Protein AF-A0A1U7XIM8-F1 (afdb_monomer_lite)

InterPro domains:
  IPR008979 Galactose-binding-like domain superfamily [SSF49785] (282-475)
  IPR010325 Rhamnogalacturonate lyase [PF06045] (1-46)
  IPR011013 Galactose mutarotase-like domain superfamily [SSF74650] (47-139)
  IPR013784 Carbohydrate-binding-like fold [SSF49452] (173-274)
  IPR014718 Glycoside hydrolase-type carbohydrate-binding [G3DSA:2.70.98.10] (13-126)
  IPR029411 Rhamnogalacturonan lyase, domain III [PF14683] (285-474)
  IPR029413 Rhamnogalacturonan lyase, domain II [PF14686] (199-271)
  IPR029413 Rhamnogalacturonan lyase, domain II [cd10316] (176-275)

Foldseek 3Di:
DQWKDQDPLFIDGAFAPVQQVPFDQDPFNQWTQRPDTPDCVSHLEIFGQLLQKAFPLRRAKIFDADVVQGKTKIKGFLDLQQEAQPRRAIDGAAGHNRDGDDDRFDCALPPPLRDDDDDVPDDADDDDGPIDIDMDGDNDRDVVVNVVVRVVVSVVSNVCPPDPPDPDPRRQHQQFWEKEKEFEWEDDCQVPVDTAGQAQKKKKWDADDDFQCRSRDHRGTMWIDTAHPRRIDMTGRHHFDKTWMKIDGWQADGIDIDPDIDGIGRNYYHYPYYDYDYTDDFFHFPDKAATQPLFLLQAAQDADDPSHADPSQPPDSRSRLSTPPSLQCLCVVAVPAHQEAETPPDDRSHRPYQWLWWHQDPVRFTFKHKYKYKYADQDFDQAFKKKKKWKFQFFQQWKKFKDKQCPVPPHGQDIPHGDGNNLCSVSSHGGGRMDMDIRIDRSNSPDHTMMMMMIMGGDRHDGSGTTGTRMITMGTHHD

Sequence (479 aa):
FHYMAISDDRQRVMPSEEDRASGQVLDFKEAVKLTNPSNPKLKDEVDDKYQYSDEIKNIKVHGWISDTPHMGFWVISPSYEYCNGGPMKQDLSSHVGPTSMAIFFSSHYAAPLLGVSLTNGEAWRKVFGPVFFYVNSDSGIDHTVLWEDAKRQMNEETTKWPYDFPASIDYPHANERGSVSGQLVVHDGYINKDPFPAKNAYIGLANPGVLGSWQSETKGYQFWTQTDDSGYFKIINVRPGIYSVYSWVPGIIGDYMFSSYISITPGNNIDLGQIVFEAPRNGPTLWEIGFPDRTAAEFFIPDPLPSLQNYLYINTTIHKFRQYGLWNRYADLYPNGDLVFKIGVSDYRKDWFFAHVTRRNLDNTYGPTTWQISFDLTNVDPNGIYYLRIALASASYGHLQVWINTPSKPRPWFDTLQIGQSNAIARHGIHGLYMTFDIQIPGTLLQIGENIIYLKQASANGPFNGLMYDYIRLEGPPQ

Organism: Nicotiana sylvestris (NCBI:txid4096)

Secondary structure (DSSP, 8-state):
--EEEEETTEEEEPPPHHHHHTSEE-SSTT-EE-SS-SSGGGTT-EE-GGGG-EEGGG-SEEEEEEETTEEEEEEE-S--TT-SS-TT-EE--EETTTEE---S---TTTTTTTS----TT----------EEEEEE-SS--HHHHHHHHHHHHHHHHHHPSPS----TTS--GGG-EEEEEEEEEE-TTT-SS-EE-TT-EEEEE-S-STTGGGG--SS--EEEE--TTSEEEEEEEPSEEEEEEEEETTEEEEEE-SS-EEE-TT-EEEEEEEEEE---SS-EEEEEE-SSS-STTSB-PPPPGGG--GGGSS-STTGGGSTTGGGHHHHHSTTS--EEETTT--HHHHSBSSEEPEEPTTS-EE-EEEEEEEEES---TT-EEEEEEEEEEEESEEEEEEES-TTSSS-SEEEEEE----TTTTT-S--S-EEEEEEEEGGG--SEEEEEEEEE---SSTT-EEEEEEEEEEPPP-

pLDDT: mean 96.1, std 2.94, range [71.75, 98.88]

Radius of gyration: 24.12 Å; chains: 1; bounding box: 64×46×74 Å

Structure (mmCIF, N/CA/C/O backbone):
data_AF-A0A1U7XIM8-F1
#
_entry.id   AF-A0A1U7XIM8-F1
#
loop_
_atom_site.group_PDB
_atom_site.id
_atom_site.type_symbol
_atom_site.label_atom_id
_atom_site.label_alt_id
_atom_site.label_comp_id
_atom_site.label_asym_id
_atom_site.label_entity_id
_atom_site.label_seq_id
_atom_site.pdbx_PDB_ins_code
_atom_site.Cartn_x
_atom_site.Cartn_y
_atom_site.Cartn_z
_atom_site.occupancy
_atom_site.B_iso_or_equiv
_atom_site.auth_seq_id
_atom_site.auth_comp_id
_atom_site.auth_asym_id
_atom_site.auth_atom_id
_atom_site.pdbx_PDB_model_num
ATOM 1 N N . PHE A 1 1 ? 1.683 -3.413 -31.053 1.00 95.12 1 PHE A N 1
ATOM 2 C CA . PHE A 1 1 ? 1.688 -3.742 -29.615 1.00 95.12 1 PHE A CA 1
ATOM 3 C C . PHE A 1 1 ? 0.261 -3.700 -29.096 1.00 95.12 1 PHE A C 1
ATOM 5 O O . PHE A 1 1 ? -0.304 -2.617 -29.019 1.00 95.12 1 PHE A O 1
ATOM 12 N N . HIS A 1 2 ? -0.331 -4.860 -28.811 1.00 95.75 2 HIS A N 1
ATOM 13 C CA . HIS A 1 2 ? -1.740 -4.969 -28.388 1.00 95.75 2 HIS A CA 1
ATOM 14 C C . HIS A 1 2 ? -1.921 -5.807 -27.123 1.00 95.75 2 HIS A C 1
ATOM 16 O O . HIS A 1 2 ? -2.972 -5.739 -26.490 1.00 95.75 2 HIS A O 1
ATOM 22 N N . TYR A 1 3 ? -0.913 -6.593 -26.752 1.00 97.88 3 TYR A N 1
ATOM 23 C CA . TYR A 1 3 ? -0.937 -7.437 -25.571 1.00 97.88 3 TYR A CA 1
ATOM 24 C C . TYR A 1 3 ? 0.023 -6.872 -24.531 1.00 97.88 3 TYR A C 1
ATOM 26 O O . TYR A 1 3 ? 1.163 -6.553 -24.856 1.00 97.88 3 TYR A O 1
ATOM 34 N N . MET A 1 4 ? -0.438 -6.718 -23.299 1.00 98.38 4 MET A N 1
ATOM 35 C CA . MET A 1 4 ? 0.347 -6.207 -22.182 1.00 98.38 4 MET A CA 1
ATOM 36 C C . MET A 1 4 ? 0.594 -7.332 -21.186 1.00 98.38 4 MET A C 1
ATOM 38 O O . MET A 1 4 ? -0.318 -8.107 -20.897 1.00 98.38 4 MET A O 1
ATOM 42 N N . ALA A 1 5 ? 1.797 -7.371 -20.619 1.00 98.31 5 ALA A N 1
ATOM 43 C CA . ALA A 1 5 ? 2.135 -8.244 -19.504 1.00 98.31 5 ALA A CA 1
ATOM 44 C C . ALA A 1 5 ? 2.859 -7.443 -18.415 1.00 98.31 5 ALA A C 1
ATOM 46 O O . ALA A 1 5 ? 3.851 -6.765 -18.693 1.00 98.31 5 ALA A O 1
ATOM 47 N N . ILE A 1 6 ? 2.332 -7.501 -17.187 1.00 97.75 6 ILE A N 1
ATOM 48 C CA . ILE A 1 6 ? 2.892 -6.797 -16.016 1.00 97.75 6 ILE A CA 1
ATOM 49 C C . ILE A 1 6 ? 3.217 -7.747 -14.852 1.00 97.75 6 ILE A C 1
ATOM 51 O O . ILE A 1 6 ? 4.030 -7.416 -13.996 1.00 97.75 6 ILE A O 1
ATOM 55 N N . SER A 1 7 ? 2.594 -8.927 -14.819 1.00 96.81 7 SER A N 1
ATOM 56 C CA . SER A 1 7 ? 2.927 -10.057 -13.941 1.00 96.81 7 SER A CA 1
ATOM 57 C C . SER A 1 7 ? 2.423 -11.363 -14.562 1.00 96.81 7 SER A C 1
ATOM 59 O O . SER A 1 7 ? 1.699 -11.336 -15.558 1.00 96.81 7 SER A O 1
ATOM 61 N N . ASP A 1 8 ? 2.786 -12.513 -13.989 1.00 95.88 8 ASP A N 1
ATOM 62 C CA . ASP A 1 8 ? 2.354 -13.831 -14.493 1.00 95.88 8 ASP A CA 1
ATOM 63 C C . ASP A 1 8 ? 0.822 -13.988 -14.535 1.00 95.88 8 ASP A C 1
ATOM 65 O O . ASP A 1 8 ? 0.281 -14.663 -15.405 1.00 95.88 8 ASP A O 1
ATOM 69 N N . ASP A 1 9 ? 0.116 -13.319 -13.626 1.00 95.06 9 ASP A N 1
ATOM 70 C CA . ASP A 1 9 ? -1.337 -13.359 -13.459 1.00 95.06 9 ASP A CA 1
ATOM 71 C C . ASP A 1 9 ? -2.067 -12.106 -13.980 1.00 95.06 9 ASP A C 1
ATOM 73 O O . ASP A 1 9 ? -3.293 -12.028 -13.904 1.00 95.06 9 ASP A O 1
ATOM 77 N N . ARG A 1 10 ? -1.342 -11.114 -14.518 1.00 96.62 10 ARG A N 1
ATOM 78 C CA . ARG A 1 10 ? -1.926 -9.895 -15.105 1.00 96.62 10 ARG A CA 1
ATOM 79 C C . ARG A 1 10 ? -1.348 -9.643 -16.485 1.00 96.62 10 ARG A C 1
ATOM 81 O O . ARG A 1 10 ? -0.417 -8.855 -16.676 1.00 96.62 10 ARG A O 1
ATOM 88 N N . GLN A 1 11 ? -1.943 -10.324 -17.453 1.00 96.75 11 GLN A N 1
ATOM 89 C CA . GLN A 1 11 ? -1.626 -10.178 -18.865 1.00 96.75 11 GLN A CA 1
ATOM 90 C C . GLN A 1 11 ? -2.907 -10.221 -19.685 1.00 96.75 11 GLN A C 1
ATOM 92 O O . GLN A 1 11 ? -3.827 -10.972 -19.356 1.00 96.75 11 GLN A O 1
ATOM 97 N N . ARG A 1 12 ? -2.998 -9.399 -20.731 1.00 96.19 12 ARG A N 1
ATOM 98 C CA . ARG A 1 12 ? -4.184 -9.364 -21.596 1.00 96.19 12 ARG A CA 1
ATOM 99 C C . ARG A 1 12 ? -3.940 -8.618 -22.894 1.00 96.19 12 ARG A C 1
ATOM 101 O O . ARG A 1 12 ? -3.066 -7.760 -22.987 1.00 96.19 12 ARG A O 1
ATOM 108 N N . VAL A 1 13 ? -4.841 -8.847 -23.847 1.00 97.06 13 VAL A N 1
ATOM 109 C CA . VAL A 1 13 ? -5.110 -7.874 -24.908 1.00 97.06 13 VAL A CA 1
ATOM 110 C C . VAL A 1 13 ? -5.713 -6.619 -24.278 1.00 97.06 13 VAL A C 1
ATOM 112 O O . VAL A 1 13 ? -6.672 -6.698 -23.501 1.00 97.06 13 VAL A O 1
ATOM 115 N N . MET A 1 14 ? -5.141 -5.473 -24.618 1.00 97.38 14 MET A N 1
ATOM 116 C CA . MET A 1 14 ? -5.542 -4.166 -24.113 1.00 97.38 14 MET A CA 1
ATOM 117 C C . MET A 1 14 ? -6.389 -3.416 -25.145 1.00 97.38 14 MET A C 1
ATOM 119 O O . MET A 1 14 ? -6.236 -3.654 -26.347 1.00 97.38 14 MET A O 1
ATOM 123 N N . PRO A 1 15 ? -7.270 -2.499 -24.706 1.00 97.06 15 PRO A N 1
ATOM 124 C CA . PRO A 1 15 ? -7.902 -1.548 -25.616 1.00 97.06 15 PRO A CA 1
ATOM 125 C C . PRO A 1 15 ? -6.857 -0.638 -26.277 1.00 97.06 15 PRO A C 1
ATOM 127 O O . PRO A 1 15 ? -5.755 -0.454 -25.754 1.00 97.06 15 PRO A O 1
ATOM 130 N N . SER A 1 16 ? -7.207 -0.043 -27.417 1.00 96.06 16 SER A N 1
ATOM 131 C CA . SER A 1 16 ? -6.411 1.029 -28.023 1.00 96.06 16 SER A CA 1
ATOM 132 C C . SER A 1 16 ? -6.684 2.390 -27.362 1.00 96.06 16 SER A C 1
ATOM 134 O O . SER A 1 16 ? -7.651 2.565 -26.615 1.00 96.06 16 SER A O 1
ATOM 136 N N . GLU A 1 17 ? -5.844 3.389 -27.654 1.00 95.38 17 GLU A N 1
ATOM 137 C CA . GLU A 1 17 ? -6.119 4.783 -27.270 1.00 95.38 17 GLU A CA 1
ATOM 138 C C . GLU A 1 17 ? -7.425 5.307 -27.873 1.00 95.38 17 GLU A C 1
ATOM 140 O O . GLU A 1 17 ? -8.155 6.027 -27.197 1.00 95.38 17 GLU A O 1
ATOM 145 N N . GLU A 1 18 ? -7.748 4.922 -29.110 1.00 96.75 18 GLU A N 1
ATOM 146 C CA . GLU A 1 18 ? -8.979 5.331 -29.794 1.00 96.75 18 GLU A CA 1
ATOM 147 C C . GLU A 1 18 ? -10.226 4.711 -29.143 1.00 96.75 18 GLU A C 1
ATOM 149 O O . GLU A 1 18 ? -11.227 5.402 -28.923 1.00 96.75 18 GLU A O 1
ATOM 154 N N . ASP A 1 19 ? -10.143 3.439 -28.736 1.00 96.81 19 ASP A N 1
ATOM 155 C CA . ASP A 1 19 ? -11.217 2.755 -28.000 1.00 96.81 19 ASP A CA 1
ATOM 156 C C . ASP A 1 19 ? -11.534 3.464 -26.682 1.00 96.81 19 ASP A C 1
ATOM 158 O O . ASP A 1 19 ? -12.694 3.600 -26.292 1.00 96.81 19 ASP A O 1
ATOM 162 N N . ARG A 1 20 ? -10.495 3.951 -25.994 1.00 96.50 20 ARG A N 1
ATOM 163 C CA . ARG A 1 20 ? -10.662 4.759 -24.786 1.00 96.50 20 ARG A CA 1
ATOM 164 C C . ARG A 1 20 ? -11.164 6.162 -25.084 1.00 96.50 20 ARG A C 1
ATOM 166 O O . ARG A 1 20 ? -12.041 6.644 -24.377 1.00 96.50 20 ARG A O 1
ATOM 173 N N . ALA A 1 21 ? -10.615 6.836 -26.091 1.00 96.31 21 ALA A N 1
ATOM 174 C CA . ALA A 1 21 ? -10.979 8.212 -26.424 1.00 96.31 21 ALA A CA 1
ATOM 175 C C . ALA A 1 21 ? -12.457 8.340 -26.831 1.00 96.31 21 ALA A C 1
ATOM 177 O O . ALA A 1 21 ? -13.084 9.362 -26.564 1.00 96.31 21 ALA A O 1
ATOM 178 N N . SER A 1 22 ? -13.014 7.291 -27.440 1.00 96.12 22 SER A N 1
ATOM 179 C CA . SER A 1 22 ? -14.433 7.187 -27.804 1.00 96.12 22 SER A CA 1
ATOM 180 C C . SER A 1 22 ? -15.331 6.611 -26.693 1.00 96.12 22 SER A C 1
ATOM 182 O O . SER A 1 22 ? -16.555 6.563 -26.847 1.00 96.12 22 SER A O 1
ATOM 184 N N . GLY A 1 23 ? -14.742 6.178 -25.576 1.00 97.00 23 GLY A N 1
ATOM 185 C CA . GLY A 1 23 ? -15.445 5.608 -24.431 1.00 97.00 23 GLY A CA 1
ATOM 186 C C . GLY A 1 23 ? -16.129 6.646 -23.536 1.00 97.00 23 GLY A C 1
ATOM 187 O O . GLY A 1 23 ? -16.061 7.857 -23.746 1.00 97.00 23 GLY A O 1
ATOM 188 N N . GLN A 1 24 ? -16.800 6.157 -22.494 1.00 98.00 24 GLN A N 1
ATOM 189 C CA . GLN A 1 24 ? -17.472 6.991 -21.500 1.00 98.00 24 GLN A CA 1
ATOM 190 C C . GLN A 1 24 ? -16.581 7.183 -20.269 1.00 98.00 24 GLN A C 1
ATOM 192 O O . GLN A 1 24 ? -16.328 6.231 -19.532 1.00 98.00 24 GLN A O 1
ATOM 197 N N . VAL A 1 25 ? -16.160 8.420 -20.007 1.00 97.94 25 VAL A N 1
ATOM 198 C CA . VAL A 1 25 ? -15.470 8.786 -18.758 1.00 97.94 25 VAL A CA 1
ATOM 199 C C . VAL A 1 25 ? -16.419 8.611 -17.564 1.00 97.94 25 VAL A C 1
ATOM 201 O O . VAL A 1 25 ? -17.589 8.996 -17.638 1.00 97.94 25 VAL A O 1
ATOM 204 N N . LEU A 1 26 ? -15.919 8.012 -16.481 1.00 96.88 26 LEU A N 1
ATOM 205 C CA . LEU A 1 26 ? -16.665 7.755 -15.244 1.00 96.88 26 LEU A CA 1
ATOM 206 C C . LEU A 1 26 ? -16.333 8.799 -14.155 1.00 96.88 26 LEU A C 1
ATOM 208 O O . LEU A 1 26 ? -15.847 9.886 -14.459 1.00 96.88 26 LEU A O 1
ATOM 212 N N . ASP A 1 27 ? -16.617 8.502 -12.880 1.00 93.62 27 ASP A N 1
ATOM 213 C CA . ASP A 1 27 ? -16.476 9.466 -11.771 1.00 93.62 27 ASP A CA 1
ATOM 214 C C . ASP A 1 27 ? -15.023 9.922 -11.559 1.00 93.62 27 ASP A C 1
ATOM 216 O O . ASP A 1 27 ? -14.767 11.055 -11.145 1.00 93.62 27 ASP A O 1
ATOM 220 N N . PHE A 1 28 ? -14.062 9.038 -11.838 1.00 94.69 28 PHE A N 1
ATOM 221 C CA . PHE A 1 28 ? -12.640 9.364 -11.856 1.00 94.69 28 PHE A CA 1
ATOM 222 C C . PHE A 1 28 ? -12.182 9.533 -13.305 1.00 94.69 28 PHE A C 1
ATOM 224 O O . PHE A 1 28 ? -12.432 8.664 -14.135 1.00 94.69 28 PHE A O 1
ATOM 231 N N . LYS A 1 29 ? -11.508 10.644 -13.625 1.00 94.50 29 LYS A N 1
ATOM 232 C CA . LYS A 1 29 ? -11.210 11.027 -15.020 1.00 94.50 29 LYS A CA 1
ATOM 233 C C . LYS A 1 29 ? -10.354 10.000 -15.777 1.00 94.50 29 LYS A C 1
ATOM 235 O O . LYS A 1 29 ? -10.404 9.948 -17.001 1.00 94.50 29 LYS A O 1
ATOM 240 N N . GLU A 1 30 ? -9.545 9.215 -15.065 1.00 95.94 30 GLU A N 1
ATOM 241 C CA . GLU A 1 30 ? -8.742 8.137 -15.643 1.00 95.94 30 GLU A CA 1
ATOM 242 C C . GLU A 1 30 ? -9.535 6.853 -15.922 1.00 95.94 30 GLU A C 1
ATOM 244 O O . GLU A 1 30 ? -9.048 6.009 -16.676 1.00 95.94 30 GLU A O 1
ATOM 249 N N . ALA A 1 31 ? -10.741 6.703 -15.377 1.00 97.69 31 ALA A N 1
ATOM 250 C CA . ALA A 1 31 ? -11.587 5.540 -15.594 1.00 97.69 31 ALA A CA 1
ATOM 251 C C . ALA A 1 31 ? -12.529 5.755 -16.779 1.00 97.69 31 ALA A C 1
ATOM 253 O O . ALA A 1 31 ? -13.319 6.702 -16.813 1.00 97.69 31 ALA A O 1
ATOM 254 N N . VAL A 1 32 ? -12.458 4.847 -17.750 1.00 98.25 32 VAL A N 1
ATOM 255 C CA . VAL A 1 32 ? -13.250 4.906 -18.978 1.00 98.25 32 VAL A CA 1
ATOM 256 C C . VAL A 1 32 ? -13.959 3.580 -19.191 1.00 98.25 32 VAL A C 1
ATOM 258 O O . VAL A 1 32 ? -13.319 2.534 -19.251 1.00 98.25 32 VAL A O 1
ATOM 261 N N . LYS A 1 33 ? -15.280 3.625 -19.355 1.00 98.31 33 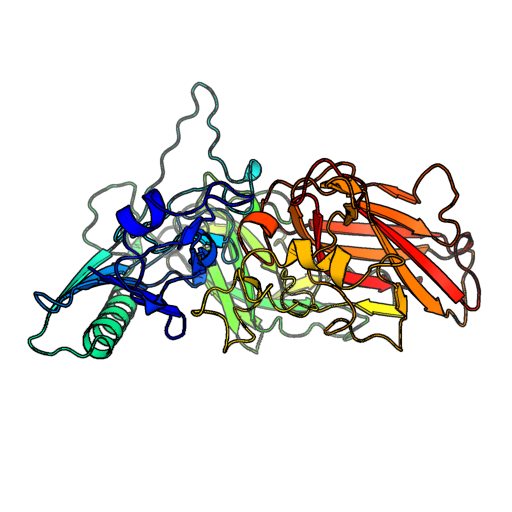LYS A N 1
ATOM 262 C CA . LYS A 1 33 ? -16.062 2.487 -19.828 1.00 98.31 33 LYS A CA 1
ATOM 263 C C . LYS A 1 33 ? -15.987 2.395 -21.353 1.00 98.31 33 LYS A C 1
ATOM 265 O O . LYS A 1 33 ? -16.327 3.350 -22.055 1.00 98.31 33 LYS A O 1
ATOM 270 N N . LEU A 1 34 ? -15.587 1.237 -21.866 1.00 98.12 34 LEU A N 1
ATOM 271 C CA . LEU A 1 34 ? -15.443 0.968 -23.295 1.00 98.12 34 LEU A CA 1
ATOM 272 C C . LEU A 1 34 ? -16.814 0.683 -23.926 1.00 98.12 34 LEU A C 1
ATOM 274 O O . LEU A 1 34 ? -17.417 -0.363 -23.697 1.00 98.12 34 LEU A O 1
ATOM 278 N N . THR A 1 35 ? -17.334 1.614 -24.723 1.00 97.06 35 THR A N 1
ATOM 279 C CA . THR A 1 35 ? -18.697 1.537 -25.288 1.00 97.06 35 THR A CA 1
ATOM 280 C C . THR A 1 35 ? -18.742 0.834 -26.645 1.00 97.06 35 THR A C 1
ATOM 282 O O . THR A 1 35 ? -19.636 0.019 -26.895 1.00 97.06 35 THR A O 1
ATOM 285 N N . ASN A 1 36 ? -17.775 1.125 -27.518 1.00 96.44 36 ASN A N 1
ATOM 286 C CA . ASN A 1 36 ? -17.664 0.546 -28.855 1.00 96.44 36 ASN A CA 1
ATOM 287 C C . ASN A 1 36 ? -16.195 0.277 -29.243 1.00 96.44 36 ASN A C 1
ATOM 289 O O . ASN A 1 36 ? -15.703 0.878 -30.197 1.00 96.44 36 ASN A O 1
ATOM 293 N N . PRO A 1 37 ? -15.477 -0.585 -28.497 1.00 96.81 37 PRO A N 1
ATOM 294 C CA . PRO A 1 37 ? -14.081 -0.870 -28.791 1.00 96.81 37 PRO A CA 1
ATOM 295 C C . PRO A 1 37 ? -13.923 -1.690 -30.078 1.00 96.81 37 PRO A C 1
ATOM 297 O O . PRO A 1 37 ? -14.738 -2.561 -30.391 1.00 96.81 37 PRO A O 1
ATOM 300 N N . SER A 1 38 ? -12.808 -1.469 -30.765 1.00 95.94 38 SER A N 1
ATOM 301 C CA . SER A 1 38 ? -12.320 -2.218 -31.923 1.00 95.94 38 SER A CA 1
ATOM 302 C C . SER A 1 38 ? -12.253 -3.729 -31.676 1.00 95.94 38 SER A C 1
ATOM 304 O O . SER A 1 38 ? -12.521 -4.515 -32.584 1.00 95.94 38 SER A O 1
ATOM 306 N N . ASN A 1 39 ? -11.955 -4.147 -30.439 1.00 95.94 39 ASN A N 1
ATOM 307 C CA . ASN A 1 39 ? -12.075 -5.526 -29.974 1.00 95.94 39 ASN A CA 1
ATOM 308 C C . ASN A 1 39 ? -13.389 -5.716 -29.187 1.00 95.94 39 ASN A C 1
ATOM 310 O O . ASN A 1 39 ? -13.454 -5.327 -28.017 1.00 95.94 39 ASN A O 1
ATOM 314 N N . PRO A 1 40 ? -14.409 -6.392 -29.755 1.00 96.31 40 PRO A N 1
ATOM 315 C CA . PRO A 1 40 ? -15.716 -6.548 -29.116 1.00 96.31 40 PRO A CA 1
ATOM 316 C C . PRO A 1 40 ? -15.694 -7.281 -27.771 1.00 96.31 40 PRO A C 1
ATOM 318 O O . PRO A 1 40 ? -16.636 -7.140 -26.997 1.00 96.31 40 PRO A O 1
ATOM 321 N N . LYS A 1 41 ? -14.641 -8.057 -27.472 1.00 95.62 41 LYS A N 1
ATOM 322 C CA . LYS A 1 41 ? -14.498 -8.748 -26.178 1.00 95.62 41 LYS A CA 1
ATOM 323 C C . LYS A 1 41 ? -14.265 -7.789 -25.010 1.00 95.62 41 LYS A C 1
ATOM 325 O O . LYS A 1 41 ? -14.510 -8.178 -23.879 1.00 95.62 41 LYS A O 1
ATOM 330 N N . LEU A 1 42 ? -13.799 -6.572 -25.297 1.00 96.25 42 LEU A N 1
ATOM 331 C CA . LEU A 1 42 ? -13.539 -5.521 -24.311 1.00 96.25 42 LEU A CA 1
ATOM 332 C C . LEU A 1 42 ? -14.762 -4.631 -24.064 1.00 96.25 42 LEU A C 1
ATOM 334 O O . LEU A 1 42 ? -14.700 -3.683 -23.285 1.00 96.25 42 LEU A O 1
ATOM 338 N N . LYS A 1 43 ? -15.860 -4.864 -24.790 1.00 96.56 43 LYS A N 1
ATOM 339 C CA . LYS A 1 43 ? -17.053 -4.030 -24.698 1.00 96.56 43 LYS A CA 1
ATOM 340 C C . LYS A 1 43 ? -17.631 -4.091 -23.285 1.00 96.56 43 LYS A C 1
ATOM 342 O O . LYS A 1 43 ? -17.698 -5.155 -22.683 1.00 96.56 43 LYS A O 1
ATOM 347 N N . ASP A 1 44 ? -18.072 -2.935 -22.804 1.00 95.62 44 ASP A N 1
ATOM 348 C CA . ASP A 1 44 ? -18.615 -2.700 -21.469 1.00 95.62 44 ASP A CA 1
ATOM 349 C C . ASP A 1 44 ? -17.614 -2.860 -20.311 1.00 95.62 44 ASP A C 1
ATOM 351 O O . ASP A 1 44 ? -17.993 -2.598 -19.167 1.00 95.62 44 ASP A O 1
ATOM 355 N N . GLU A 1 45 ? -16.341 -3.176 -20.583 1.00 96.75 45 GLU A N 1
ATOM 356 C CA . GLU A 1 45 ? -15.301 -3.154 -19.556 1.00 96.75 45 GLU A CA 1
ATOM 357 C C . GLU A 1 45 ? -14.925 -1.726 -19.148 1.00 96.75 45 GLU A C 1
ATOM 359 O O . GLU A 1 45 ? -15.000 -0.782 -19.942 1.00 96.75 45 GLU A O 1
ATOM 364 N N . VAL A 1 46 ? -14.471 -1.572 -17.902 1.00 97.94 46 VAL A N 1
ATOM 365 C CA . VAL A 1 46 ? -13.819 -0.342 -17.440 1.00 97.94 46 VAL A CA 1
ATOM 366 C C . VAL A 1 46 ? -12.311 -0.500 -17.535 1.00 97.94 46 VAL A C 1
ATOM 368 O O . VAL A 1 46 ? -11.748 -1.448 -16.988 1.00 97.94 46 VAL A O 1
ATOM 371 N N . ASP A 1 47 ? -11.668 0.462 -18.190 1.00 97.50 47 ASP A N 1
ATOM 372 C CA . ASP A 1 47 ? -10.220 0.584 -18.248 1.00 97.50 47 ASP A CA 1
ATOM 373 C C . ASP A 1 47 ? -9.760 1.829 -17.480 1.00 97.50 47 ASP A C 1
ATOM 375 O O . ASP A 1 47 ? -10.176 2.960 -17.753 1.00 97.50 47 ASP A O 1
ATOM 379 N N . ASP A 1 48 ? -8.837 1.637 -16.548 1.00 97.50 48 ASP A N 1
ATOM 380 C CA . ASP A 1 48 ? -8.162 2.691 -15.797 1.00 97.50 48 ASP A CA 1
ATOM 381 C C . ASP A 1 48 ? -6.696 2.296 -15.601 1.00 97.50 48 ASP A C 1
ATOM 383 O O . ASP A 1 48 ? -6.388 1.190 -15.157 1.00 97.50 48 ASP A O 1
ATOM 387 N N . LYS A 1 49 ? -5.773 3.217 -15.899 1.00 96.25 49 LYS A N 1
ATOM 388 C CA . LYS A 1 49 ? -4.331 2.976 -15.768 1.00 96.25 49 LYS A CA 1
ATOM 389 C C . LYS A 1 49 ? -3.929 2.485 -14.372 1.00 96.25 49 LYS A C 1
ATOM 391 O O . LYS A 1 49 ? -2.979 1.718 -14.253 1.00 96.25 49 LYS A O 1
ATOM 396 N N . TYR A 1 50 ? -4.649 2.897 -13.326 1.00 97.56 50 TYR A N 1
ATOM 397 C CA . TYR A 1 50 ? -4.340 2.519 -11.947 1.00 97.56 50 TYR A CA 1
ATOM 398 C C . TYR A 1 50 ? -4.682 1.059 -11.621 1.00 97.56 50 TYR A C 1
ATOM 400 O O . TYR A 1 50 ? -4.164 0.509 -10.647 1.00 97.56 50 TYR A O 1
ATOM 408 N N . GLN A 1 51 ? -5.482 0.390 -12.456 1.00 96.81 51 GLN A N 1
ATOM 409 C CA . GLN A 1 51 ? -5.685 -1.056 -12.349 1.00 96.81 51 GLN A CA 1
ATOM 410 C C . GLN A 1 51 ? -4.371 -1.812 -12.600 1.00 96.81 51 GLN A C 1
ATOM 412 O O . GLN A 1 51 ? -4.124 -2.854 -12.001 1.00 96.81 51 GLN A O 1
ATOM 417 N N . TYR A 1 52 ? -3.465 -1.232 -13.383 1.00 97.00 52 TYR A N 1
ATOM 418 C CA . TYR A 1 52 ? -2.169 -1.812 -13.732 1.00 97.00 52 TYR A CA 1
ATOM 419 C C . TYR A 1 52 ? -1.020 -1.326 -12.832 1.00 97.00 52 TYR A C 1
ATOM 421 O O . TYR A 1 52 ? 0.150 -1.569 -13.131 1.00 97.00 52 TYR A O 1
ATOM 429 N N . SER A 1 53 ? -1.325 -0.643 -11.724 1.00 96.94 53 SER A N 1
ATOM 430 C CA . SER A 1 53 ? -0.324 -0.306 -10.708 1.00 96.94 53 SER A CA 1
ATOM 431 C C . SER A 1 53 ? 0.157 -1.549 -9.951 1.00 96.94 53 SER A C 1
ATOM 433 O O . SER A 1 53 ? -0.565 -2.542 -9.826 1.00 96.94 53 SER A O 1
ATOM 435 N N . ASP A 1 54 ? 1.338 -1.472 -9.355 1.00 96.25 54 ASP A N 1
ATOM 436 C CA . ASP A 1 54 ? 1.819 -2.442 -8.368 1.00 96.25 54 ASP A CA 1
ATOM 437 C C . ASP A 1 54 ? 2.770 -1.765 -7.375 1.00 96.25 54 ASP A C 1
ATOM 439 O O . ASP A 1 54 ? 3.131 -0.599 -7.530 1.00 96.25 54 ASP A O 1
ATOM 443 N N . GLU A 1 55 ? 3.153 -2.483 -6.331 1.00 95.69 55 GLU A N 1
ATOM 444 C CA . GLU A 1 55 ? 4.194 -2.070 -5.401 1.00 95.69 55 GLU A CA 1
ATOM 445 C C . GLU A 1 55 ? 5.553 -2.058 -6.105 1.00 95.69 55 GLU A C 1
ATOM 447 O O . GLU A 1 55 ? 5.875 -2.985 -6.847 1.00 95.69 55 GLU A O 1
ATOM 452 N N . ILE A 1 56 ? 6.386 -1.046 -5.849 1.00 93.62 56 ILE A N 1
ATOM 453 C CA . ILE A 1 56 ? 7.690 -0.872 -6.509 1.00 93.62 56 ILE A CA 1
ATOM 454 C C . ILE A 1 56 ? 8.550 -2.144 -6.430 1.00 93.62 56 ILE A C 1
ATOM 456 O O . ILE A 1 56 ? 9.171 -2.515 -7.423 1.00 93.62 56 ILE A O 1
ATOM 460 N N . LYS A 1 57 ? 8.532 -2.869 -5.300 1.00 93.38 57 LYS A N 1
ATOM 461 C CA . LYS A 1 57 ? 9.264 -4.144 -5.146 1.00 93.38 57 LYS A CA 1
ATOM 462 C C . LYS A 1 57 ? 8.849 -5.240 -6.152 1.00 93.38 57 LYS A C 1
ATOM 464 O O . LYS A 1 57 ? 9.633 -6.162 -6.392 1.00 93.38 57 LYS A O 1
ATOM 469 N N . ASN A 1 58 ? 7.640 -5.154 -6.717 1.00 94.75 58 ASN A N 1
ATOM 470 C CA . ASN A 1 58 ? 7.059 -6.129 -7.645 1.00 94.75 58 ASN A CA 1
ATOM 471 C C . ASN A 1 58 ? 7.229 -5.723 -9.125 1.00 94.75 58 ASN A C 1
ATOM 473 O O . ASN A 1 58 ? 7.195 -6.597 -9.990 1.00 94.75 58 ASN A O 1
ATOM 477 N N . ILE A 1 59 ? 7.456 -4.439 -9.447 1.00 95.19 59 ILE A N 1
ATOM 478 C CA . ILE A 1 59 ? 7.538 -3.921 -10.836 1.00 95.19 59 ILE A CA 1
ATOM 479 C C . ILE A 1 59 ? 8.912 -4.217 -11.467 1.00 95.19 59 ILE A C 1
ATOM 481 O O . ILE A 1 59 ? 9.677 -3.310 -11.804 1.00 95.19 59 ILE A O 1
ATOM 485 N N . LYS A 1 60 ? 9.282 -5.498 -11.578 1.00 94.75 60 LYS A N 1
ATOM 486 C CA . LYS A 1 60 ? 10.616 -5.951 -12.036 1.00 94.75 60 LYS A CA 1
ATOM 487 C C . LYS A 1 60 ? 10.777 -5.947 -13.543 1.00 94.75 60 LYS A C 1
ATOM 489 O O . LYS A 1 60 ? 11.786 -5.465 -14.057 1.00 94.75 60 LYS A O 1
ATOM 494 N N . VAL A 1 61 ? 9.775 -6.477 -14.232 1.00 98.19 61 VAL A N 1
ATOM 495 C CA . VAL A 1 61 ? 9.686 -6.501 -15.687 1.00 98.19 61 VAL A CA 1
ATOM 496 C C . VAL A 1 61 ? 8.231 -6.361 -16.093 1.00 98.19 61 VAL A C 1
ATOM 498 O O . VAL A 1 61 ? 7.361 -7.024 -15.537 1.00 98.19 61 VAL A O 1
ATOM 501 N N . HIS A 1 62 ? 7.966 -5.473 -17.039 1.00 98.62 62 HIS A N 1
ATOM 502 C CA . HIS A 1 62 ? 6.638 -5.275 -17.604 1.00 98.62 62 HIS A CA 1
ATOM 503 C C . HIS A 1 62 ? 6.756 -4.681 -19.003 1.00 98.62 62 HIS A C 1
ATOM 505 O O . HIS A 1 62 ? 7.775 -4.076 -19.353 1.00 98.62 62 HIS A O 1
ATOM 511 N N . GLY A 1 63 ? 5.733 -4.856 -19.829 1.00 98.50 63 GLY A N 1
ATOM 512 C CA . GLY A 1 63 ? 5.825 -4.402 -21.202 1.00 98.50 63 GLY A CA 1
ATOM 513 C C . GLY A 1 63 ? 4.685 -4.824 -22.103 1.00 98.50 63 GLY A C 1
ATOM 514 O O . GLY A 1 63 ? 3.575 -5.127 -21.660 1.00 98.50 63 GLY A O 1
ATOM 515 N N . TRP A 1 64 ? 4.997 -4.806 -23.394 1.00 98.69 64 TRP A N 1
ATOM 516 C CA . TRP A 1 64 ? 4.050 -5.013 -24.475 1.00 98.69 64 TRP A CA 1
ATOM 517 C C . TRP A 1 64 ? 4.563 -6.012 -25.494 1.00 98.69 64 TRP A C 1
ATOM 519 O O . TRP A 1 64 ? 5.741 -6.014 -25.835 1.00 98.69 64 TRP A O 1
ATOM 529 N N . ILE A 1 65 ? 3.639 -6.777 -26.064 1.00 98.69 65 ILE A N 1
ATOM 530 C CA . ILE A 1 65 ? 3.867 -7.685 -27.180 1.00 98.69 65 ILE A CA 1
ATOM 531 C C . ILE A 1 65 ? 3.107 -7.174 -28.411 1.00 98.69 65 ILE A C 1
ATOM 533 O O . ILE A 1 65 ? 1.961 -6.703 -28.349 1.00 98.69 65 ILE A O 1
ATOM 537 N N . SER A 1 66 ? 3.794 -7.197 -29.547 1.00 97.69 66 SER A N 1
ATOM 538 C CA . SER A 1 66 ? 3.233 -7.023 -30.881 1.00 97.69 66 SER A CA 1
ATOM 539 C C . SER A 1 66 ? 3.145 -8.386 -31.550 1.00 97.69 66 SER A C 1
ATOM 541 O O . SER A 1 66 ? 4.083 -9.162 -31.442 1.00 97.69 66 SER A O 1
ATOM 543 N N . ASP A 1 67 ? 2.057 -8.659 -32.269 1.00 96.06 67 ASP A N 1
ATOM 544 C CA . ASP A 1 67 ? 1.904 -9.898 -33.046 1.00 96.06 67 ASP A CA 1
ATOM 545 C C . ASP A 1 67 ? 2.579 -9.817 -34.421 1.00 96.06 67 ASP A C 1
ATOM 547 O O . ASP A 1 67 ? 2.828 -10.828 -35.072 1.00 96.06 67 ASP A O 1
ATOM 551 N N . THR A 1 68 ? 2.829 -8.604 -34.925 1.00 94.12 68 THR A N 1
ATOM 552 C CA . THR A 1 68 ? 3.377 -8.392 -36.272 1.00 94.12 68 THR A CA 1
ATOM 553 C C . THR A 1 68 ? 4.390 -7.238 -36.289 1.00 94.12 68 THR A C 1
ATOM 555 O O . THR A 1 68 ? 3.986 -6.077 -36.190 1.00 94.12 68 THR A O 1
ATOM 558 N N . PRO A 1 69 ? 5.700 -7.536 -36.413 1.00 95.88 69 PRO A N 1
ATOM 559 C CA . PRO A 1 69 ? 6.280 -8.868 -36.178 1.00 95.88 69 PRO A CA 1
ATOM 560 C C . PRO A 1 69 ? 6.042 -9.320 -34.725 1.00 95.88 69 PRO A C 1
ATOM 562 O O . PRO A 1 69 ? 5.774 -8.476 -33.867 1.00 95.88 69 PRO A O 1
ATOM 565 N N . HIS A 1 70 ? 6.137 -10.627 -34.461 1.00 98.00 70 HIS A N 1
ATOM 566 C CA . HIS A 1 70 ? 6.002 -11.168 -33.110 1.00 98.00 70 HIS A CA 1
ATOM 567 C C . HIS A 1 70 ? 7.213 -10.755 -32.257 1.00 98.00 70 HIS A C 1
ATOM 569 O O . HIS A 1 70 ? 8.317 -11.283 -32.409 1.00 98.00 70 HIS A O 1
ATOM 575 N N . MET A 1 71 ? 7.031 -9.722 -31.432 1.00 98.44 71 MET A N 1
ATOM 576 C CA . MET A 1 71 ? 8.101 -9.113 -30.639 1.00 98.44 71 MET A CA 1
ATOM 577 C C . MET A 1 71 ? 7.597 -8.525 -29.323 1.00 98.44 71 MET A C 1
ATOM 579 O O . MET A 1 71 ? 6.470 -8.035 -29.245 1.00 98.44 71 MET A O 1
ATOM 583 N N . GLY A 1 72 ? 8.459 -8.524 -28.311 1.00 98.56 72 GLY A N 1
ATOM 584 C CA . GLY A 1 72 ? 8.226 -7.911 -27.011 1.00 98.56 72 GLY A CA 1
ATOM 585 C C . GLY A 1 72 ? 9.071 -6.653 -26.810 1.00 98.56 72 GLY A C 1
ATOM 586 O O . GLY A 1 72 ? 10.204 -6.574 -27.280 1.00 98.56 72 GLY A O 1
ATOM 587 N N . PHE A 1 73 ? 8.521 -5.672 -26.099 1.00 98.56 73 PHE A N 1
ATOM 588 C CA . PHE A 1 73 ? 9.225 -4.497 -25.589 1.00 98.56 73 PHE A CA 1
ATOM 589 C C . PHE A 1 73 ? 9.016 -4.418 -24.079 1.00 98.56 73 PHE A C 1
ATOM 591 O O . PHE A 1 73 ? 7.877 -4.302 -23.619 1.00 98.56 73 PHE A O 1
ATOM 598 N N . TRP A 1 74 ? 10.106 -4.439 -23.318 1.00 98.75 74 TRP A N 1
ATOM 599 C CA . TRP A 1 74 ? 10.083 -4.619 -21.870 1.00 98.75 74 TRP A CA 1
ATOM 600 C C . TRP A 1 74 ? 10.882 -3.538 -21.155 1.00 98.75 74 TRP A C 1
ATOM 602 O O . TRP A 1 74 ? 11.975 -3.165 -21.583 1.00 98.75 74 TRP A O 1
ATOM 612 N N . VAL A 1 75 ? 10.352 -3.075 -20.029 1.00 98.50 75 VAL A N 1
ATOM 613 C CA . VAL A 1 75 ? 11.052 -2.220 -19.072 1.00 98.50 75 VAL A CA 1
ATOM 614 C C . VAL A 1 75 ? 11.506 -3.099 -17.919 1.00 98.50 75 VAL A C 1
ATOM 616 O O . VAL A 1 75 ? 10.677 -3.717 -17.255 1.00 98.50 75 VAL A O 1
ATOM 619 N N . ILE A 1 76 ? 12.816 -3.166 -17.695 1.00 98.19 76 ILE A N 1
ATOM 620 C CA . ILE A 1 76 ? 13.444 -3.939 -16.625 1.00 98.19 76 ILE A CA 1
ATOM 621 C C . ILE A 1 76 ? 14.121 -2.971 -15.656 1.00 98.19 76 ILE A C 1
ATOM 623 O O . ILE A 1 76 ? 14.981 -2.174 -16.044 1.00 98.19 76 ILE A O 1
ATOM 627 N N . SER A 1 77 ? 13.748 -3.062 -14.380 1.00 94.81 77 SER A N 1
ATOM 628 C CA . SER A 1 77 ? 14.351 -2.277 -13.299 1.00 94.81 77 SER A CA 1
ATOM 629 C C . SER A 1 77 ? 15.176 -3.200 -12.399 1.00 94.81 77 SER A C 1
ATOM 631 O O . SER A 1 77 ? 14.609 -3.899 -11.563 1.00 94.81 77 SER A O 1
ATOM 633 N N . PRO A 1 78 ? 16.513 -3.237 -12.547 1.00 93.81 78 PRO A N 1
ATOM 634 C CA . PRO A 1 78 ? 17.356 -4.142 -11.765 1.00 93.81 78 PRO A CA 1
ATOM 635 C C . PRO A 1 78 ? 17.515 -3.695 -10.302 1.00 93.81 78 PRO A C 1
ATOM 637 O O . PRO A 1 78 ? 17.920 -4.487 -9.455 1.00 93.81 78 PRO A O 1
ATOM 640 N N . SER A 1 79 ? 17.205 -2.431 -9.999 1.00 92.56 79 SER A N 1
ATOM 641 C CA . SER A 1 79 ? 17.234 -1.852 -8.659 1.00 92.56 79 SER A CA 1
ATOM 642 C C . SER A 1 79 ? 16.231 -0.711 -8.546 1.00 92.56 79 SER A C 1
ATOM 644 O O . SER A 1 79 ? 15.942 -0.029 -9.528 1.00 92.56 79 SER A O 1
ATOM 646 N N . TYR A 1 80 ? 15.760 -0.475 -7.323 1.00 91.94 80 TYR A N 1
ATOM 647 C CA . TYR A 1 80 ? 14.848 0.615 -6.972 1.00 91.94 80 TYR A CA 1
ATOM 648 C C . TYR A 1 80 ? 15.463 1.566 -5.950 1.00 91.94 80 TYR A C 1
ATOM 650 O O . TYR A 1 80 ? 14.737 2.289 -5.273 1.00 91.94 80 TYR A O 1
ATOM 658 N N . GLU A 1 81 ? 16.799 1.586 -5.828 1.00 94.12 81 GLU A N 1
ATOM 659 C CA . GLU A 1 81 ? 17.489 2.393 -4.812 1.00 94.12 81 GLU A CA 1
ATOM 660 C C . GLU A 1 81 ? 17.113 3.882 -4.856 1.00 94.12 81 GLU A C 1
ATOM 662 O O . GLU A 1 81 ? 17.181 4.593 -3.856 1.00 94.12 81 GLU A O 1
ATOM 667 N N . TYR A 1 82 ? 16.728 4.362 -6.038 1.00 92.62 82 TYR A N 1
ATOM 668 C CA . TYR A 1 82 ? 16.382 5.749 -6.314 1.00 92.62 82 TYR A CA 1
ATOM 669 C C . TYR A 1 82 ? 14.887 6.059 -6.152 1.00 92.62 82 TYR A C 1
ATOM 671 O O . TYR A 1 82 ? 14.522 7.239 -6.191 1.00 92.62 82 TYR A O 1
ATOM 679 N N . CYS A 1 83 ? 14.029 5.051 -5.991 1.00 92.38 83 CYS A N 1
ATOM 680 C CA . CYS A 1 83 ? 12.596 5.242 -5.791 1.00 92.38 83 CYS A CA 1
ATOM 681 C C . CYS A 1 83 ? 12.314 5.771 -4.376 1.00 92.38 83 CYS A C 1
ATOM 683 O O . CYS A 1 83 ? 13.076 5.554 -3.434 1.00 92.38 83 CYS A O 1
ATOM 685 N N . ASN A 1 84 ? 11.211 6.500 -4.231 1.00 90.75 84 ASN A N 1
ATOM 686 C CA . ASN A 1 84 ? 10.741 7.024 -2.951 1.00 90.75 84 ASN A CA 1
ATOM 687 C C . ASN A 1 84 ? 9.699 6.092 -2.306 1.00 90.75 84 ASN A C 1
ATOM 689 O O . ASN A 1 84 ? 9.185 5.186 -2.954 1.00 90.75 84 ASN A O 1
ATOM 693 N N . GLY A 1 85 ? 9.369 6.328 -1.031 1.00 90.75 85 GLY A N 1
ATOM 694 C CA . GLY A 1 85 ? 8.236 5.686 -0.342 1.00 90.75 85 GLY A CA 1
ATOM 695 C C . GLY A 1 85 ? 8.427 4.233 0.114 1.00 90.75 85 GLY A C 1
ATOM 696 O O . GLY A 1 85 ? 7.481 3.628 0.614 1.00 90.75 85 GLY A O 1
ATOM 697 N N . GLY A 1 86 ? 9.631 3.677 -0.025 1.00 92.62 86 GLY A N 1
ATOM 698 C CA . GLY A 1 86 ? 9.949 2.312 0.395 1.00 92.62 86 GLY A CA 1
ATOM 699 C C . GLY A 1 86 ? 9.288 1.212 -0.458 1.00 92.62 86 GLY A C 1
ATOM 700 O O . GLY A 1 86 ? 8.699 1.487 -1.505 1.00 92.62 86 GLY A O 1
ATOM 701 N N . PRO A 1 87 ? 9.398 -0.062 -0.037 1.00 92.69 87 PRO A N 1
ATOM 702 C CA . PRO A 1 87 ? 9.100 -1.216 -0.889 1.00 92.69 87 PRO A CA 1
ATOM 703 C C . PRO A 1 87 ? 7.611 -1.361 -1.231 1.00 92.69 87 PRO A C 1
ATOM 705 O O . PRO A 1 87 ? 7.285 -1.847 -2.310 1.00 92.69 87 PRO A O 1
ATOM 708 N N . MET A 1 88 ? 6.723 -0.914 -0.337 1.00 93.31 88 MET A N 1
ATOM 709 C CA . MET A 1 88 ? 5.261 -0.995 -0.482 1.00 93.31 88 MET A CA 1
ATOM 710 C C . MET A 1 88 ? 4.672 0.200 -1.246 1.00 93.31 88 MET A C 1
ATOM 712 O O . MET A 1 88 ? 3.456 0.300 -1.403 1.00 93.31 88 MET A O 1
ATOM 716 N N . LYS A 1 89 ? 5.484 1.169 -1.697 1.00 94.38 89 LYS A N 1
ATOM 717 C CA . LYS A 1 89 ? 4.939 2.279 -2.485 1.00 94.38 89 LYS A CA 1
ATOM 718 C C . LYS A 1 89 ? 4.323 1.711 -3.762 1.00 94.38 89 LYS A C 1
ATOM 720 O O . LYS A 1 89 ? 4.997 1.005 -4.499 1.00 94.38 89 LYS A O 1
ATOM 725 N N . GLN A 1 90 ? 3.076 2.067 -4.054 1.00 94.88 90 GLN A N 1
ATOM 726 C CA . GLN A 1 90 ? 2.442 1.722 -5.323 1.00 94.88 90 GLN A CA 1
ATOM 727 C C . GLN A 1 90 ? 2.751 2.754 -6.410 1.00 94.88 90 GLN A C 1
ATOM 729 O O . GLN A 1 90 ? 2.811 3.965 -6.144 1.00 94.88 90 GLN A O 1
ATOM 734 N N . ASP A 1 91 ? 2.907 2.283 -7.643 1.00 95.38 91 ASP A N 1
ATOM 735 C CA . ASP A 1 91 ? 2.978 3.134 -8.824 1.00 95.38 91 ASP A CA 1
ATOM 736 C C . ASP A 1 91 ? 2.590 2.414 -10.119 1.00 95.38 91 ASP A C 1
ATOM 738 O O . ASP A 1 91 ? 2.308 1.219 -10.122 1.00 95.38 91 ASP A O 1
ATOM 742 N N . LEU A 1 92 ? 2.541 3.177 -11.211 1.00 96.19 92 LEU A N 1
ATOM 743 C CA . LEU A 1 92 ? 2.184 2.688 -12.539 1.00 96.19 92 LEU A CA 1
ATOM 744 C C . LEU A 1 92 ? 3.280 1.794 -13.136 1.00 96.19 92 LEU A C 1
ATOM 746 O O . LEU A 1 92 ? 4.467 2.006 -12.896 1.00 96.19 92 LEU A O 1
ATOM 750 N N . SER A 1 93 ? 2.855 0.848 -13.975 1.00 96.62 93 SER A N 1
ATOM 751 C CA . SER A 1 93 ? 3.728 0.001 -14.793 1.00 96.62 93 SER A CA 1
ATOM 752 C C . SER A 1 93 ? 3.493 0.265 -16.292 1.00 96.62 93 SER A C 1
ATOM 754 O O . SER A 1 93 ? 3.821 1.342 -16.799 1.00 96.62 93 SER A O 1
ATOM 756 N N . SER A 1 94 ? 2.905 -0.691 -17.011 1.00 97.88 94 SER A N 1
ATOM 757 C CA . SER A 1 94 ? 2.380 -0.522 -18.364 1.00 97.88 94 SER A CA 1
ATOM 758 C C . SER A 1 94 ? 0.865 -0.324 -18.338 1.00 97.88 94 SER A C 1
ATOM 760 O O . SER A 1 94 ? 0.181 -0.842 -17.462 1.00 97.88 94 SER A O 1
ATOM 762 N N . HIS A 1 95 ? 0.332 0.441 -19.290 1.00 96.81 95 HIS A N 1
ATOM 763 C CA . HIS A 1 95 ? -1.108 0.657 -19.462 1.00 96.81 95 HIS A CA 1
ATOM 764 C C . HIS A 1 95 ? -1.428 1.086 -20.900 1.00 96.81 95 HIS A C 1
ATOM 766 O O . HIS A 1 95 ? -0.522 1.347 -21.690 1.00 96.81 95 HIS A O 1
ATOM 772 N N . VAL A 1 96 ? -2.719 1.179 -21.230 1.00 95.06 96 VAL A N 1
ATOM 773 C CA . VAL A 1 96 ? -3.252 1.576 -22.549 1.00 95.06 96 VAL A CA 1
ATOM 774 C C . VAL A 1 96 ? -2.453 2.671 -23.274 1.00 95.06 96 VAL A C 1
ATOM 776 O O . VAL A 1 96 ? -1.952 3.597 -22.634 1.00 95.06 96 VAL A O 1
ATOM 779 N N . GLY A 1 97 ? -2.374 2.565 -24.606 1.00 90.50 97 GLY A N 1
ATOM 780 C CA . GLY A 1 97 ? -1.571 3.456 -25.451 1.00 90.50 97 GLY A CA 1
ATOM 781 C C . GLY A 1 97 ? -0.156 2.950 -25.678 1.00 90.50 97 GLY A C 1
ATOM 782 O O . GLY A 1 97 ? 0.795 3.719 -25.581 1.00 90.50 97 GLY A O 1
ATOM 783 N N . PRO A 1 98 ? -0.031 1.634 -25.929 1.00 94.31 98 PRO A N 1
ATOM 784 C CA . PRO A 1 98 ? 1.142 0.813 -25.605 1.00 94.31 98 PRO A CA 1
ATOM 785 C C . PRO A 1 98 ? 2.187 1.484 -24.695 1.00 94.31 98 PRO A C 1
ATOM 787 O O . PRO A 1 98 ? 3.359 1.606 -25.047 1.00 94.31 98 PRO A O 1
ATOM 790 N N . THR A 1 99 ? 1.751 1.974 -23.530 1.00 96.81 99 THR A N 1
ATOM 791 C CA . THR A 1 99 ? 2.585 2.795 -22.651 1.00 96.81 99 THR A CA 1
ATOM 792 C C . THR A 1 99 ? 3.302 1.894 -21.657 1.00 96.81 99 THR A C 1
ATOM 794 O O . THR A 1 99 ? 2.681 1.025 -21.043 1.00 96.81 99 THR A O 1
ATOM 797 N N . SER A 1 100 ? 4.601 2.115 -21.469 1.00 97.06 100 SER A N 1
ATOM 798 C CA . SER A 1 100 ? 5.402 1.505 -20.404 1.00 97.06 100 SER A CA 1
ATOM 799 C C . SER A 1 100 ? 6.203 2.583 -19.694 1.00 97.06 100 SER A C 1
ATOM 801 O O . SER A 1 100 ? 6.880 3.379 -20.345 1.00 97.06 100 SER A O 1
ATOM 803 N N . MET A 1 101 ? 6.137 2.612 -18.364 1.00 94.81 101 MET A N 1
ATOM 804 C CA . MET A 1 101 ? 6.775 3.651 -17.560 1.00 94.81 101 MET A CA 1
ATOM 805 C C . MET A 1 101 ? 7.922 3.099 -16.718 1.00 94.81 101 MET A C 1
ATOM 807 O O . MET A 1 101 ? 7.775 2.083 -16.053 1.00 94.81 101 MET A O 1
ATOM 811 N N . ALA A 1 102 ? 9.038 3.824 -16.680 1.00 93.38 102 ALA A N 1
ATOM 812 C CA . ALA A 1 102 ? 10.044 3.671 -15.638 1.00 93.38 102 ALA A CA 1
ATOM 813 C C . ALA A 1 102 ? 9.831 4.779 -14.601 1.00 93.38 102 ALA A C 1
ATOM 815 O O . ALA A 1 102 ? 10.114 5.950 -14.864 1.00 93.38 102 ALA A O 1
ATOM 816 N N . ILE A 1 103 ? 9.271 4.432 -13.442 1.00 89.88 103 ILE A N 1
ATOM 817 C CA . ILE A 1 103 ? 8.918 5.432 -12.436 1.00 89.88 103 ILE A CA 1
ATOM 818 C C . ILE A 1 103 ? 10.130 5.805 -11.585 1.00 89.88 103 ILE A C 1
ATOM 820 O O . ILE A 1 103 ? 10.742 4.967 -10.926 1.00 89.88 103 ILE A O 1
ATOM 824 N N . PHE A 1 104 ? 10.440 7.099 -11.554 1.00 87.94 104 PHE A N 1
ATOM 825 C CA . PHE A 1 104 ? 11.499 7.658 -10.711 1.00 87.94 104 PHE A CA 1
ATOM 826 C C . PHE A 1 104 ? 10.939 8.272 -9.429 1.00 87.94 104 PHE A C 1
ATOM 828 O O . PHE A 1 104 ? 11.383 7.948 -8.331 1.00 87.94 104 PHE A O 1
ATOM 835 N N . PHE A 1 105 ? 9.941 9.141 -9.575 1.00 85.62 105 PHE A N 1
ATOM 836 C CA . PHE A 1 105 ? 9.198 9.748 -8.481 1.00 85.62 105 PHE A CA 1
ATOM 837 C C . PHE A 1 105 ? 7.753 9.966 -8.919 1.00 85.62 105 PHE A C 1
ATOM 839 O O . PHE A 1 105 ? 7.476 10.356 -10.054 1.00 85.62 105 PHE A O 1
ATOM 846 N N . SER A 1 106 ? 6.822 9.755 -8.000 1.00 89.56 106 SER A N 1
ATOM 847 C CA . SER A 1 106 ? 5.447 10.208 -8.159 1.00 89.56 106 SER A CA 1
ATOM 848 C C . SER A 1 106 ? 4.807 10.422 -6.791 1.00 89.56 106 SER A C 1
ATOM 850 O O . SER A 1 106 ? 5.242 9.869 -5.778 1.00 89.56 106 SER A O 1
ATOM 852 N N . SER A 1 107 ? 3.725 11.194 -6.785 1.00 91.00 107 SER A N 1
ATOM 853 C CA . SER A 1 107 ? 2.847 11.363 -5.629 1.00 91.00 107 SER A CA 1
ATOM 854 C C . SER A 1 107 ? 1.695 10.346 -5.606 1.00 91.00 107 SER A C 1
ATOM 856 O O . SER A 1 107 ? 0.763 10.475 -4.809 1.00 91.00 107 SER A O 1
ATOM 858 N N . HIS A 1 108 ? 1.705 9.329 -6.477 1.00 94.25 108 HIS A N 1
ATOM 859 C CA . HIS A 1 108 ? 0.672 8.297 -6.476 1.00 94.25 108 HIS A CA 1
ATOM 860 C C . HIS A 1 108 ? 0.623 7.574 -5.123 1.00 94.25 108 HIS A C 1
ATOM 862 O O . HIS A 1 108 ? 1.662 7.215 -4.574 1.00 94.25 108 HIS A O 1
ATOM 868 N N . TYR A 1 109 ? -0.594 7.398 -4.593 1.00 95.38 109 TYR A N 1
ATOM 869 C CA . TYR A 1 109 ? -0.902 6.738 -3.313 1.00 95.38 109 TYR A CA 1
ATOM 870 C C . TYR A 1 109 ? -0.347 7.423 -2.048 1.00 95.38 109 TYR A C 1
ATOM 872 O O . TYR A 1 109 ? -0.532 6.916 -0.944 1.00 95.38 109 TYR A O 1
ATOM 880 N N . ALA A 1 110 ? 0.266 8.603 -2.179 1.00 92.31 110 ALA A N 1
ATOM 881 C CA . ALA A 1 110 ? 0.971 9.264 -1.078 1.00 92.31 110 ALA A CA 1
ATOM 882 C C . ALA A 1 110 ? 1.088 10.793 -1.237 1.00 92.31 110 ALA A C 1
ATOM 884 O O . ALA A 1 110 ? 1.983 11.423 -0.667 1.00 92.31 110 ALA A O 1
ATOM 885 N N . ALA A 1 111 ? 0.237 11.410 -2.062 1.00 84.38 111 ALA A N 1
ATOM 886 C CA . ALA A 1 111 ? 0.268 12.855 -2.253 1.00 84.38 111 ALA A CA 1
ATOM 887 C C . ALA A 1 111 ? -0.063 13.582 -0.934 1.00 84.38 111 ALA A C 1
ATOM 889 O O . ALA A 1 111 ? -0.802 13.035 -0.119 1.00 84.38 111 ALA A O 1
ATOM 890 N N . PRO A 1 112 ? 0.486 14.787 -0.703 1.00 86.50 112 PRO A N 1
ATOM 891 C CA . PRO A 1 112 ? 1.536 15.452 -1.476 1.00 86.50 112 PRO A CA 1
ATOM 892 C C . PRO A 1 112 ? 2.948 15.057 -0.998 1.00 86.50 112 PRO A C 1
ATOM 894 O O . PRO A 1 112 ? 3.930 15.491 -1.593 1.00 86.50 112 PRO A O 1
ATOM 897 N N . LEU A 1 113 ? 3.048 14.238 0.056 1.00 86.81 113 LEU A N 1
ATOM 898 C CA . LEU A 1 113 ? 4.272 13.963 0.816 1.00 86.81 113 LEU A CA 1
ATOM 899 C C . LEU A 1 113 ? 5.390 13.342 -0.024 1.00 86.81 113 LEU A C 1
ATOM 901 O O . LEU A 1 113 ? 6.558 13.607 0.229 1.00 86.81 113 LEU A O 1
ATOM 905 N N . LEU A 1 114 ? 5.038 12.567 -1.052 1.00 88.75 114 LEU A N 1
ATOM 906 C CA . LEU A 1 114 ? 6.011 11.948 -1.952 1.00 88.75 114 LEU A CA 1
ATOM 907 C C . LEU A 1 114 ? 6.403 12.797 -3.178 1.00 88.75 114 LEU A C 1
ATOM 909 O O . LEU A 1 114 ? 7.061 12.301 -4.092 1.00 88.75 114 LEU A O 1
ATOM 913 N N . GLY A 1 115 ? 6.053 14.086 -3.201 1.00 85.75 115 GLY A N 1
ATOM 914 C CA . GLY A 1 115 ? 6.607 15.046 -4.159 1.00 85.75 115 GLY A CA 1
ATOM 915 C C . GLY A 1 115 ? 8.014 15.518 -3.770 1.00 85.75 115 GLY A C 1
ATOM 916 O O . GLY A 1 115 ? 8.302 15.740 -2.596 1.00 85.75 115 GLY A O 1
ATOM 917 N N . VAL A 1 116 ? 8.896 15.720 -4.754 1.00 86.50 116 VAL A N 1
ATOM 918 C CA . VAL A 1 116 ? 10.204 16.352 -4.512 1.00 86.50 116 VAL A CA 1
ATOM 919 C C . VAL A 1 116 ? 10.010 17.865 -4.394 1.00 86.50 116 VAL A C 1
ATOM 921 O O . VAL A 1 116 ? 9.531 18.503 -5.330 1.00 86.50 116 VAL A O 1
ATOM 924 N N . SER A 1 117 ? 10.405 18.440 -3.257 1.00 86.75 117 SER A N 1
ATOM 925 C CA . SER A 1 117 ? 10.397 19.889 -3.024 1.00 86.75 117 SER A CA 1
ATOM 926 C C . SER A 1 117 ? 11.806 20.382 -2.714 1.00 86.75 117 SER A C 1
ATOM 928 O O . SER A 1 117 ? 12.430 19.925 -1.754 1.00 86.75 117 SER A O 1
ATOM 930 N N . LEU A 1 118 ? 12.292 21.333 -3.508 1.00 89.88 118 LEU A N 1
ATOM 931 C CA . LEU A 1 118 ? 13.599 21.967 -3.339 1.00 89.88 118 LEU A CA 1
ATOM 932 C C . LEU A 1 118 ? 13.409 23.416 -2.900 1.00 89.88 118 LEU A C 1
ATOM 934 O O . LEU A 1 118 ? 12.507 24.103 -3.381 1.00 89.88 118 LEU A O 1
ATOM 938 N N . THR A 1 119 ? 14.250 23.883 -1.984 1.00 92.19 119 THR A N 1
ATOM 939 C CA . THR A 1 119 ? 14.254 25.295 -1.577 1.00 92.19 119 THR A CA 1
ATOM 940 C C . THR A 1 119 ? 15.186 26.125 -2.465 1.00 92.19 119 THR A C 1
ATOM 942 O O . THR A 1 119 ? 16.059 25.590 -3.149 1.00 92.19 119 THR A O 1
ATOM 945 N N . ASN A 1 120 ? 14.991 27.449 -2.505 1.00 93.69 120 ASN A N 1
ATOM 946 C CA . ASN A 1 120 ? 15.831 28.326 -3.323 1.00 93.69 120 ASN A CA 1
ATOM 947 C C . ASN A 1 120 ? 17.303 28.228 -2.886 1.00 93.69 120 ASN A C 1
ATOM 949 O O . ASN A 1 120 ? 17.617 28.472 -1.724 1.00 93.69 120 ASN A O 1
ATOM 953 N N . GLY A 1 121 ? 18.192 27.897 -3.824 1.00 93.62 121 GLY A N 1
ATOM 954 C CA . GLY A 1 121 ? 19.616 27.680 -3.554 1.00 93.62 121 GLY A CA 1
ATOM 955 C C . GLY A 1 121 ? 19.976 26.275 -3.056 1.00 93.62 121 GLY A C 1
ATOM 956 O O . GLY A 1 121 ? 21.153 26.014 -2.817 1.00 93.62 121 GLY A O 1
ATOM 957 N N . GLU A 1 122 ? 19.013 25.358 -2.926 1.00 94.44 122 GLU A N 1
ATOM 958 C CA . GLU A 1 122 ? 19.295 23.967 -2.573 1.00 94.44 122 GLU A CA 1
ATOM 959 C C . GLU A 1 122 ? 19.923 23.219 -3.757 1.00 94.44 122 GLU A C 1
ATOM 961 O O . GLU A 1 122 ? 19.266 22.938 -4.760 1.00 94.44 122 GLU A O 1
ATOM 966 N N . ALA A 1 123 ? 21.203 22.865 -3.633 1.00 92.44 123 ALA A N 1
ATOM 967 C CA . ALA A 1 123 ? 21.851 21.964 -4.575 1.00 92.44 123 ALA A CA 1
ATOM 968 C C . ALA A 1 123 ? 21.371 20.526 -4.328 1.00 92.44 123 ALA A C 1
ATOM 970 O O . ALA A 1 123 ? 21.552 19.985 -3.238 1.00 92.44 123 ALA A O 1
ATOM 971 N N . TRP A 1 124 ? 20.797 19.890 -5.349 1.00 92.25 124 TRP A N 1
ATOM 972 C CA . TRP A 1 124 ? 20.349 18.501 -5.278 1.00 92.25 124 TRP A CA 1
ATOM 973 C C . TRP A 1 124 ? 20.749 17.732 -6.534 1.00 92.25 124 TRP A C 1
ATOM 975 O O . TRP A 1 124 ? 20.612 18.225 -7.654 1.00 92.25 124 TRP A O 1
ATOM 985 N N . ARG A 1 125 ? 21.259 16.514 -6.336 1.00 91.69 125 ARG A N 1
ATOM 986 C CA . ARG A 1 125 ? 21.714 15.626 -7.406 1.00 91.69 125 ARG A CA 1
ATOM 987 C C . ARG A 1 125 ? 21.409 14.181 -7.041 1.00 91.69 125 ARG A C 1
ATOM 989 O O . ARG A 1 125 ? 21.712 13.743 -5.933 1.00 91.69 125 ARG A O 1
ATOM 996 N N . LYS A 1 126 ? 20.828 13.444 -7.985 1.00 93.00 126 LYS A N 1
ATOM 997 C CA . LYS A 1 126 ? 20.443 12.040 -7.826 1.00 93.00 126 LYS A CA 1
ATOM 998 C C . LYS A 1 126 ? 20.591 11.316 -9.161 1.00 93.00 126 LYS A C 1
ATOM 1000 O O . LYS A 1 126 ? 20.288 11.890 -10.204 1.00 93.00 126 LYS A O 1
ATOM 1005 N N . VAL A 1 127 ? 21.056 10.071 -9.126 1.00 94.19 127 VAL A N 1
ATOM 1006 C CA . VAL A 1 127 ? 21.076 9.177 -10.285 1.00 94.19 127 VAL A CA 1
ATOM 1007 C C . VAL A 1 127 ? 19.822 8.318 -10.238 1.00 94.19 127 VAL A C 1
ATOM 1009 O O . VAL A 1 127 ? 19.542 7.683 -9.223 1.00 94.19 127 VAL A O 1
ATOM 1012 N N . PHE A 1 128 ? 19.078 8.312 -11.340 1.00 93.19 128 PHE A N 1
ATOM 1013 C CA . PHE A 1 128 ? 17.928 7.441 -11.547 1.00 93.19 128 PHE A CA 1
ATOM 1014 C C . PHE A 1 128 ? 18.309 6.324 -12.517 1.00 93.19 128 PHE A C 1
ATOM 1016 O O . PHE A 1 128 ? 18.944 6.580 -13.542 1.00 93.19 128 PHE A O 1
ATOM 1023 N N . GLY A 1 129 ? 17.924 5.093 -12.195 1.00 91.69 129 GLY A N 1
ATOM 1024 C CA . GLY A 1 129 ? 18.337 3.903 -12.933 1.00 91.69 129 GLY A CA 1
ATOM 1025 C C . GLY A 1 129 ? 19.730 3.386 -12.525 1.00 91.69 129 GLY A C 1
ATOM 1026 O O . GLY A 1 129 ? 20.185 3.651 -11.409 1.00 91.69 129 GLY A O 1
ATOM 1027 N N . PRO A 1 130 ? 20.428 2.660 -13.419 1.00 93.62 130 PRO A N 1
ATOM 1028 C CA . PRO A 1 130 ? 20.052 2.401 -14.812 1.00 93.62 130 PRO A CA 1
ATOM 1029 C C . PRO A 1 130 ? 18.788 1.546 -14.967 1.00 93.62 130 PRO A C 1
ATOM 1031 O O . PRO A 1 130 ? 18.570 0.607 -14.207 1.00 93.62 130 PRO A O 1
ATOM 1034 N N . VAL A 1 131 ? 17.974 1.884 -15.969 1.00 95.00 131 VAL A N 1
ATOM 1035 C CA . VAL A 1 131 ? 16.802 1.111 -16.408 1.00 95.00 131 VAL A CA 1
ATOM 1036 C C . VAL A 1 131 ? 17.177 0.402 -17.703 1.00 95.00 131 VAL A C 1
ATOM 1038 O O . VAL A 1 131 ? 17.788 1.015 -18.580 1.00 95.00 131 VAL A O 1
ATOM 1041 N N . PHE A 1 132 ? 16.825 -0.874 -17.825 1.00 96.88 132 PHE A N 1
ATOM 1042 C CA . PHE A 1 132 ? 17.159 -1.689 -18.985 1.00 96.88 132 PHE A CA 1
ATOM 1043 C C . PHE A 1 132 ? 15.920 -1.873 -19.867 1.00 96.88 132 PHE A C 1
ATOM 1045 O O . PHE A 1 132 ? 14.919 -2.441 -19.437 1.00 96.88 132 PHE A O 1
ATOM 1052 N N . PHE A 1 133 ? 15.975 -1.377 -21.102 1.00 97.88 133 PHE A N 1
ATOM 1053 C CA . PHE A 1 133 ? 14.925 -1.603 -22.094 1.00 97.88 133 PHE A CA 1
ATOM 1054 C C . PHE A 1 133 ? 15.303 -2.809 -22.943 1.00 97.88 133 PHE A C 1
ATOM 1056 O O . PHE A 1 133 ? 16.335 -2.796 -23.615 1.00 97.88 133 PHE A O 1
ATOM 1063 N N . TYR A 1 134 ? 14.475 -3.847 -22.898 1.00 98.56 134 TYR A N 1
ATOM 1064 C CA . TYR A 1 134 ? 14.739 -5.109 -23.573 1.00 98.56 134 TYR A CA 1
ATOM 1065 C C . TYR A 1 134 ? 13.761 -5.335 -24.718 1.00 98.56 134 TYR A C 1
ATOM 1067 O O . TYR A 1 134 ? 12.562 -5.098 -24.578 1.00 98.56 134 TYR A O 1
ATOM 1075 N N . VAL A 1 135 ? 14.282 -5.814 -25.845 1.00 98.44 135 VAL A N 1
ATOM 1076 C CA . VAL A 1 135 ? 13.491 -6.206 -27.009 1.00 98.44 135 VAL A CA 1
ATOM 1077 C C . VAL A 1 135 ? 13.888 -7.616 -27.396 1.00 98.44 135 VAL A C 1
ATOM 1079 O O . VAL A 1 135 ? 15.069 -7.900 -27.592 1.00 98.44 135 VAL A O 1
ATOM 1082 N N . ASN A 1 136 ? 12.894 -8.480 -27.529 1.00 98.62 136 ASN A N 1
ATOM 1083 C CA . ASN A 1 136 ? 13.046 -9.837 -28.028 1.00 98.62 136 ASN A CA 1
ATOM 1084 C C . ASN A 1 136 ? 12.003 -10.115 -29.111 1.00 98.62 136 ASN A C 1
ATOM 1086 O O . ASN A 1 136 ? 10.987 -9.430 -29.221 1.00 98.62 136 ASN A O 1
ATOM 1090 N N . SER A 1 137 ? 12.279 -11.097 -29.957 1.00 98.25 137 SER A N 1
ATOM 1091 C CA . SER A 1 137 ? 11.403 -11.476 -31.062 1.00 98.25 137 SER A CA 1
ATOM 1092 C C . SER A 1 137 ? 11.650 -12.921 -31.444 1.00 98.25 137 SER A C 1
ATOM 1094 O O . SER A 1 137 ? 12.785 -13.393 -31.352 1.00 98.25 137 SER A O 1
ATOM 1096 N N . ASP A 1 138 ? 10.627 -13.579 -31.965 1.00 97.38 138 ASP A N 1
ATOM 1097 C CA . ASP A 1 138 ? 10.752 -14.895 -32.575 1.00 97.38 138 ASP A CA 1
ATOM 1098 C C . ASP A 1 138 ? 9.887 -14.980 -33.851 1.00 97.38 138 ASP A C 1
ATOM 1100 O O . ASP A 1 138 ? 9.393 -13.974 -34.362 1.00 97.38 138 ASP A O 1
ATOM 1104 N N . SER A 1 139 ? 9.764 -16.184 -34.414 1.00 96.38 139 SER A N 1
ATOM 1105 C CA . SER A 1 139 ? 8.893 -16.459 -35.571 1.00 96.38 139 SER A CA 1
ATOM 1106 C C . SER A 1 139 ? 7.578 -17.153 -35.189 1.00 96.38 139 SER A C 1
ATOM 1108 O O . SER A 1 139 ? 6.824 -17.573 -36.067 1.00 96.38 139 SER A O 1
ATOM 1110 N N . GLY A 1 140 ? 7.331 -17.315 -33.890 1.00 95.12 140 GLY A N 1
ATOM 1111 C CA . GLY A 1 140 ? 6.145 -17.941 -33.330 1.00 95.12 140 GLY A CA 1
ATOM 1112 C C . GLY A 1 140 ? 4.994 -16.957 -33.143 1.00 95.12 140 GLY A C 1
ATOM 1113 O O . GLY A 1 140 ? 4.984 -15.850 -33.675 1.00 95.12 140 GLY A O 1
ATOM 1114 N N . ILE A 1 141 ? 3.990 -17.411 -32.395 1.00 95.00 141 ILE A N 1
ATOM 1115 C CA . ILE A 1 141 ? 2.794 -16.634 -32.029 1.00 95.00 141 ILE A CA 1
ATOM 1116 C C . ILE A 1 141 ? 2.475 -16.734 -30.531 1.00 95.00 141 ILE A C 1
ATOM 1118 O O . ILE A 1 141 ? 1.463 -16.211 -30.072 1.00 95.00 141 ILE A O 1
ATOM 1122 N N . ASP A 1 142 ? 3.283 -17.487 -29.784 1.00 96.88 142 ASP A N 1
ATOM 1123 C CA . ASP A 1 142 ? 3.048 -17.765 -28.374 1.00 96.88 142 ASP A CA 1
ATOM 1124 C C . ASP A 1 142 ? 3.693 -16.672 -27.524 1.00 96.88 142 ASP A C 1
ATOM 1126 O O . ASP A 1 142 ? 4.913 -16.610 -27.363 1.00 96.88 142 ASP A O 1
ATOM 1130 N N . HIS A 1 143 ? 2.848 -15.812 -26.961 1.00 97.94 143 HIS A N 1
ATOM 1131 C CA . HIS A 1 143 ? 3.263 -14.681 -26.134 1.00 97.94 143 HIS A CA 1
ATOM 1132 C C . HIS A 1 143 ? 4.047 -15.116 -24.889 1.00 97.94 143 HIS A C 1
ATOM 1134 O O . HIS A 1 143 ? 4.867 -14.344 -24.387 1.00 97.94 143 HIS A O 1
ATOM 1140 N N . THR A 1 144 ? 3.840 -16.348 -24.406 1.00 97.81 144 THR A N 1
ATOM 1141 C CA . THR A 1 144 ? 4.541 -16.863 -23.223 1.00 97.81 144 THR A CA 1
ATOM 1142 C C . THR A 1 144 ? 6.040 -16.999 -23.468 1.00 97.81 144 THR A C 1
ATOM 1144 O O . THR A 1 144 ? 6.823 -16.732 -22.562 1.00 97.81 144 THR A O 1
ATOM 1147 N N . VAL A 1 145 ? 6.464 -17.299 -24.701 1.00 98.19 145 VAL A N 1
ATOM 1148 C CA . VAL A 1 145 ? 7.886 -17.413 -25.058 1.00 98.19 145 VAL A CA 1
ATOM 1149 C C . VAL A 1 145 ? 8.603 -16.077 -24.855 1.00 98.19 145 VAL A C 1
ATOM 1151 O O . VAL A 1 145 ? 9.651 -16.025 -24.209 1.00 98.19 145 VAL A O 1
ATOM 1154 N N . LEU A 1 146 ? 8.013 -14.981 -25.345 1.00 98.75 146 LEU A N 1
ATOM 1155 C CA . LEU A 1 146 ? 8.580 -13.638 -25.198 1.00 98.75 146 LEU A CA 1
ATOM 1156 C C . LEU A 1 146 ? 8.586 -13.175 -23.735 1.00 98.75 146 LEU A C 1
ATOM 1158 O O . LEU A 1 146 ? 9.537 -12.520 -23.306 1.00 98.75 146 LEU A O 1
ATOM 1162 N N . TRP A 1 147 ? 7.548 -13.520 -22.969 1.00 98.69 147 TRP A N 1
ATOM 1163 C CA . TRP A 1 147 ? 7.447 -13.186 -21.547 1.00 98.69 147 TRP A CA 1
ATOM 1164 C C . TRP A 1 147 ? 8.467 -13.939 -20.683 1.00 98.69 147 TRP A C 1
ATOM 1166 O O . TRP A 1 147 ? 9.156 -13.324 -19.868 1.00 98.69 147 TRP A O 1
ATOM 1176 N N . GLU A 1 148 ? 8.609 -15.254 -20.865 1.00 98.62 148 GLU A N 1
ATOM 1177 C CA . GLU A 1 148 ? 9.582 -16.059 -20.115 1.00 98.62 148 GLU A CA 1
ATOM 1178 C C . GLU A 1 148 ? 11.021 -15.620 -20.403 1.00 98.62 148 GLU A C 1
ATOM 1180 O O . GLU A 1 148 ? 11.840 -15.517 -19.487 1.00 98.62 148 GLU A O 1
ATOM 1185 N N . ASP A 1 149 ? 11.327 -15.279 -21.656 1.00 98.75 149 ASP A N 1
ATOM 1186 C CA . ASP A 1 149 ? 12.633 -14.736 -22.018 1.00 98.75 149 ASP A CA 1
ATOM 1187 C C . ASP A 1 149 ? 12.878 -13.340 -21.412 1.00 98.75 149 ASP A C 1
ATOM 1189 O O . ASP A 1 149 ? 13.967 -13.069 -20.903 1.00 98.75 149 ASP A O 1
ATOM 1193 N N . ALA A 1 150 ? 11.856 -12.479 -21.341 1.00 98.75 150 ALA A N 1
ATOM 1194 C CA . ALA A 1 150 ? 11.956 -11.198 -20.640 1.00 98.75 150 ALA A CA 1
ATOM 1195 C C . ALA A 1 150 ? 12.200 -11.371 -19.130 1.00 98.75 150 ALA A C 1
ATOM 1197 O O . ALA A 1 150 ? 13.015 -10.649 -18.549 1.00 98.75 150 ALA A O 1
ATOM 1198 N N . LYS A 1 151 ? 11.555 -12.354 -18.484 1.00 98.62 151 LYS A N 1
ATOM 1199 C CA . LYS A 1 151 ? 11.818 -12.708 -17.078 1.00 98.62 151 LYS A CA 1
ATOM 1200 C C . LYS A 1 151 ? 13.226 -13.265 -16.877 1.00 98.62 151 LYS A C 1
ATOM 1202 O O . LYS A 1 151 ? 13.891 -12.892 -15.908 1.00 98.62 151 LYS A O 1
ATOM 1207 N N . ARG A 1 152 ? 13.709 -14.121 -17.786 1.00 98.69 152 ARG A N 1
ATOM 1208 C CA . ARG A 1 152 ? 15.103 -14.597 -17.787 1.00 98.69 152 ARG A CA 1
ATOM 1209 C C . ARG A 1 152 ? 16.066 -13.411 -17.850 1.00 98.69 152 ARG A C 1
ATOM 1211 O O . ARG A 1 152 ? 16.948 -13.315 -16.998 1.00 98.69 152 ARG A O 1
ATOM 1218 N N . GLN A 1 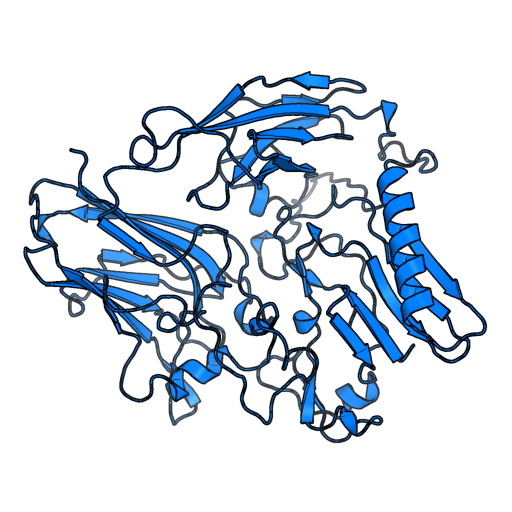153 ? 15.858 -12.487 -18.792 1.00 98.75 153 GLN A N 1
ATOM 1219 C CA . GLN A 1 153 ? 16.686 -11.289 -18.924 1.00 98.75 153 GLN A CA 1
ATOM 1220 C C . GLN A 1 153 ? 16.636 -10.417 -17.665 1.00 98.75 153 GLN A C 1
ATOM 1222 O O . GLN A 1 153 ? 17.674 -9.954 -17.202 1.00 98.75 153 GLN A O 1
ATOM 1227 N N . MET A 1 154 ? 15.454 -10.229 -17.072 1.00 98.12 154 MET A N 1
ATOM 1228 C CA . MET A 1 154 ? 15.296 -9.478 -15.825 1.00 98.12 154 MET A CA 1
ATOM 1229 C C . MET A 1 154 ? 16.159 -10.056 -14.699 1.00 98.12 154 MET A C 1
ATOM 1231 O O . MET A 1 154 ? 16.895 -9.308 -14.062 1.00 98.12 154 MET A O 1
ATOM 1235 N N . ASN A 1 155 ? 16.152 -11.378 -14.507 1.00 98.19 155 ASN A N 1
ATOM 1236 C CA . ASN A 1 155 ? 16.967 -12.028 -13.477 1.00 98.19 155 ASN A CA 1
ATOM 1237 C C . ASN A 1 155 ? 18.480 -11.864 -13.720 1.00 98.19 155 ASN A C 1
ATOM 1239 O O . ASN A 1 155 ? 19.245 -11.667 -12.770 1.00 98.19 155 ASN A O 1
ATOM 1243 N N . GLU A 1 156 ? 18.920 -11.926 -14.981 1.00 98.25 156 GLU A N 1
ATOM 1244 C CA . GLU A 1 156 ? 20.316 -11.664 -15.350 1.00 98.25 156 GLU A CA 1
ATOM 1245 C C . GLU A 1 156 ? 20.722 -10.226 -15.026 1.00 98.25 156 GLU A C 1
ATOM 1247 O O . GLU A 1 156 ? 21.756 -10.010 -14.395 1.00 98.25 156 GLU A O 1
ATOM 1252 N N . GLU A 1 157 ? 19.903 -9.245 -15.406 1.00 97.69 157 GLU A N 1
ATOM 1253 C CA . GLU A 1 157 ? 20.182 -7.830 -15.152 1.00 97.69 157 GLU A CA 1
ATOM 1254 C C . GLU A 1 157 ? 20.132 -7.480 -13.655 1.00 97.69 157 GLU A C 1
ATOM 1256 O O . GLU A 1 157 ? 20.975 -6.723 -13.174 1.00 97.69 157 GLU A O 1
ATOM 1261 N N . THR A 1 158 ? 19.227 -8.085 -12.877 1.00 95.56 158 THR A N 1
ATOM 1262 C CA . THR A 1 158 ? 19.223 -7.956 -11.409 1.00 95.56 158 THR A CA 1
ATOM 1263 C C . THR A 1 158 ? 20.504 -8.514 -10.787 1.00 95.56 158 THR A C 1
ATOM 1265 O O . THR A 1 158 ? 21.027 -7.924 -9.846 1.00 95.56 158 THR A O 1
ATOM 1268 N N . THR A 1 159 ? 21.042 -9.619 -11.314 1.00 95.50 159 THR A N 1
ATOM 1269 C CA . THR A 1 159 ? 22.289 -10.225 -10.808 1.00 95.50 159 THR A CA 1
ATOM 1270 C C . THR A 1 159 ? 23.527 -9.417 -11.205 1.00 95.50 159 THR A C 1
ATOM 1272 O O . THR A 1 159 ? 24.486 -9.348 -10.439 1.00 95.50 159 THR A O 1
ATOM 1275 N N . LYS A 1 160 ? 23.520 -8.800 -12.394 1.00 95.56 160 LYS A N 1
ATOM 1276 C CA . LYS A 1 160 ? 24.613 -7.940 -12.878 1.00 95.56 160 LYS A CA 1
ATOM 1277 C C . LYS A 1 160 ? 24.676 -6.589 -12.170 1.00 95.56 160 LYS A C 1
ATOM 1279 O O . LYS A 1 160 ? 25.714 -5.941 -12.230 1.00 95.56 160 LYS A O 1
ATOM 1284 N N . TRP A 1 161 ? 23.586 -6.128 -11.561 1.00 95.88 161 TRP A N 1
ATOM 1285 C CA . TRP A 1 161 ? 23.570 -4.842 -10.872 1.00 95.88 161 TRP A CA 1
ATOM 1286 C C . TRP A 1 161 ? 24.377 -4.894 -9.560 1.00 95.88 161 TRP A C 1
ATOM 1288 O O . TRP A 1 161 ? 24.208 -5.837 -8.781 1.00 95.88 161 TRP A O 1
ATOM 1298 N N . PRO A 1 162 ? 25.197 -3.865 -9.250 1.00 96.56 162 PRO A N 1
ATOM 1299 C CA . PRO A 1 162 ? 25.420 -2.606 -9.973 1.00 96.56 162 PRO A CA 1
ATOM 1300 C C . PRO A 1 162 ? 26.323 -2.776 -11.201 1.00 96.56 162 PRO A C 1
ATOM 1302 O O . PRO A 1 162 ? 27.260 -3.560 -11.176 1.00 96.56 162 PRO A O 1
ATOM 1305 N N . TYR A 1 163 ? 26.066 -2.005 -12.258 1.00 96.00 163 TYR A N 1
ATOM 1306 C CA . TYR A 1 163 ? 26.791 -2.124 -13.525 1.00 96.00 163 TYR A CA 1
ATOM 1307 C C . TYR A 1 163 ? 28.159 -1.426 -13.512 1.00 96.00 163 TYR A C 1
ATOM 1309 O O . TYR A 1 163 ? 28.339 -0.389 -12.880 1.00 96.00 163 TYR A O 1
ATOM 1317 N N . ASP A 1 164 ? 29.089 -1.910 -14.334 1.00 94.81 164 ASP A N 1
ATOM 1318 C CA . ASP A 1 164 ? 30.432 -1.319 -14.457 1.00 94.81 164 ASP A CA 1
ATOM 1319 C C . ASP A 1 164 ? 30.558 -0.280 -15.586 1.00 94.81 164 ASP A C 1
ATOM 1321 O O . ASP A 1 164 ? 31.529 0.467 -15.645 1.00 94.81 164 ASP A O 1
ATOM 1325 N N . PHE A 1 165 ? 29.582 -0.211 -16.497 1.00 94.75 165 PHE A N 1
ATOM 1326 C CA . PHE A 1 165 ? 29.639 0.689 -17.656 1.00 94.75 165 PHE A CA 1
ATOM 1327 C C . PHE A 1 165 ? 29.274 2.168 -17.391 1.00 94.75 165 PHE A C 1
ATOM 1329 O O . PHE A 1 165 ? 29.727 3.009 -18.175 1.00 94.75 165 PHE A O 1
ATOM 1336 N N . PRO A 1 166 ? 28.439 2.548 -16.394 1.00 95.00 166 PRO A N 1
ATOM 1337 C CA . PRO A 1 166 ? 28.107 3.956 -16.188 1.00 95.00 166 PRO A CA 1
ATOM 1338 C C . PRO A 1 166 ? 29.345 4.775 -15.798 1.00 95.00 166 PRO A C 1
ATOM 1340 O O . PRO A 1 166 ? 29.938 4.539 -14.760 1.00 95.00 166 PRO A O 1
ATOM 1343 N N . ALA A 1 167 ? 29.709 5.777 -16.602 1.00 94.31 167 ALA A N 1
ATOM 1344 C CA . ALA A 1 167 ? 30.927 6.574 -16.392 1.00 94.31 167 ALA A CA 1
ATOM 1345 C C . ALA A 1 167 ? 30.746 7.803 -15.474 1.00 94.31 167 ALA A C 1
ATOM 1347 O O . ALA A 1 167 ? 31.671 8.595 -15.297 1.00 94.31 167 ALA A O 1
ATOM 1348 N N . SER A 1 168 ? 29.539 8.030 -14.947 1.00 94.50 168 SER A N 1
ATOM 1349 C CA . SER A 1 168 ? 29.268 9.183 -14.085 1.00 94.50 168 SER A CA 1
ATOM 1350 C C . SER A 1 168 ? 29.902 8.985 -12.712 1.00 94.50 168 SER A C 1
ATOM 1352 O O . SER A 1 168 ? 29.622 7.989 -12.057 1.00 94.50 168 SER A O 1
ATOM 1354 N N . ILE A 1 169 ? 30.633 9.988 -12.216 1.00 93.06 169 ILE A N 1
ATOM 1355 C CA . ILE A 1 169 ? 31.150 10.006 -10.834 1.00 93.06 169 ILE A CA 1
ATOM 1356 C C . ILE A 1 169 ? 30.040 9.931 -9.773 1.00 93.06 169 ILE A C 1
ATOM 1358 O O . ILE A 1 169 ? 30.299 9.647 -8.609 1.00 93.06 169 ILE A O 1
ATOM 1362 N N . ASP A 1 170 ? 28.796 10.216 -10.168 1.00 94.38 170 ASP A N 1
ATOM 1363 C CA . ASP A 1 170 ? 27.624 10.124 -9.302 1.00 94.38 170 ASP A CA 1
ATOM 1364 C C . ASP A 1 170 ? 27.032 8.718 -9.251 1.00 94.38 170 ASP A C 1
ATOM 1366 O O . ASP A 1 170 ? 26.041 8.502 -8.555 1.00 94.38 170 ASP A O 1
ATOM 1370 N N . TYR A 1 171 ? 27.593 7.756 -9.978 1.00 96.25 171 TYR A N 1
ATOM 1371 C CA . TYR A 1 171 ? 27.205 6.356 -9.924 1.00 96.25 171 TYR A CA 1
ATOM 1372 C C . TYR A 1 171 ? 28.335 5.544 -9.276 1.00 96.25 171 TYR A C 1
ATOM 1374 O O . TYR A 1 171 ? 29.303 5.229 -9.956 1.00 96.25 171 TYR A O 1
ATOM 1382 N N . PRO A 1 172 ? 28.240 5.200 -7.978 1.00 96.12 172 PRO A N 1
ATOM 1383 C CA . PRO A 1 172 ? 29.240 4.350 -7.356 1.00 96.12 172 PRO A CA 1
ATOM 1384 C C . PRO A 1 172 ? 29.128 2.936 -7.929 1.00 96.12 172 PRO A C 1
ATOM 1386 O O . PRO A 1 172 ? 28.032 2.358 -7.961 1.00 96.12 172 PRO A O 1
ATOM 1389 N N . HIS A 1 173 ? 30.256 2.385 -8.358 1.00 96.06 173 HIS A N 1
ATOM 1390 C CA . HIS A 1 173 ? 30.372 1.012 -8.835 1.00 96.06 173 HIS A CA 1
ATOM 1391 C C . HIS A 1 173 ? 30.281 0.006 -7.680 1.00 96.06 173 HIS A C 1
ATOM 1393 O O . HIS A 1 173 ? 30.237 0.372 -6.501 1.00 96.06 173 HIS A O 1
ATOM 1399 N N . ALA A 1 174 ? 30.224 -1.288 -8.002 1.00 95.44 174 ALA A N 1
ATOM 1400 C CA . ALA A 1 174 ? 30.022 -2.348 -7.013 1.00 95.44 174 ALA A CA 1
ATOM 1401 C C . ALA A 1 174 ? 31.073 -2.333 -5.883 1.00 95.44 174 ALA A C 1
ATOM 1403 O O . ALA A 1 174 ? 30.723 -2.453 -4.711 1.00 95.44 174 ALA A O 1
ATOM 1404 N N . ASN A 1 175 ? 32.349 -2.117 -6.212 1.00 94.69 175 ASN A N 1
ATOM 1405 C CA . ASN A 1 175 ? 33.453 -2.031 -5.246 1.00 94.69 175 ASN A CA 1
ATOM 1406 C C . ASN A 1 175 ? 33.467 -0.729 -4.422 1.00 94.69 175 ASN A C 1
ATOM 1408 O O . ASN A 1 175 ? 34.159 -0.652 -3.408 1.00 94.69 175 ASN A O 1
ATOM 1412 N N . GLU A 1 176 ? 32.711 0.287 -4.837 1.00 96.69 176 GLU A N 1
ATOM 1413 C CA . GLU A 1 176 ? 32.574 1.568 -4.134 1.00 96.69 176 GLU A CA 1
ATOM 1414 C C . GLU A 1 176 ? 31.376 1.587 -3.178 1.00 96.69 176 GLU A C 1
ATOM 1416 O O . GLU A 1 176 ? 31.137 2.574 -2.484 1.00 96.69 176 GLU A O 1
ATOM 1421 N N . ARG A 1 177 ? 30.618 0.492 -3.131 1.00 97.75 177 ARG A N 1
ATOM 1422 C CA . ARG A 1 177 ? 29.450 0.302 -2.272 1.00 97.75 177 ARG A CA 1
ATOM 1423 C C . ARG A 1 177 ? 29.798 -0.579 -1.074 1.00 97.75 177 ARG A C 1
ATOM 1425 O O . ARG A 1 177 ? 30.818 -1.264 -1.065 1.00 97.75 177 ARG A O 1
ATOM 1432 N N . GLY A 1 178 ? 28.954 -0.531 -0.051 1.00 98.25 178 GLY A N 1
ATOM 1433 C CA . GLY A 1 178 ? 29.073 -1.342 1.158 1.00 98.25 178 GLY A CA 1
ATOM 1434 C C . GLY A 1 178 ? 27.885 -2.277 1.369 1.00 98.25 178 GLY A C 1
ATOM 1435 O O . GLY A 1 178 ? 26.967 -2.358 0.544 1.00 98.25 178 GLY A O 1
ATOM 1436 N N . SER A 1 179 ? 27.891 -2.986 2.495 1.00 98.31 179 SER A N 1
ATOM 1437 C CA . SER A 1 179 ? 26.785 -3.843 2.920 1.00 98.31 179 SER A CA 1
ATOM 1438 C C . SER A 1 179 ? 26.538 -3.789 4.426 1.00 98.31 179 SER A C 1
ATOM 1440 O O . SER A 1 179 ? 27.421 -3.435 5.210 1.00 98.31 179 SER A O 1
ATOM 1442 N N . VAL A 1 180 ? 25.315 -4.143 4.820 1.00 98.62 180 VAL A N 1
ATOM 1443 C CA . VAL A 1 180 ? 24.879 -4.236 6.216 1.00 98.62 180 VAL A CA 1
ATOM 1444 C C . VAL A 1 180 ? 24.190 -5.572 6.430 1.00 98.62 180 VAL A C 1
ATOM 1446 O O . VAL A 1 180 ? 23.321 -5.949 5.646 1.00 98.62 180 VAL A O 1
ATOM 1449 N N . SER A 1 181 ? 24.546 -6.278 7.492 1.00 98.81 181 SER A N 1
ATOM 1450 C CA . SER A 1 181 ? 23.893 -7.513 7.917 1.00 98.81 181 SER A CA 1
ATOM 1451 C C . SER A 1 181 ? 23.563 -7.485 9.401 1.00 98.81 181 SER A C 1
ATOM 1453 O O . SER A 1 181 ? 24.029 -6.621 10.141 1.00 98.81 181 SER A O 1
ATOM 1455 N N . GLY A 1 182 ? 22.753 -8.443 9.825 1.00 98.62 182 GLY A N 1
ATOM 1456 C CA . GLY A 1 182 ? 22.443 -8.672 11.226 1.00 98.62 182 GLY A CA 1
ATOM 1457 C C . GLY A 1 182 ? 21.277 -9.637 11.371 1.00 98.62 182 GLY A C 1
ATOM 1458 O O . GLY A 1 182 ? 20.861 -10.289 10.409 1.00 98.62 182 GLY A O 1
ATOM 1459 N N . GLN A 1 183 ? 20.736 -9.695 12.580 1.00 98.75 183 GLN A N 1
ATOM 1460 C CA . GLN A 1 183 ? 19.529 -10.432 12.918 1.00 98.75 183 GLN A CA 1
ATOM 1461 C C . GLN A 1 183 ? 18.537 -9.492 13.595 1.00 98.75 183 GLN A C 1
ATOM 1463 O O . GLN A 1 183 ? 18.865 -8.874 14.603 1.00 98.75 183 GLN A O 1
ATOM 1468 N N . LEU A 1 184 ? 17.322 -9.398 13.064 1.00 98.81 184 LEU A N 1
ATOM 1469 C CA . LEU A 1 184 ? 16.221 -8.695 13.705 1.00 98.81 184 LEU A CA 1
ATOM 1470 C C . LEU A 1 184 ? 15.370 -9.688 14.501 1.00 98.81 184 LEU A C 1
ATOM 1472 O O . LEU A 1 184 ? 14.880 -10.683 13.962 1.00 98.81 184 LEU A O 1
ATOM 1476 N N . VAL A 1 185 ? 15.160 -9.388 15.778 1.00 98.69 185 VAL A N 1
ATOM 1477 C CA . VAL A 1 185 ? 14.212 -10.097 16.646 1.00 98.69 185 VAL A CA 1
ATOM 1478 C C . VAL A 1 185 ? 13.157 -9.123 17.158 1.00 98.69 185 VAL A C 1
ATOM 1480 O O . VAL A 1 185 ? 13.422 -7.931 17.297 1.00 98.69 185 VAL A O 1
ATOM 1483 N N . VAL A 1 186 ? 11.954 -9.616 17.424 1.00 98.62 186 VAL A N 1
ATOM 1484 C CA . VAL A 1 186 ? 10.856 -8.858 18.029 1.00 98.62 186 VAL A CA 1
ATOM 1485 C C . VAL A 1 186 ? 10.732 -9.254 19.488 1.00 98.62 186 VAL A C 1
ATOM 1487 O O . VAL A 1 186 ? 10.785 -10.438 19.817 1.00 98.62 186 VAL A O 1
ATOM 1490 N N . HIS A 1 187 ? 10.518 -8.269 20.349 1.00 98.06 187 HIS A N 1
ATOM 1491 C CA . HIS A 1 187 ? 10.115 -8.485 21.726 1.00 98.06 187 HIS A CA 1
ATOM 1492 C C . HIS A 1 187 ? 8.715 -7.900 21.946 1.00 98.06 187 HIS A C 1
ATOM 1494 O O . HIS A 1 187 ? 8.484 -6.702 21.785 1.00 98.06 187 HIS A O 1
ATOM 1500 N N . ASP A 1 188 ? 7.771 -8.778 22.287 1.00 96.56 188 ASP A N 1
ATOM 1501 C CA . ASP A 1 188 ? 6.426 -8.438 22.752 1.00 96.56 188 ASP A CA 1
ATOM 1502 C C . ASP A 1 188 ? 6.072 -9.411 23.879 1.00 96.56 188 ASP A C 1
ATOM 1504 O O . ASP A 1 188 ? 5.658 -10.544 23.622 1.00 96.56 188 ASP A O 1
ATOM 1508 N N . GLY A 1 189 ? 6.231 -8.960 25.127 1.00 93.44 189 GLY A N 1
ATOM 1509 C CA . GLY A 1 189 ? 6.051 -9.786 26.326 1.00 93.44 189 GLY A CA 1
ATOM 1510 C C . GLY A 1 189 ? 4.662 -10.417 26.483 1.00 93.44 189 GLY A C 1
ATOM 1511 O O . GLY A 1 189 ? 4.512 -11.367 27.252 1.00 93.44 189 GLY A O 1
ATOM 1512 N N . TYR A 1 190 ? 3.649 -9.921 25.761 1.00 94.25 190 TYR A N 1
ATOM 1513 C CA . TYR A 1 190 ? 2.296 -10.489 25.763 1.00 94.25 190 TYR A CA 1
ATOM 1514 C C . TYR A 1 190 ? 2.088 -11.559 24.684 1.00 94.25 190 TYR A C 1
ATOM 1516 O O . TYR A 1 190 ? 1.104 -12.295 24.749 1.00 94.25 190 TYR A O 1
ATOM 1524 N N . ILE A 1 191 ? 3.003 -11.670 23.717 1.00 93.81 191 ILE A N 1
ATOM 1525 C CA . ILE A 1 191 ? 3.050 -12.761 22.735 1.00 93.81 191 ILE A CA 1
ATOM 1526 C C . ILE A 1 191 ? 4.018 -13.844 23.220 1.00 93.81 191 ILE A C 1
ATOM 1528 O O . ILE A 1 191 ? 3.658 -15.018 23.294 1.00 93.81 191 ILE A O 1
ATOM 1532 N N . ASN A 1 192 ? 5.245 -13.450 23.565 1.00 93.88 192 ASN A N 1
ATOM 1533 C CA . ASN A 1 192 ? 6.275 -14.334 24.094 1.00 93.88 192 ASN A CA 1
ATOM 1534 C C . ASN A 1 192 ? 7.153 -13.574 25.095 1.00 93.88 192 ASN A C 1
ATOM 1536 O O . ASN A 1 192 ? 7.495 -12.418 24.871 1.00 93.88 192 ASN A O 1
ATOM 1540 N N . LYS A 1 193 ? 7.536 -14.235 26.193 1.00 93.75 193 LYS A N 1
ATOM 1541 C CA . LYS A 1 193 ? 8.412 -13.643 27.213 1.00 93.75 193 LYS A CA 1
ATOM 1542 C C . LYS A 1 193 ? 9.805 -13.341 26.672 1.00 93.75 193 LYS A C 1
ATOM 1544 O O . LYS A 1 193 ? 10.400 -12.352 27.078 1.00 93.75 193 LYS A O 1
ATOM 1549 N N . ASP A 1 194 ? 10.304 -14.202 25.790 1.00 97.12 194 ASP A N 1
ATOM 1550 C CA . ASP A 1 194 ? 11.618 -14.051 25.178 1.00 97.12 194 ASP A CA 1
ATOM 1551 C C . ASP A 1 194 ? 11.486 -13.460 23.765 1.00 97.12 194 ASP A C 1
ATO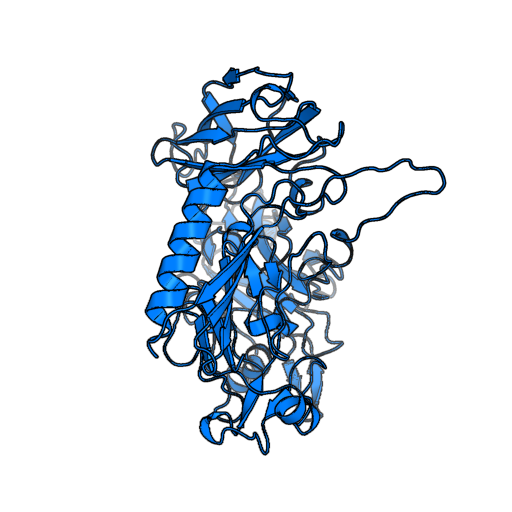M 1553 O O . ASP A 1 194 ? 10.512 -13.767 23.061 1.00 97.12 194 ASP A O 1
ATOM 1557 N N . PRO A 1 195 ? 12.461 -12.648 23.310 1.00 97.88 195 PRO A N 1
ATOM 1558 C CA . PRO A 1 195 ? 12.500 -12.177 21.933 1.00 97.88 195 PRO A CA 1
ATOM 1559 C C . PRO A 1 195 ? 12.481 -13.334 20.927 1.00 97.88 195 PRO A C 1
ATOM 1561 O O . PRO A 1 195 ? 13.121 -14.368 21.130 1.00 97.88 195 PRO A O 1
ATOM 1564 N N . PHE A 1 196 ? 11.779 -13.148 19.812 1.00 98.19 196 PHE A N 1
ATOM 1565 C CA . PHE A 1 196 ? 11.632 -14.151 18.757 1.00 98.19 196 PHE A CA 1
ATOM 1566 C C . PHE A 1 196 ? 12.035 -13.594 17.383 1.00 98.19 196 PHE A C 1
ATOM 1568 O O . PHE A 1 196 ? 11.970 -12.384 17.169 1.00 98.19 196 PHE A O 1
ATOM 1575 N N . PRO A 1 197 ? 12.457 -14.443 16.428 1.00 98.38 197 PRO A N 1
ATOM 1576 C CA . PRO A 1 197 ? 12.841 -13.998 15.091 1.00 98.38 197 PRO A CA 1
ATOM 1577 C C . PRO A 1 197 ? 11.777 -13.157 14.380 1.00 98.38 197 PRO A C 1
ATOM 1579 O O . PRO A 1 197 ? 10.614 -13.555 14.284 1.00 98.38 197 PRO A O 1
ATOM 1582 N N . ALA A 1 198 ? 12.187 -12.020 13.816 1.00 98.31 198 ALA A N 1
ATOM 1583 C CA . ALA A 1 198 ? 11.326 -11.201 12.973 1.00 98.31 198 ALA A CA 1
ATOM 1584 C C . ALA A 1 198 ? 11.262 -11.809 11.565 1.00 98.31 198 ALA A C 1
ATOM 1586 O O . ALA A 1 198 ? 12.033 -11.419 10.695 1.00 98.31 198 ALA A O 1
ATOM 1587 N N . LYS A 1 199 ? 10.390 -12.793 11.335 1.00 97.56 199 LYS A N 1
ATOM 1588 C CA . LYS A 1 199 ? 10.257 -13.478 10.037 1.00 97.56 199 LYS A CA 1
ATOM 1589 C C . LYS A 1 199 ? 9.622 -12.572 8.972 1.00 97.56 199 LYS A C 1
ATOM 1591 O O . LYS A 1 199 ? 8.615 -11.923 9.242 1.00 97.56 199 LYS A O 1
ATOM 1596 N N . ASN A 1 200 ? 10.170 -12.581 7.750 1.00 97.56 200 ASN A N 1
ATOM 1597 C CA . ASN A 1 200 ? 9.679 -11.819 6.587 1.00 97.56 200 ASN A CA 1
ATOM 1598 C C . ASN A 1 200 ? 9.579 -10.295 6.803 1.00 97.56 200 ASN A C 1
ATOM 1600 O O . ASN A 1 200 ? 8.883 -9.606 6.050 1.00 97.56 200 ASN A O 1
ATOM 1604 N N . ALA A 1 201 ? 10.262 -9.769 7.819 1.00 98.31 201 ALA A N 1
ATOM 1605 C CA . ALA A 1 201 ? 10.299 -8.354 8.133 1.00 98.31 201 ALA A CA 1
ATOM 1606 C C . ALA A 1 201 ? 10.970 -7.582 7.005 1.00 98.31 201 ALA A C 1
ATOM 1608 O O . ALA A 1 201 ? 12.022 -7.987 6.510 1.00 98.31 201 ALA A O 1
ATOM 1609 N N . TYR A 1 202 ? 10.395 -6.446 6.634 1.00 98.25 202 TYR A N 1
ATOM 1610 C CA . TYR A 1 202 ? 11.044 -5.527 5.715 1.00 98.25 202 TYR A CA 1
ATOM 1611 C C . TYR A 1 202 ? 12.000 -4.656 6.505 1.00 98.25 202 TYR A C 1
ATOM 1613 O O . TYR A 1 202 ? 11.562 -3.841 7.310 1.00 98.25 202 TYR A O 1
ATOM 1621 N N . ILE A 1 203 ? 13.293 -4.806 6.238 1.00 98.56 203 ILE A N 1
ATOM 1622 C CA . ILE A 1 203 ? 14.356 -4.029 6.868 1.00 98.56 203 ILE A CA 1
ATOM 1623 C C . ILE A 1 203 ? 15.140 -3.276 5.804 1.00 98.56 203 ILE A C 1
ATOM 1625 O O . ILE A 1 203 ? 15.459 -3.813 4.738 1.00 98.56 203 ILE A O 1
ATOM 1629 N N . GLY A 1 204 ? 15.426 -2.009 6.079 1.00 97.88 204 GLY A N 1
ATOM 1630 C CA . GLY A 1 204 ? 16.025 -1.135 5.094 1.00 97.88 204 GLY A CA 1
ATOM 1631 C C . GLY A 1 204 ? 16.838 0.012 5.657 1.00 97.88 204 GLY A C 1
ATOM 1632 O O . GLY A 1 204 ? 16.800 0.327 6.843 1.00 97.88 204 GLY A O 1
ATOM 1633 N N . LEU A 1 205 ? 17.591 0.634 4.759 1.00 98.12 205 LEU A N 1
ATOM 1634 C CA . LEU A 1 205 ? 18.394 1.820 4.997 1.00 98.12 205 LEU A CA 1
ATOM 1635 C C . LEU A 1 205 ? 17.765 2.985 4.255 1.00 98.12 205 LEU A C 1
ATOM 1637 O O . LEU A 1 205 ? 17.505 2.886 3.056 1.00 98.12 205 LEU A O 1
ATOM 1641 N N . ALA A 1 206 ? 17.563 4.089 4.956 1.00 97.25 206 ALA A N 1
ATOM 1642 C CA . ALA A 1 206 ? 17.133 5.352 4.375 1.00 97.25 206 ALA A CA 1
ATOM 1643 C C . ALA A 1 206 ? 17.849 6.506 5.087 1.00 97.25 206 ALA A C 1
ATOM 1645 O O . ALA A 1 206 ? 18.568 6.294 6.070 1.00 97.25 206 ALA A O 1
ATOM 1646 N N . ASN A 1 207 ? 17.670 7.726 4.581 1.00 95.50 207 ASN A N 1
ATOM 1647 C CA . ASN A 1 207 ? 18.204 8.918 5.235 1.00 95.50 207 ASN A CA 1
ATOM 1648 C C . ASN A 1 207 ? 17.789 8.962 6.719 1.00 95.50 207 ASN A C 1
ATOM 1650 O O . ASN A 1 207 ? 16.656 8.593 7.038 1.00 95.50 207 ASN A O 1
ATOM 1654 N N . PRO A 1 208 ? 18.671 9.434 7.618 1.00 96.06 208 PRO A N 1
ATOM 1655 C CA . PRO A 1 208 ? 18.322 9.638 9.012 1.00 96.06 208 PRO A CA 1
ATOM 1656 C C . PRO A 1 208 ? 17.119 10.566 9.180 1.00 96.06 208 PRO A C 1
ATOM 1658 O O . PRO A 1 208 ? 16.984 11.573 8.484 1.00 96.06 208 PRO A O 1
ATOM 1661 N N . GLY A 1 209 ? 16.274 10.249 10.151 1.00 94.12 209 GLY A N 1
ATOM 1662 C CA . GLY A 1 209 ? 15.053 10.986 10.433 1.00 94.12 209 GLY A CA 1
ATOM 1663 C C . GLY A 1 209 ? 14.358 10.449 11.676 1.00 94.12 209 GLY A C 1
ATOM 1664 O O . GLY A 1 209 ? 14.966 9.766 12.498 1.00 94.12 209 GLY A O 1
ATOM 1665 N N . VAL A 1 210 ? 13.069 10.749 11.812 1.00 94.38 210 VAL A N 1
ATOM 1666 C CA . VAL A 1 210 ? 12.232 10.211 12.895 1.00 94.38 210 VAL A CA 1
ATOM 1667 C C . VAL A 1 210 ? 11.694 8.821 12.543 1.00 94.38 210 VAL A C 1
ATOM 1669 O O . VAL A 1 210 ? 11.777 8.383 11.390 1.00 94.38 210 VAL A O 1
ATOM 1672 N N . LEU A 1 211 ? 11.128 8.123 13.528 1.00 94.88 211 LEU A N 1
ATOM 1673 C CA . LEU A 1 211 ? 10.477 6.830 13.329 1.00 94.88 211 LEU A CA 1
ATOM 1674 C C . LEU A 1 211 ? 9.454 6.900 12.178 1.00 94.88 211 LEU A C 1
ATOM 1676 O O . LEU A 1 211 ? 8.670 7.844 12.103 1.00 94.88 211 LEU A O 1
ATOM 1680 N N . GLY A 1 212 ? 9.510 5.940 11.252 1.00 93.25 212 GLY A N 1
ATOM 1681 C CA . GLY A 1 212 ? 8.614 5.877 10.092 1.00 93.25 212 GLY A CA 1
ATOM 1682 C C . GLY A 1 212 ? 8.889 6.896 8.972 1.00 93.25 212 GLY A C 1
ATOM 1683 O O . GLY A 1 212 ? 8.250 6.815 7.929 1.00 93.25 212 GLY A O 1
ATOM 1684 N N . SER A 1 213 ? 9.841 7.829 9.118 1.00 94.69 213 SER A N 1
ATOM 1685 C CA . SER A 1 213 ? 10.080 8.900 8.121 1.00 94.69 213 SER A CA 1
ATOM 1686 C C . SER A 1 213 ? 10.519 8.407 6.735 1.00 94.69 213 SER A C 1
ATOM 1688 O O . SER A 1 213 ? 10.310 9.107 5.740 1.00 94.69 213 SER A O 1
ATOM 1690 N N . TRP A 1 214 ? 11.042 7.181 6.645 1.00 94.94 214 TRP A N 1
ATOM 1691 C CA . TRP A 1 214 ? 11.408 6.520 5.391 1.00 94.94 214 TRP A CA 1
ATOM 1692 C C . TRP A 1 214 ? 10.250 6.463 4.380 1.00 94.94 214 TRP A C 1
ATOM 1694 O O . TRP A 1 214 ? 10.483 6.578 3.176 1.00 94.94 214 TRP A O 1
ATOM 1704 N N . GLN A 1 215 ? 8.999 6.350 4.844 1.00 94.31 215 GLN A N 1
ATOM 1705 C CA . GLN A 1 215 ? 7.829 6.243 3.962 1.00 94.31 215 GLN A CA 1
ATOM 1706 C C . GLN A 1 215 ? 7.505 7.553 3.231 1.00 94.31 215 GLN A C 1
ATOM 1708 O O . GLN A 1 215 ? 6.804 7.544 2.224 1.00 94.31 215 GLN A O 1
ATOM 1713 N N . SER A 1 216 ? 8.003 8.681 3.744 1.00 92.38 216 SER A N 1
ATOM 1714 C CA . SER A 1 216 ? 7.815 10.024 3.184 1.00 92.38 216 SER A CA 1
ATOM 1715 C C . SER A 1 216 ? 9.099 10.617 2.603 1.00 92.38 216 SER A C 1
ATOM 1717 O O . SER A 1 216 ? 9.085 11.747 2.123 1.00 92.38 216 SER A O 1
ATOM 1719 N N . GLU A 1 217 ? 10.214 9.886 2.646 1.00 90.62 217 GLU A N 1
ATOM 1720 C CA . GLU A 1 217 ? 11.494 10.398 2.166 1.00 90.62 217 GLU A CA 1
ATOM 1721 C C . GLU A 1 217 ? 11.569 10.383 0.632 1.00 90.62 217 GLU A C 1
ATOM 1723 O O . GLU A 1 217 ? 11.327 9.357 -0.011 1.00 90.62 217 GLU A O 1
ATOM 1728 N N . THR A 1 218 ? 11.927 11.528 0.040 1.00 90.00 218 THR A N 1
ATOM 1729 C CA . THR A 1 218 ? 11.876 11.752 -1.418 1.00 90.00 218 THR A CA 1
ATOM 1730 C C . THR A 1 218 ? 13.221 12.064 -2.069 1.00 90.00 218 THR A C 1
ATOM 1732 O O . THR A 1 218 ? 13.385 11.834 -3.271 1.00 90.00 218 THR A O 1
ATOM 1735 N N . LYS A 1 219 ? 14.200 12.577 -1.317 1.00 90.81 219 LYS A N 1
ATOM 1736 C CA . LYS A 1 219 ? 15.446 13.125 -1.874 1.00 90.81 219 LYS A CA 1
ATOM 1737 C C . LYS A 1 219 ? 16.578 12.107 -1.897 1.00 90.81 219 LYS A C 1
ATOM 1739 O O . LYS A 1 219 ? 17.355 12.101 -2.851 1.00 90.81 219 LYS A O 1
ATOM 1744 N N . GLY A 1 220 ? 16.678 11.276 -0.865 1.00 92.81 220 GLY A N 1
ATOM 1745 C CA . GLY A 1 220 ? 17.717 10.268 -0.686 1.00 92.81 220 GLY A CA 1
ATOM 1746 C C . GLY A 1 220 ? 17.480 8.970 -1.447 1.00 92.81 220 GLY A C 1
ATOM 1747 O O . GLY A 1 220 ? 16.524 8.826 -2.211 1.00 92.81 220 GLY A O 1
ATOM 1748 N N . TYR A 1 221 ? 18.381 8.021 -1.217 1.00 95.56 221 TYR A N 1
ATOM 1749 C CA . TYR A 1 221 ? 18.261 6.641 -1.682 1.00 95.56 221 TYR A CA 1
ATOM 1750 C C . TYR A 1 221 ? 17.712 5.763 -0.559 1.00 95.56 221 TYR A C 1
ATOM 1752 O O . TYR A 1 221 ? 17.898 6.081 0.619 1.00 95.56 221 TYR A O 1
ATOM 1760 N N . GLN A 1 222 ? 17.060 4.661 -0.921 1.00 96.25 222 GLN A N 1
ATOM 1761 C CA . GLN A 1 222 ? 16.614 3.661 0.041 1.00 96.25 222 GLN A CA 1
ATOM 1762 C C . GLN A 1 222 ? 16.992 2.252 -0.405 1.00 96.25 222 GLN A C 1
ATOM 1764 O O . GLN A 1 222 ? 16.947 1.935 -1.588 1.00 96.25 222 GLN A O 1
ATOM 1769 N N . PHE A 1 223 ? 17.326 1.389 0.546 1.00 97.44 223 PHE A N 1
ATOM 1770 C CA . PHE A 1 223 ? 17.750 0.014 0.287 1.00 97.44 223 PHE A CA 1
ATOM 1771 C C . PHE A 1 223 ? 16.951 -0.904 1.185 1.00 97.44 223 PHE A C 1
ATOM 1773 O O . PHE A 1 223 ? 16.952 -0.693 2.389 1.00 97.44 223 PHE A O 1
ATOM 1780 N N . TRP A 1 224 ? 16.284 -1.908 0.627 1.00 97.56 224 TRP A N 1
ATOM 1781 C CA . TRP A 1 224 ? 15.375 -2.763 1.384 1.00 97.56 224 TRP A CA 1
ATOM 1782 C C . TRP A 1 224 ? 15.617 -4.229 1.061 1.00 97.56 224 TRP A C 1
ATOM 1784 O O . TRP A 1 224 ? 15.922 -4.583 -0.076 1.00 97.56 224 TRP A O 1
ATOM 1794 N N . THR A 1 225 ? 15.452 -5.076 2.068 1.00 97.62 225 THR A N 1
ATOM 1795 C CA . THR A 1 225 ? 15.421 -6.531 1.934 1.00 97.62 225 THR A CA 1
ATOM 1796 C C . THR A 1 225 ? 14.383 -7.105 2.894 1.00 97.62 225 THR A C 1
ATOM 1798 O O . THR A 1 225 ? 13.816 -6.374 3.712 1.00 97.62 225 THR A O 1
ATOM 1801 N N . GLN A 1 226 ? 14.135 -8.407 2.795 1.00 98.12 226 GLN A N 1
ATOM 1802 C CA . GLN A 1 226 ? 13.368 -9.138 3.795 1.00 98.12 226 GLN A CA 1
ATOM 1803 C C . GLN A 1 226 ? 14.293 -10.014 4.629 1.00 98.12 226 GLN A C 1
ATOM 1805 O O . GLN A 1 226 ? 15.273 -10.562 4.119 1.00 98.12 226 GLN A O 1
ATOM 1810 N N . THR A 1 227 ? 13.987 -10.125 5.915 1.00 98.75 227 THR A N 1
ATOM 1811 C CA . THR A 1 227 ? 14.614 -11.122 6.779 1.00 98.75 227 THR A CA 1
ATOM 1812 C C . THR A 1 227 ? 14.179 -12.532 6.385 1.00 98.75 227 THR A C 1
ATOM 1814 O O . THR A 1 227 ? 13.070 -12.742 5.886 1.00 98.75 227 THR A O 1
ATOM 1817 N N . ASP A 1 228 ? 15.041 -13.510 6.646 1.00 98.62 228 ASP A N 1
ATOM 1818 C CA . ASP A 1 228 ? 14.677 -14.921 6.554 1.00 98.62 228 ASP A CA 1
ATOM 1819 C C . ASP A 1 228 ? 13.801 -15.383 7.740 1.00 98.62 228 ASP A C 1
ATOM 1821 O O . ASP A 1 228 ? 13.427 -14.611 8.629 1.00 98.62 228 ASP A O 1
ATOM 1825 N N . ASP A 1 229 ? 13.486 -16.678 7.771 1.00 98.12 229 ASP A N 1
ATOM 1826 C CA . ASP A 1 229 ? 12.690 -17.312 8.829 1.00 98.12 229 ASP A CA 1
ATOM 1827 C C . ASP A 1 229 ? 13.325 -17.225 10.229 1.00 98.12 229 ASP A C 1
ATOM 1829 O O . ASP A 1 229 ? 12.628 -17.383 11.230 1.00 98.12 229 ASP A O 1
ATOM 1833 N N . SER A 1 230 ? 14.633 -16.974 10.306 1.00 98.38 230 SER A N 1
ATOM 1834 C CA . SER A 1 230 ? 15.401 -16.805 11.544 1.00 98.38 230 SER A CA 1
ATOM 1835 C C . SER A 1 230 ? 15.708 -15.335 11.857 1.00 98.38 230 SER A C 1
ATOM 1837 O O . SER A 1 230 ? 16.423 -15.051 12.820 1.00 98.38 230 SER A O 1
ATOM 1839 N N . GLY A 1 231 ? 15.134 -14.390 11.105 1.00 98.62 231 GLY A N 1
ATOM 1840 C CA . GLY A 1 231 ? 15.304 -12.955 11.316 1.00 98.62 231 GLY A CA 1
ATOM 1841 C C . GLY A 1 231 ? 16.615 -12.395 10.758 1.00 98.62 231 GLY A C 1
ATOM 1842 O O . GLY A 1 231 ? 16.890 -11.212 10.956 1.00 98.62 231 GLY A O 1
ATOM 1843 N N . TYR A 1 232 ? 17.437 -13.197 10.075 1.00 98.88 232 TYR A N 1
ATOM 1844 C CA . TYR A 1 232 ? 18.687 -12.710 9.493 1.00 98.88 232 TYR A CA 1
ATOM 1845 C C . TYR A 1 232 ? 18.424 -11.911 8.226 1.00 98.88 232 TYR A C 1
ATOM 1847 O O . TYR A 1 232 ? 17.564 -12.256 7.418 1.00 98.88 232 TYR A O 1
ATOM 1855 N N . PHE A 1 233 ? 19.202 -10.852 8.029 1.00 98.81 233 PHE A N 1
ATOM 1856 C CA . PHE A 1 233 ? 19.134 -10.020 6.835 1.00 98.81 233 PHE A CA 1
ATOM 1857 C C . PHE A 1 233 ? 20.522 -9.644 6.327 1.00 98.81 233 PHE A C 1
ATOM 1859 O O . PHE A 1 233 ? 21.504 -9.584 7.071 1.00 98.81 233 PHE A O 1
ATOM 1866 N N . LYS A 1 234 ? 20.575 -9.324 5.032 1.00 98.50 234 LYS A N 1
ATOM 1867 C CA . LYS A 1 234 ? 21.729 -8.705 4.385 1.00 98.50 234 LYS A CA 1
ATOM 1868 C C . LYS A 1 234 ? 21.259 -7.712 3.327 1.00 98.50 234 LYS A C 1
ATOM 1870 O O . LYS A 1 234 ? 20.571 -8.086 2.381 1.00 98.50 234 LYS A O 1
ATOM 1875 N N . ILE A 1 235 ? 21.649 -6.455 3.487 1.00 98.31 235 ILE A N 1
ATOM 1876 C CA . ILE A 1 235 ? 21.431 -5.368 2.534 1.00 98.31 235 ILE A CA 1
ATOM 1877 C C . ILE A 1 235 ? 22.766 -5.124 1.832 1.00 98.31 235 ILE A C 1
ATOM 1879 O O . ILE A 1 235 ? 23.750 -4.757 2.473 1.00 98.31 235 ILE A O 1
ATOM 1883 N N . ILE A 1 236 ? 22.818 -5.369 0.526 1.00 96.94 236 ILE A N 1
ATOM 1884 C CA . ILE A 1 236 ? 24.038 -5.265 -0.286 1.00 96.94 236 ILE A CA 1
ATOM 1885 C C . ILE A 1 236 ? 23.999 -4.049 -1.209 1.00 96.94 236 ILE A C 1
ATOM 1887 O O . ILE A 1 236 ? 22.940 -3.466 -1.435 1.00 96.94 236 ILE A O 1
ATOM 1891 N N . ASN A 1 237 ? 25.157 -3.712 -1.782 1.00 97.00 237 ASN A N 1
ATOM 1892 C CA . ASN A 1 237 ? 25.305 -2.673 -2.801 1.00 97.00 237 ASN A CA 1
ATOM 1893 C C . ASN A 1 237 ? 24.817 -1.293 -2.331 1.00 97.00 237 ASN A C 1
ATOM 1895 O O . ASN A 1 237 ? 24.303 -0.498 -3.118 1.00 97.00 237 ASN A O 1
ATOM 1899 N N . VAL A 1 238 ? 25.004 -0.991 -1.047 1.00 97.81 238 VAL A N 1
ATOM 1900 C CA . VAL A 1 238 ? 24.583 0.265 -0.428 1.00 97.81 238 VAL A CA 1
ATOM 1901 C C . VAL A 1 238 ? 25.574 1.366 -0.780 1.00 97.81 238 VAL A C 1
ATOM 1903 O O . VAL A 1 238 ? 26.785 1.203 -0.640 1.00 97.81 238 VAL A O 1
ATOM 1906 N N . ARG A 1 239 ? 25.071 2.511 -1.236 1.00 97.25 239 ARG A N 1
ATOM 1907 C CA . ARG A 1 239 ? 25.911 3.664 -1.589 1.00 97.25 239 ARG A CA 1
ATOM 1908 C C . ARG A 1 239 ? 26.574 4.248 -0.336 1.00 97.25 239 ARG A C 1
ATOM 1910 O O . ARG A 1 239 ? 25.900 4.317 0.693 1.00 97.25 239 ARG A O 1
ATOM 1917 N N . PRO A 1 240 ? 27.824 4.743 -0.407 1.00 97.50 240 PRO A N 1
ATOM 1918 C CA . PRO A 1 240 ? 28.436 5.463 0.705 1.00 97.50 240 PRO A CA 1
ATOM 1919 C C . PRO A 1 240 ? 27.555 6.607 1.210 1.00 97.50 240 PRO A C 1
ATOM 1921 O O . PRO A 1 240 ? 26.953 7.333 0.417 1.00 97.50 240 PRO A O 1
ATOM 1924 N N . GLY A 1 241 ? 27.466 6.754 2.529 1.00 97.19 241 GLY A N 1
ATOM 1925 C CA . GLY A 1 241 ? 26.561 7.709 3.160 1.00 97.19 241 GLY A CA 1
ATOM 1926 C C . GLY A 1 241 ? 26.237 7.361 4.608 1.00 97.19 241 GLY A C 1
ATOM 1927 O O . GLY A 1 241 ? 26.663 6.330 5.127 1.00 97.19 241 GLY A O 1
ATOM 1928 N N . ILE A 1 242 ? 25.474 8.241 5.252 1.00 97.88 242 ILE A N 1
ATOM 1929 C CA . ILE A 1 242 ? 24.971 8.047 6.613 1.00 97.88 242 ILE A CA 1
ATOM 1930 C C . ILE A 1 242 ? 23.502 7.651 6.514 1.00 97.88 242 ILE A C 1
ATOM 1932 O O . ILE A 1 242 ? 22.728 8.358 5.870 1.00 97.88 242 ILE A O 1
ATOM 1936 N N . TYR A 1 243 ? 23.122 6.554 7.165 1.00 98.06 243 TYR A N 1
ATOM 1937 C CA . TYR A 1 243 ? 21.762 6.020 7.121 1.00 98.06 243 TYR A CA 1
ATOM 1938 C C . TYR A 1 243 ? 21.234 5.711 8.520 1.00 98.06 243 TYR A C 1
ATOM 1940 O O . TYR A 1 243 ? 22.002 5.410 9.436 1.00 98.06 243 TYR A O 1
ATOM 1948 N N . SER A 1 244 ? 19.912 5.719 8.651 1.00 97.62 244 SER A N 1
ATOM 1949 C CA . SER A 1 244 ? 19.212 5.000 9.714 1.00 97.62 244 SER A CA 1
ATOM 1950 C C . SER A 1 244 ? 18.760 3.638 9.194 1.00 97.62 244 SER A C 1
ATOM 1952 O O . SER A 1 244 ? 18.424 3.497 8.015 1.00 97.62 244 SER A O 1
ATOM 1954 N N . VAL A 1 245 ? 18.726 2.645 10.083 1.00 98.38 245 VAL A N 1
ATOM 1955 C CA . VAL A 1 245 ? 18.098 1.347 9.811 1.00 98.38 245 VAL A CA 1
ATOM 1956 C C . VAL A 1 245 ? 16.642 1.431 10.250 1.00 98.38 245 VAL A C 1
ATOM 1958 O O . VAL A 1 245 ? 16.367 1.759 11.404 1.00 98.38 245 VAL A O 1
ATOM 1961 N N . TYR A 1 246 ? 15.727 1.122 9.342 1.00 98.44 246 TYR A N 1
ATOM 1962 C CA . TYR A 1 246 ? 14.292 1.065 9.585 1.00 98.44 246 TYR A CA 1
ATOM 1963 C C . TYR A 1 246 ? 13.781 -0.349 9.371 1.00 98.44 246 TYR A C 1
ATOM 1965 O O . TYR A 1 246 ? 14.326 -1.085 8.549 1.00 98.44 246 TYR A O 1
ATOM 1973 N N . SER A 1 247 ? 12.727 -0.731 10.084 1.00 98.12 247 SER A N 1
ATOM 1974 C CA . SER A 1 247 ? 12.058 -2.002 9.826 1.00 98.12 247 SER A CA 1
ATOM 1975 C C . SER A 1 247 ? 10.571 -1.949 10.148 1.00 98.12 247 SER A C 1
ATOM 1977 O O . SER A 1 247 ? 10.115 -1.100 10.912 1.00 98.12 247 SER A O 1
ATOM 1979 N N . TRP A 1 248 ? 9.821 -2.872 9.568 1.00 97.75 248 TRP A N 1
ATOM 1980 C CA . TRP A 1 248 ? 8.490 -3.249 10.017 1.00 97.75 248 TRP A CA 1
ATOM 1981 C C . TRP A 1 248 ? 8.274 -4.740 9.775 1.00 97.75 248 TRP A C 1
ATOM 1983 O O . TRP A 1 248 ? 8.877 -5.338 8.880 1.00 97.75 248 TRP A O 1
ATOM 1993 N N . VAL A 1 249 ? 7.432 -5.354 10.602 1.00 97.88 249 VAL A N 1
ATOM 1994 C CA . VAL A 1 249 ? 7.292 -6.811 10.659 1.00 97.88 249 VAL A CA 1
ATOM 1995 C C . VAL A 1 249 ? 5.826 -7.169 10.432 1.00 97.88 249 VAL A C 1
ATOM 1997 O O . VAL A 1 249 ? 4.997 -6.771 11.248 1.00 97.88 249 VAL A O 1
ATOM 2000 N N . PRO A 1 250 ? 5.479 -7.908 9.361 1.00 97.50 250 PRO A N 1
ATOM 2001 C CA . PRO A 1 250 ? 4.129 -8.441 9.208 1.00 97.50 250 PRO A CA 1
ATOM 2002 C C . PRO A 1 250 ? 3.699 -9.206 10.468 1.00 97.50 250 PRO A C 1
ATOM 2004 O O . PRO A 1 250 ? 4.443 -10.049 10.969 1.00 97.50 250 PRO A O 1
ATOM 2007 N N . GLY A 1 251 ? 2.513 -8.909 10.993 1.00 96.69 251 GLY A N 1
ATOM 2008 C CA . GLY A 1 251 ? 2.015 -9.484 12.247 1.00 96.69 251 GLY A CA 1
ATOM 2009 C C . GLY A 1 251 ? 2.357 -8.676 13.507 1.00 96.69 251 GLY A C 1
ATOM 2010 O O . GLY A 1 251 ? 1.800 -8.963 14.564 1.00 96.69 251 GLY A O 1
ATOM 2011 N N . ILE A 1 252 ? 3.185 -7.629 13.410 1.00 96.81 252 ILE A N 1
ATOM 2012 C CA . ILE A 1 252 ? 3.534 -6.738 14.525 1.00 96.81 252 ILE A CA 1
ATOM 2013 C C . ILE A 1 252 ? 3.246 -5.287 14.131 1.00 96.81 252 ILE A C 1
ATOM 2015 O O . ILE A 1 252 ? 3.834 -4.747 13.196 1.00 96.81 252 ILE A O 1
ATOM 2019 N N . ILE A 1 253 ? 2.354 -4.629 14.873 1.00 95.00 253 ILE A N 1
ATOM 2020 C CA . ILE A 1 253 ? 2.039 -3.212 14.655 1.00 95.00 253 ILE A CA 1
ATOM 2021 C C . ILE A 1 253 ? 3.266 -2.324 14.915 1.00 95.00 253 ILE A C 1
ATOM 2023 O O . ILE A 1 253 ? 3.999 -2.531 15.879 1.00 95.00 253 ILE A O 1
ATOM 2027 N N . GLY A 1 254 ? 3.442 -1.286 14.097 1.00 93.81 254 GLY A N 1
ATOM 2028 C CA . GLY A 1 254 ? 4.415 -0.218 14.329 1.00 93.81 254 GLY A CA 1
ATOM 2029 C C . GLY A 1 254 ? 5.590 -0.190 13.355 1.00 93.81 254 GLY A C 1
ATOM 2030 O O . GLY A 1 254 ? 5.681 -0.950 12.389 1.00 93.81 254 GLY A O 1
ATOM 2031 N N . ASP A 1 255 ? 6.483 0.756 13.618 1.00 95.44 255 ASP A N 1
ATOM 2032 C CA . ASP A 1 255 ? 7.745 0.945 12.917 1.00 95.44 255 ASP A CA 1
ATOM 2033 C C . ASP A 1 255 ? 8.894 0.702 13.895 1.00 95.44 255 ASP A C 1
ATOM 2035 O O . ASP A 1 255 ? 8.806 1.030 15.079 1.00 95.44 255 ASP A O 1
ATOM 2039 N N . TYR A 1 256 ? 9.997 0.194 13.368 1.00 97.56 256 TYR A N 1
ATOM 2040 C CA . TYR A 1 256 ? 11.280 0.106 14.039 1.00 97.56 256 TYR A CA 1
ATOM 2041 C C . TYR A 1 256 ? 12.258 1.119 13.442 1.00 97.56 256 TYR A C 1
ATOM 2043 O O . TYR A 1 256 ? 12.298 1.329 12.226 1.00 97.56 256 TYR A O 1
ATOM 2051 N N . MET A 1 257 ? 13.090 1.709 14.299 1.00 97.56 257 MET A N 1
ATOM 2052 C CA . MET A 1 257 ? 14.255 2.495 13.910 1.00 97.56 257 MET A CA 1
ATOM 2053 C C . MET A 1 257 ? 15.411 2.155 14.845 1.00 97.56 257 MET A C 1
ATOM 2055 O O . MET A 1 257 ? 15.263 2.213 16.066 1.00 97.56 257 MET A O 1
ATOM 2059 N N . PHE A 1 258 ? 16.566 1.827 14.277 1.00 97.00 258 PHE A N 1
ATOM 2060 C CA . PHE A 1 258 ? 17.766 1.566 15.061 1.00 97.00 258 PHE A CA 1
ATOM 2061 C C . PHE A 1 258 ? 18.252 2.841 15.756 1.00 97.00 258 PHE A C 1
ATOM 2063 O O . PHE A 1 258 ? 18.189 3.939 15.202 1.00 97.00 258 PHE A O 1
ATOM 2070 N N . SER A 1 259 ? 18.757 2.696 16.981 1.00 94.31 259 SER A N 1
ATOM 2071 C CA . SER A 1 259 ? 19.112 3.817 17.860 1.00 94.31 259 SER A CA 1
ATOM 2072 C C . SER A 1 259 ? 20.328 4.622 17.399 1.00 94.31 259 SER A C 1
ATOM 2074 O O . SER A 1 259 ? 20.618 5.680 17.956 1.00 94.31 259 SER A O 1
ATOM 2076 N N . SER A 1 260 ? 21.093 4.114 16.435 1.00 95.50 260 SER A N 1
ATOM 2077 C CA . SER A 1 260 ? 22.325 4.737 15.958 1.00 95.50 260 SER A CA 1
ATOM 2078 C C . SER A 1 260 ? 22.361 4.779 14.441 1.00 95.50 260 SER A C 1
ATOM 2080 O O . SER A 1 260 ? 21.811 3.914 13.762 1.00 95.50 260 SER A O 1
ATOM 2082 N N . TYR A 1 261 ? 23.030 5.794 13.904 1.00 97.38 261 TYR A N 1
ATOM 2083 C CA . TYR A 1 261 ? 23.252 5.887 12.469 1.00 97.38 261 TYR A CA 1
ATOM 2084 C C . TYR A 1 261 ? 24.408 4.992 12.053 1.00 97.38 261 TYR A C 1
ATOM 2086 O O . TYR A 1 261 ? 25.382 4.818 12.787 1.00 97.38 261 TYR A O 1
ATOM 2094 N N . ILE A 1 262 ? 24.310 4.464 10.842 1.00 97.38 262 ILE A N 1
ATOM 2095 C CA . ILE A 1 262 ? 25.367 3.681 10.220 1.00 97.38 262 ILE A CA 1
ATOM 2096 C C . ILE A 1 262 ? 26.091 4.535 9.181 1.00 97.38 262 ILE A C 1
ATOM 2098 O O . ILE A 1 262 ? 25.466 5.294 8.440 1.00 97.38 262 ILE A O 1
ATOM 2102 N N . SER A 1 263 ? 27.415 4.409 9.126 1.00 98.00 263 SER A N 1
ATOM 2103 C CA . SER A 1 263 ? 28.252 5.083 8.133 1.00 98.00 263 SER A CA 1
ATOM 2104 C C . SER A 1 263 ? 28.764 4.058 7.130 1.00 98.00 263 SER A C 1
ATOM 2106 O O . SER A 1 263 ? 29.583 3.202 7.466 1.00 98.00 263 SER A O 1
ATOM 2108 N N . ILE A 1 264 ? 28.255 4.121 5.904 1.00 98.12 264 ILE A N 1
ATOM 2109 C CA . ILE A 1 264 ? 28.674 3.262 4.799 1.00 98.12 264 ILE A CA 1
ATOM 2110 C C . ILE A 1 264 ? 29.853 3.918 4.093 1.00 98.12 264 ILE A C 1
ATOM 2112 O O . ILE A 1 264 ? 29.764 5.063 3.644 1.00 98.12 264 ILE A O 1
ATOM 2116 N N . THR A 1 265 ? 30.945 3.172 3.964 1.00 97.12 265 THR A N 1
ATOM 2117 C CA . THR A 1 265 ? 32.145 3.566 3.220 1.00 97.12 265 THR A CA 1
ATOM 2118 C C . THR A 1 265 ? 32.440 2.531 2.133 1.00 97.12 265 THR A C 1
ATOM 2120 O O . THR A 1 265 ? 32.045 1.378 2.285 1.00 97.12 265 THR A O 1
ATOM 2123 N N . PRO A 1 266 ? 33.160 2.888 1.058 1.00 96.94 266 PRO A N 1
ATOM 2124 C CA . PRO A 1 266 ? 33.497 1.951 -0.015 1.00 96.94 266 PRO A CA 1
ATOM 2125 C C . PRO A 1 266 ? 34.038 0.602 0.484 1.00 96.94 266 PRO A C 1
ATOM 2127 O O . PRO A 1 266 ? 34.962 0.568 1.299 1.00 96.94 266 PRO A O 1
ATOM 2130 N N . GLY A 1 267 ? 33.440 -0.500 0.020 1.00 92.75 267 GLY A N 1
ATOM 2131 C CA . GLY A 1 267 ? 33.849 -1.874 0.326 1.00 92.75 267 GLY A CA 1
ATOM 2132 C C . GLY A 1 267 ? 33.592 -2.346 1.761 1.00 92.75 267 GLY A C 1
ATOM 2133 O O . GLY A 1 267 ? 34.004 -3.455 2.110 1.00 92.75 267 GLY A O 1
ATOM 2134 N N . ASN A 1 268 ? 32.946 -1.541 2.612 1.00 95.25 268 ASN A N 1
ATOM 2135 C CA . ASN A 1 268 ? 32.716 -1.933 3.998 1.00 95.25 268 ASN A CA 1
ATOM 2136 C C . ASN A 1 268 ? 31.577 -2.951 4.138 1.00 95.25 268 ASN A C 1
ATOM 2138 O O . ASN A 1 268 ? 30.604 -2.949 3.390 1.00 95.25 268 ASN A O 1
ATOM 2142 N N . ASN A 1 269 ? 31.701 -3.817 5.140 1.00 97.12 269 ASN A N 1
ATOM 2143 C CA . ASN A 1 269 ? 30.664 -4.760 5.538 1.00 97.12 269 ASN A CA 1
ATOM 2144 C C . ASN A 1 269 ? 30.413 -4.552 7.030 1.00 97.12 269 ASN A C 1
ATOM 2146 O O . ASN A 1 269 ? 31.310 -4.786 7.839 1.00 97.12 269 ASN A O 1
ATOM 2150 N N . ILE A 1 270 ? 29.231 -4.054 7.378 1.00 98.31 270 ILE A N 1
ATOM 2151 C CA . ILE A 1 270 ? 28.834 -3.783 8.760 1.00 98.31 270 ILE A CA 1
ATOM 2152 C C . ILE A 1 270 ? 27.940 -4.921 9.236 1.00 98.31 270 ILE A C 1
ATOM 2154 O O . ILE A 1 270 ? 26.902 -5.176 8.634 1.00 98.31 270 ILE A O 1
ATOM 2158 N N . ASP A 1 271 ? 28.313 -5.561 10.337 1.00 98.25 271 ASP A N 1
ATOM 2159 C CA . ASP A 1 271 ? 27.437 -6.484 11.052 1.00 98.25 271 ASP A CA 1
ATOM 2160 C C . ASP A 1 271 ? 26.873 -5.785 12.292 1.00 98.25 271 ASP A C 1
ATOM 2162 O O . ASP A 1 271 ? 27.625 -5.329 13.154 1.00 98.25 271 ASP A O 1
ATOM 2166 N N . LEU A 1 272 ? 25.548 -5.666 12.356 1.00 98.12 272 LEU A N 1
ATOM 2167 C CA . LEU A 1 272 ? 24.834 -5.095 13.497 1.00 98.12 272 LEU A CA 1
ATOM 2168 C C . LEU A 1 272 ? 24.644 -6.113 14.629 1.00 98.12 272 LEU A C 1
ATOM 2170 O O . LEU A 1 272 ? 24.170 -5.744 15.702 1.00 98.12 272 LEU A O 1
ATOM 2174 N N . GLY A 1 273 ? 25.004 -7.381 14.405 1.00 98.25 273 GLY A N 1
ATOM 2175 C CA . GLY A 1 273 ? 24.693 -8.466 15.320 1.00 98.25 273 GLY A CA 1
ATOM 2176 C C . GLY A 1 273 ? 23.182 -8.644 15.451 1.00 98.25 273 GLY A C 1
ATOM 2177 O O . GLY A 1 273 ? 22.434 -8.484 14.484 1.00 98.25 273 GLY A O 1
ATOM 2178 N N . GLN A 1 274 ? 22.726 -8.977 16.655 1.00 98.38 274 GLN A N 1
ATOM 2179 C CA . GLN A 1 274 ? 21.301 -9.058 16.955 1.00 98.38 274 GLN A CA 1
ATOM 2180 C C . GLN A 1 274 ? 20.769 -7.694 17.401 1.00 98.38 274 GLN A C 1
ATOM 2182 O O . GLN A 1 274 ? 21.278 -7.100 18.352 1.00 98.38 274 GLN A O 1
ATOM 2187 N N . ILE A 1 275 ? 19.713 -7.228 16.740 1.00 98.38 275 ILE A N 1
ATOM 2188 C CA . ILE A 1 275 ? 18.980 -6.008 17.075 1.00 98.38 275 ILE A CA 1
ATOM 2189 C C . ILE A 1 275 ? 17.532 -6.355 17.432 1.00 98.38 275 ILE A C 1
ATOM 2191 O O . ILE A 1 275 ? 16.918 -7.226 16.814 1.00 98.38 275 ILE A O 1
ATOM 2195 N N . VAL A 1 276 ? 16.992 -5.676 18.444 1.00 98.31 276 VAL A N 1
ATOM 2196 C CA . VAL A 1 276 ? 15.668 -5.967 19.012 1.00 98.31 276 VAL A CA 1
ATOM 2197 C C . VAL A 1 276 ? 14.683 -4.864 18.639 1.00 98.31 276 VAL A C 1
ATOM 2199 O O . VAL A 1 276 ? 14.950 -3.685 18.877 1.00 98.31 276 VAL A O 1
ATOM 2202 N N . PHE A 1 277 ? 13.541 -5.246 18.072 1.00 98.25 277 PHE A N 1
ATOM 2203 C CA . PHE A 1 277 ? 12.367 -4.395 17.924 1.00 98.25 277 PHE A CA 1
ATOM 2204 C C . PHE A 1 277 ? 11.427 -4.614 19.113 1.00 98.25 277 PHE A C 1
ATOM 2206 O O . PHE A 1 277 ? 10.741 -5.630 19.201 1.00 98.25 277 PHE A O 1
ATOM 2213 N N . GLU A 1 278 ? 11.382 -3.626 20.002 1.00 97.44 278 GLU A N 1
ATOM 2214 C CA . GLU A 1 278 ? 10.378 -3.522 21.063 1.00 97.44 278 GLU A CA 1
ATOM 2215 C C . GLU A 1 278 ? 9.013 -3.155 20.463 1.00 97.44 278 GLU A C 1
ATOM 2217 O O . GLU A 1 278 ? 8.785 -2.007 20.067 1.00 97.44 278 GLU A O 1
ATOM 2222 N N . ALA A 1 279 ? 8.114 -4.134 20.360 1.00 95.62 279 ALA A N 1
ATOM 2223 C CA . ALA A 1 279 ? 6.799 -3.922 19.772 1.00 95.62 279 ALA A CA 1
ATOM 2224 C C . ALA A 1 279 ? 5.953 -2.969 20.645 1.00 95.62 279 ALA A C 1
ATOM 2226 O O . ALA A 1 279 ? 5.919 -3.123 21.869 1.00 95.62 279 ALA A O 1
ATOM 2227 N N . PRO A 1 280 ? 5.208 -2.013 20.054 1.00 94.12 280 PRO A N 1
ATOM 2228 C CA . PRO A 1 280 ? 4.283 -1.160 20.792 1.00 94.12 280 PRO A CA 1
ATOM 2229 C C . PRO A 1 280 ? 3.223 -1.989 21.526 1.00 94.12 280 PRO A C 1
ATOM 2231 O O . PRO A 1 280 ? 2.357 -2.621 20.910 1.00 94.12 280 PRO A O 1
ATOM 2234 N N . ARG A 1 281 ? 3.296 -1.977 22.859 1.00 94.81 281 ARG A N 1
ATOM 2235 C CA . ARG A 1 281 ? 2.454 -2.787 23.738 1.00 94.81 281 ARG A CA 1
ATOM 2236 C C . ARG A 1 281 ? 2.318 -2.135 25.111 1.00 94.81 281 ARG A C 1
ATOM 2238 O O . ARG A 1 281 ? 3.316 -1.823 25.751 1.00 94.81 281 ARG A O 1
ATOM 2245 N N . ASN A 1 282 ? 1.085 -1.947 25.578 1.00 94.94 282 ASN A N 1
ATOM 2246 C CA . ASN A 1 282 ? 0.791 -1.394 26.903 1.00 94.94 282 ASN A CA 1
ATOM 2247 C C . ASN A 1 282 ? 0.078 -2.395 27.817 1.00 94.94 282 ASN A C 1
ATOM 2249 O O . ASN A 1 282 ? 0.197 -2.283 29.032 1.00 94.94 282 ASN A O 1
ATOM 2253 N N . GLY A 1 283 ? -0.613 -3.386 27.260 1.00 95.81 283 GLY A N 1
ATOM 2254 C CA . GLY A 1 283 ? -1.305 -4.399 28.045 1.00 95.81 283 GLY A CA 1
ATOM 2255 C C . GLY A 1 283 ? -1.756 -5.604 27.222 1.00 95.81 283 GLY A C 1
ATOM 2256 O O . GLY A 1 283 ? -1.474 -5.675 26.019 1.00 95.81 283 GLY A O 1
ATOM 2257 N N . PRO A 1 284 ? -2.466 -6.558 27.849 1.00 96.50 284 PRO A N 1
ATOM 2258 C CA . PRO A 1 284 ? -2.957 -7.741 27.158 1.00 96.50 284 PRO A CA 1
ATOM 2259 C C . PRO A 1 284 ? -3.984 -7.350 26.092 1.00 96.50 284 PRO A C 1
ATOM 2261 O O . PRO A 1 284 ? -4.835 -6.488 26.326 1.00 96.50 284 PRO A O 1
ATOM 2264 N N . THR A 1 285 ? -3.926 -8.000 24.927 1.00 97.25 285 THR A N 1
ATOM 2265 C CA . THR A 1 285 ? -4.956 -7.853 23.890 1.00 97.25 285 THR A CA 1
ATOM 2266 C C . THR A 1 285 ? -6.295 -8.358 24.428 1.00 97.25 285 THR A C 1
ATOM 2268 O O . THR A 1 285 ? -6.402 -9.515 24.830 1.00 97.25 285 THR A O 1
ATOM 2271 N N . LEU A 1 286 ? -7.318 -7.506 24.410 1.00 98.00 286 LEU A N 1
ATOM 2272 C CA . LEU A 1 286 ? -8.699 -7.897 24.704 1.00 98.00 286 LEU A CA 1
ATOM 2273 C C . LEU A 1 286 ? -9.388 -8.415 23.442 1.00 98.00 286 LEU A C 1
ATOM 2275 O O . LEU A 1 286 ? -10.091 -9.420 23.487 1.00 98.00 286 LEU A O 1
ATOM 2279 N N . TRP A 1 287 ? -9.162 -7.735 22.319 1.00 98.50 287 TRP A N 1
ATOM 2280 C CA . TRP A 1 287 ? -9.586 -8.156 20.988 1.00 98.50 287 TRP A CA 1
ATOM 2281 C C . TRP A 1 287 ? -8.812 -7.398 19.909 1.00 98.50 287 TRP A C 1
ATOM 2283 O O . TRP A 1 287 ? -8.207 -6.351 20.165 1.00 98.50 287 TRP A O 1
ATOM 2293 N N . GLU A 1 288 ? -8.861 -7.928 18.692 1.00 98.12 288 GLU A N 1
ATOM 2294 C CA . GLU A 1 288 ? -8.230 -7.357 17.507 1.00 98.12 288 GLU A CA 1
ATOM 2295 C C . GLU A 1 288 ? -9.058 -7.625 16.240 1.00 98.12 288 GLU A C 1
ATOM 2297 O O . GLU A 1 288 ? -9.893 -8.531 16.211 1.00 98.12 288 GLU A O 1
ATOM 2302 N N . ILE A 1 289 ? -8.854 -6.804 15.210 1.00 98.81 289 ILE A N 1
ATOM 2303 C CA . ILE A 1 289 ? -9.525 -6.860 13.907 1.00 98.81 289 ILE A CA 1
ATOM 2304 C C . ILE A 1 289 ? -8.458 -6.640 12.826 1.00 98.81 289 ILE A C 1
ATOM 2306 O O . ILE A 1 289 ? -7.759 -5.628 12.871 1.00 98.81 289 ILE A O 1
ATOM 2310 N N . GLY A 1 290 ? -8.368 -7.552 11.852 1.00 98.12 290 GLY A N 1
ATOM 2311 C CA . GLY A 1 290 ? -7.377 -7.503 10.765 1.00 98.12 290 GLY A CA 1
ATOM 2312 C C . GLY A 1 290 ? -6.055 -8.196 11.101 1.00 98.12 290 GLY A C 1
ATOM 2313 O O . GLY A 1 290 ? -5.940 -8.883 12.120 1.00 98.12 290 GLY A O 1
ATOM 2314 N N . PHE A 1 291 ? -5.057 -8.010 10.242 1.00 97.75 291 PHE A N 1
ATOM 2315 C CA . PHE A 1 291 ? -3.695 -8.511 10.401 1.00 97.75 291 PHE A CA 1
ATOM 2316 C C . PHE A 1 291 ? -2.705 -7.395 10.032 1.00 97.75 291 PHE A C 1
ATOM 2318 O O . PHE A 1 291 ? -2.779 -6.887 8.925 1.00 97.75 291 PHE A O 1
ATOM 2325 N N . PRO A 1 292 ? -1.763 -7.002 10.911 1.00 97.06 292 PRO A N 1
ATOM 2326 C CA . PRO A 1 292 ? -0.916 -5.839 10.656 1.00 97.06 292 PRO A CA 1
ATOM 2327 C C . PRO A 1 292 ? 0.146 -6.153 9.590 1.00 97.06 292 PRO A C 1
ATOM 2329 O O . PRO A 1 292 ? 1.250 -6.611 9.898 1.00 97.06 292 PRO A O 1
ATOM 2332 N N . ASP A 1 293 ? -0.191 -5.908 8.329 1.00 97.00 293 ASP A N 1
ATOM 2333 C CA . ASP A 1 293 ? 0.676 -6.060 7.155 1.00 97.00 293 ASP A CA 1
ATOM 2334 C C . ASP A 1 293 ? 0.731 -4.806 6.268 1.00 97.00 293 ASP A C 1
ATOM 2336 O O . ASP A 1 293 ? 1.411 -4.791 5.238 1.00 97.00 293 ASP A O 1
ATOM 2340 N N . ARG A 1 294 ? 0.112 -3.721 6.750 1.00 97.38 294 ARG A N 1
ATOM 2341 C CA . ARG A 1 294 ? -0.019 -2.395 6.132 1.00 97.38 294 ARG A CA 1
ATOM 2342 C C . ARG A 1 294 ? -0.974 -2.359 4.946 1.00 97.38 294 ARG A C 1
ATOM 2344 O O . ARG A 1 294 ? -0.942 -1.388 4.184 1.00 97.38 294 ARG A O 1
ATOM 2351 N N . THR A 1 295 ? -1.824 -3.366 4.788 1.00 97.62 295 THR A N 1
ATOM 2352 C CA . THR A 1 295 ? -2.790 -3.451 3.695 1.00 97.62 295 THR A CA 1
ATOM 2353 C C . THR A 1 295 ? -4.212 -3.600 4.216 1.00 97.62 295 THR A C 1
ATOM 2355 O O . THR A 1 295 ? -4.434 -3.864 5.383 1.00 97.62 295 THR A O 1
ATOM 2358 N N . ALA A 1 296 ? -5.193 -3.362 3.347 1.00 98.19 296 ALA A N 1
ATOM 2359 C CA . ALA A 1 296 ? -6.590 -3.689 3.617 1.00 98.19 296 ALA A CA 1
ATOM 2360 C C . ALA A 1 296 ? -7.041 -4.960 2.868 1.00 98.19 296 ALA A C 1
ATOM 2362 O O . ALA A 1 296 ? -8.229 -5.114 2.567 1.00 98.19 296 ALA A O 1
ATOM 2363 N N . ALA A 1 297 ? -6.095 -5.810 2.452 1.00 96.75 297 ALA A N 1
ATOM 2364 C CA . ALA A 1 297 ? -6.332 -6.907 1.513 1.00 96.75 297 ALA A CA 1
ATOM 2365 C C . ALA A 1 297 ? -7.191 -8.034 2.100 1.00 96.75 297 ALA A C 1
ATOM 2367 O O . ALA A 1 297 ? -7.887 -8.737 1.367 1.00 96.75 297 ALA A O 1
ATOM 2368 N N . GLU A 1 298 ? -7.112 -8.232 3.412 1.00 96.75 298 GLU A N 1
ATOM 2369 C CA . GLU A 1 298 ? -7.772 -9.306 4.142 1.00 96.75 298 GLU A CA 1
ATOM 2370 C C . GLU A 1 298 ? -9.229 -8.998 4.495 1.00 96.75 298 GLU A C 1
ATOM 2372 O O . GLU A 1 298 ? -9.969 -9.905 4.885 1.00 96.75 298 GLU A O 1
ATOM 2377 N N . PHE A 1 299 ? -9.640 -7.736 4.373 1.00 98.44 299 PHE A N 1
ATOM 2378 C CA . PHE A 1 299 ? -10.999 -7.285 4.643 1.00 98.44 299 PHE A CA 1
ATOM 2379 C C . PHE A 1 299 ? -11.958 -7.599 3.487 1.00 98.44 299 PHE A C 1
ATOM 2381 O O . PHE A 1 299 ? -11.575 -8.017 2.393 1.00 98.44 299 PHE A O 1
ATOM 2388 N N . PHE A 1 300 ? -13.252 -7.392 3.720 1.00 98.12 300 PHE A N 1
ATOM 2389 C CA . PHE A 1 300 ? -14.288 -7.700 2.747 1.00 98.12 300 PHE A CA 1
ATOM 2390 C C . PHE A 1 300 ? -14.259 -6.750 1.542 1.00 98.12 300 PHE A C 1
ATOM 2392 O O . PHE A 1 300 ? -14.687 -5.591 1.607 1.00 98.12 300 PHE A O 1
ATOM 2399 N N . ILE A 1 301 ? -13.799 -7.285 0.410 1.00 97.69 301 ILE A N 1
ATOM 2400 C CA . ILE A 1 301 ? -13.826 -6.640 -0.904 1.00 97.69 301 ILE A CA 1
ATOM 2401 C C . ILE A 1 301 ? -15.072 -7.133 -1.672 1.00 97.69 301 ILE A C 1
ATOM 2403 O O . ILE A 1 301 ? -15.155 -8.324 -2.014 1.00 97.69 301 ILE A O 1
ATOM 2407 N N . PRO A 1 302 ? -16.051 -6.258 -1.976 1.00 96.38 302 PRO A N 1
ATOM 2408 C CA . PRO A 1 302 ? -17.278 -6.662 -2.657 1.00 96.38 302 PRO A CA 1
ATOM 2409 C C . PRO A 1 302 ? -17.019 -6.996 -4.130 1.00 96.38 302 PRO A C 1
ATOM 2411 O O . PRO A 1 302 ? -15.979 -6.658 -4.692 1.00 96.38 302 PRO A O 1
ATOM 2414 N N . ASP A 1 303 ? -17.977 -7.650 -4.782 1.00 95.44 303 ASP A N 1
ATOM 2415 C CA . ASP A 1 303 ? -17.955 -7.759 -6.244 1.00 95.44 303 ASP A CA 1
ATOM 2416 C C . ASP A 1 303 ? -18.230 -6.387 -6.888 1.00 95.44 303 ASP A C 1
ATOM 2418 O O . ASP A 1 303 ? -18.921 -5.553 -6.296 1.00 95.44 303 ASP A O 1
ATOM 2422 N N . PRO A 1 304 ? -17.742 -6.108 -8.103 1.00 95.31 304 PRO A N 1
ATOM 2423 C CA . PRO A 1 304 ? -18.169 -4.929 -8.855 1.00 95.31 304 PRO A CA 1
ATOM 2424 C C . PRO A 1 304 ? -19.601 -5.067 -9.380 1.00 95.31 304 PRO A C 1
ATOM 2426 O O . PRO A 1 304 ? -20.161 -6.163 -9.453 1.00 95.31 304 PRO A O 1
ATOM 2429 N N . LEU A 1 305 ? -20.191 -3.948 -9.809 1.00 95.06 305 LEU A N 1
ATOM 2430 C CA . LEU A 1 305 ? -21.414 -4.001 -10.611 1.00 95.06 305 LEU A CA 1
ATOM 2431 C C . LEU A 1 305 ? -21.118 -4.707 -11.946 1.00 95.06 305 LEU A C 1
ATOM 2433 O O . LEU A 1 305 ? -20.108 -4.382 -12.573 1.00 95.06 305 LEU A O 1
ATOM 2437 N N . PRO A 1 306 ? -21.991 -5.613 -12.433 1.00 93.69 306 PRO A N 1
ATOM 2438 C CA . PRO A 1 306 ? -21.752 -6.347 -13.679 1.00 93.69 306 PRO A CA 1
ATOM 2439 C C . PRO A 1 306 ? -21.436 -5.457 -14.887 1.00 93.69 306 PRO A C 1
ATOM 2441 O O . PRO A 1 306 ? -20.627 -5.821 -15.730 1.00 93.69 306 PRO A O 1
ATOM 2444 N N . SER A 1 307 ? -22.026 -4.261 -14.942 1.00 93.50 307 SER A N 1
ATOM 2445 C CA . SER A 1 307 ? -21.847 -3.292 -16.027 1.00 93.50 307 SER A CA 1
ATOM 2446 C C . SER A 1 307 ? -20.540 -2.489 -15.981 1.00 93.50 307 SER A C 1
ATOM 2448 O O . SER A 1 307 ? -20.385 -1.590 -16.808 1.00 93.50 307 SER A O 1
ATOM 2450 N N . LEU A 1 308 ? -19.688 -2.726 -14.975 1.00 95.50 308 LEU A N 1
ATOM 2451 C CA . LEU A 1 308 ? -18.435 -2.002 -14.714 1.00 95.50 308 LEU A CA 1
ATOM 2452 C C . LEU A 1 308 ? -17.237 -2.949 -14.501 1.00 95.50 308 LEU A C 1
ATOM 2454 O O . LEU A 1 308 ? -16.187 -2.524 -14.022 1.00 95.50 308 LEU A O 1
ATOM 2458 N N . GLN A 1 309 ? -17.402 -4.238 -14.801 1.00 95.50 309 GLN A N 1
ATOM 2459 C CA . GLN A 1 309 ? -16.359 -5.240 -14.606 1.00 95.50 309 GLN A CA 1
ATOM 2460 C C . GLN A 1 309 ? -15.178 -5.011 -15.547 1.00 95.50 309 GLN A C 1
ATOM 2462 O O . GLN A 1 309 ? -15.354 -4.734 -16.724 1.00 95.50 309 GLN A O 1
ATOM 2467 N N . ASN A 1 310 ? -13.970 -5.205 -15.037 1.00 95.69 310 ASN A N 1
ATOM 2468 C CA . ASN A 1 310 ? -12.784 -5.453 -15.838 1.00 95.69 310 ASN A CA 1
ATOM 2469 C C . ASN A 1 310 ? -12.497 -6.960 -15.792 1.00 95.69 310 ASN A C 1
ATOM 2471 O O . ASN A 1 310 ? -12.297 -7.537 -14.715 1.00 95.69 310 ASN A O 1
ATOM 2475 N N . TYR A 1 311 ? -12.502 -7.614 -16.953 1.00 93.94 311 TYR A N 1
ATOM 2476 C CA . TYR A 1 311 ? -12.422 -9.074 -17.043 1.00 93.94 311 TYR A CA 1
ATOM 2477 C C . TYR A 1 311 ? -11.037 -9.635 -16.707 1.00 93.94 311 TYR A C 1
ATOM 2479 O O . TYR A 1 311 ? -10.912 -10.835 -16.476 1.00 93.94 311 TYR A O 1
ATOM 2487 N N . LEU A 1 312 ? -10.015 -8.785 -16.568 1.00 94.94 312 LEU A N 1
ATOM 2488 C CA . LEU A 1 312 ? -8.722 -9.200 -16.023 1.00 94.94 312 LEU A CA 1
ATOM 2489 C C . LEU A 1 312 ? -8.831 -9.667 -14.563 1.00 94.94 312 LEU A C 1
ATOM 2491 O O . LEU A 1 312 ? -8.040 -10.498 -14.129 1.00 94.94 312 LEU A O 1
ATOM 2495 N N . TYR A 1 313 ? -9.815 -9.163 -13.805 1.00 94.94 313 TYR A N 1
ATOM 2496 C CA . TYR A 1 313 ? -9.896 -9.371 -12.353 1.00 94.94 313 TYR A CA 1
ATOM 2497 C C . TYR A 1 313 ? -11.163 -10.102 -11.882 1.00 94.94 313 TYR A C 1
ATOM 2499 O O . TYR A 1 313 ? -11.543 -9.967 -10.721 1.00 94.94 313 TYR A O 1
ATOM 2507 N N . ILE A 1 314 ? -11.863 -10.839 -12.753 1.00 88.19 314 ILE A N 1
ATOM 2508 C CA . ILE A 1 314 ? -13.090 -11.572 -12.364 1.00 88.19 314 ILE A CA 1
ATOM 2509 C C . ILE A 1 314 ? -12.810 -12.941 -11.727 1.00 88.19 314 ILE A C 1
ATOM 2511 O O . ILE A 1 314 ? -13.581 -13.390 -10.888 1.00 88.19 314 ILE A O 1
ATOM 2515 N N . ASN A 1 315 ? -11.694 -13.586 -12.084 1.00 84.56 315 ASN A N 1
ATOM 2516 C CA . ASN A 1 315 ? -11.345 -14.945 -11.643 1.00 84.56 315 ASN A CA 1
ATOM 2517 C C . ASN A 1 315 ? -10.173 -14.956 -10.648 1.00 84.56 315 ASN A C 1
ATOM 2519 O O . ASN A 1 315 ? -9.365 -15.880 -10.632 1.00 84.56 315 ASN A O 1
ATOM 2523 N N . THR A 1 316 ? -10.052 -13.909 -9.832 1.00 87.44 316 THR A N 1
ATOM 2524 C CA . THR A 1 316 ? -8.976 -13.759 -8.846 1.00 87.44 316 THR A CA 1
ATOM 2525 C C . THR A 1 316 ? -9.519 -13.153 -7.562 1.00 87.44 316 THR A C 1
ATOM 2527 O O . THR A 1 316 ? -10.284 -12.193 -7.591 1.00 87.44 316 THR A O 1
ATOM 2530 N N . THR A 1 317 ? -9.061 -13.665 -6.423 1.00 86.69 317 THR A N 1
ATOM 2531 C CA . THR A 1 317 ? -9.288 -13.042 -5.114 1.00 86.69 317 THR A CA 1
ATOM 2532 C C . THR A 1 317 ? -8.214 -12.007 -4.783 1.00 86.69 317 THR A C 1
ATOM 2534 O O . THR A 1 317 ? -8.535 -10.984 -4.190 1.00 86.69 317 THR A O 1
ATOM 2537 N N . ILE A 1 318 ? -6.974 -12.220 -5.240 1.00 91.12 318 ILE A N 1
ATOM 2538 C CA . ILE A 1 318 ? -5.808 -11.379 -4.927 1.00 91.12 318 ILE A CA 1
ATOM 2539 C C . ILE A 1 318 ? -5.992 -9.965 -5.483 1.00 91.12 318 ILE A C 1
ATOM 2541 O O . ILE A 1 318 ? -5.931 -8.997 -4.741 1.00 91.12 318 ILE A O 1
ATOM 2545 N N . HIS A 1 319 ? -6.293 -9.836 -6.777 1.00 94.62 319 HIS A N 1
ATOM 2546 C CA . HIS A 1 319 ? -6.478 -8.533 -7.434 1.00 94.62 319 HIS A CA 1
ATOM 2547 C C . HIS A 1 319 ? -7.924 -8.034 -7.465 1.00 94.62 319 HIS A C 1
ATOM 2549 O O . HIS A 1 319 ? -8.224 -7.084 -8.186 1.00 94.62 319 HIS A O 1
ATOM 2555 N N . LYS A 1 320 ? -8.843 -8.650 -6.712 1.00 94.81 320 LYS A N 1
ATOM 2556 C CA . LYS A 1 320 ? -10.273 -8.300 -6.762 1.00 94.81 320 LYS A CA 1
ATOM 2557 C C . LYS A 1 320 ? -10.518 -6.815 -6.478 1.00 94.81 320 LYS A C 1
ATOM 2559 O O . LYS A 1 320 ? -11.371 -6.198 -7.112 1.00 94.81 320 LYS A O 1
ATOM 2564 N N . PHE A 1 321 ? -9.724 -6.228 -5.582 1.00 96.56 321 PHE A N 1
ATOM 2565 C CA . PHE A 1 321 ? -9.786 -4.810 -5.217 1.00 96.56 321 PHE A CA 1
ATOM 2566 C C . PHE A 1 321 ? -9.503 -3.847 -6.384 1.00 96.56 321 PHE A C 1
ATOM 2568 O O . PHE A 1 321 ? -9.776 -2.655 -6.266 1.00 96.56 321 PHE A O 1
ATOM 2575 N N . ARG A 1 322 ? -8.976 -4.351 -7.510 1.00 96.88 322 ARG A N 1
ATOM 2576 C CA . ARG A 1 322 ? -8.659 -3.563 -8.708 1.00 96.88 322 ARG A CA 1
ATOM 2577 C C . ARG A 1 322 ? -9.871 -3.274 -9.597 1.00 96.88 322 ARG A C 1
ATOM 2579 O O . ARG A 1 322 ? -9.744 -2.623 -10.633 1.00 96.88 322 ARG A O 1
ATOM 2586 N N . GLN A 1 323 ? -11.043 -3.793 -9.244 1.00 96.88 323 GLN A N 1
ATOM 2587 C CA . GLN A 1 323 ? -12.275 -3.536 -9.978 1.00 96.88 323 GLN A CA 1
ATOM 2588 C C . GLN A 1 323 ? -12.777 -2.103 -9.740 1.00 96.88 323 GLN A C 1
ATOM 2590 O O . GLN A 1 323 ? -12.687 -1.570 -8.636 1.00 96.88 323 GLN A O 1
ATOM 2595 N N . TYR A 1 324 ? -13.360 -1.485 -10.768 1.00 97.31 324 TYR A N 1
ATOM 2596 C CA . TYR A 1 324 ? -13.915 -0.139 -10.641 1.00 97.31 324 TYR A CA 1
ATOM 2597 C C . TYR A 1 324 ? -15.203 -0.140 -9.800 1.00 97.31 324 TYR A C 1
ATOM 2599 O O . TYR A 1 324 ? -16.051 -1.028 -9.909 1.00 97.31 324 TYR A O 1
ATOM 2607 N N . GLY A 1 325 ? -15.391 0.910 -8.997 1.00 95.94 325 GLY A N 1
ATOM 2608 C CA . GLY A 1 325 ? -16.663 1.208 -8.335 1.00 95.94 325 GLY A CA 1
ATOM 2609 C C . GLY A 1 325 ? -16.920 0.441 -7.040 1.00 95.94 325 GLY A C 1
ATOM 2610 O O . GLY A 1 325 ? -18.017 0.548 -6.492 1.00 95.94 325 GLY A O 1
ATOM 2611 N N . LEU A 1 326 ? -15.939 -0.305 -6.518 1.00 97.38 326 LEU A N 1
ATOM 2612 C CA . LEU A 1 326 ? -16.116 -1.098 -5.296 1.00 97.38 326 LEU A CA 1
ATOM 2613 C C . LEU A 1 326 ? -16.478 -0.244 -4.079 1.00 97.38 326 LEU A C 1
ATOM 2615 O O . LEU A 1 326 ? -17.320 -0.657 -3.290 1.00 97.38 326 LEU A O 1
ATOM 2619 N N . TRP A 1 327 ? -15.922 0.966 -3.955 1.00 96.19 327 TRP A N 1
ATOM 2620 C CA . TRP A 1 327 ? -16.277 1.904 -2.880 1.00 96.19 327 TRP A CA 1
ATOM 2621 C C . TRP A 1 327 ? -17.773 2.242 -2.885 1.00 96.19 327 TRP A C 1
ATOM 2623 O O . TRP A 1 327 ? -18.408 2.322 -1.838 1.00 96.19 327 TRP A O 1
ATOM 2633 N N . ASN A 1 328 ? -18.365 2.376 -4.073 1.00 94.44 328 ASN A N 1
ATOM 2634 C CA . ASN A 1 328 ? -19.757 2.772 -4.228 1.00 94.44 328 ASN A CA 1
ATOM 2635 C C . ASN A 1 328 ? -20.729 1.635 -3.867 1.00 94.44 328 ASN A C 1
ATOM 2637 O O . ASN A 1 328 ? -21.901 1.899 -3.614 1.00 94.44 328 ASN A O 1
ATOM 2641 N N . ARG A 1 329 ? -20.247 0.384 -3.765 1.00 97.00 329 ARG A N 1
ATOM 2642 C CA . ARG A 1 329 ? -21.049 -0.762 -3.301 1.00 97.00 329 ARG A CA 1
ATOM 2643 C C . ARG A 1 329 ? -21.448 -0.660 -1.828 1.00 97.00 329 ARG A C 1
ATOM 2645 O O . ARG A 1 329 ? -22.341 -1.389 -1.406 1.00 97.00 329 ARG A O 1
ATOM 2652 N N . TYR A 1 330 ? -20.820 0.220 -1.041 1.00 97.50 330 TYR A N 1
ATOM 2653 C CA . TYR A 1 330 ? -21.124 0.359 0.386 1.00 97.50 330 TYR A CA 1
ATOM 2654 C C . TYR A 1 330 ? -22.605 0.690 0.635 1.00 97.50 330 TYR A C 1
ATOM 2656 O O . TYR A 1 330 ? -23.257 0.038 1.447 1.00 97.50 330 TYR A O 1
ATOM 2664 N N . ALA A 1 331 ? -23.174 1.643 -0.111 1.00 94.50 331 ALA A N 1
ATOM 2665 C CA . ALA A 1 331 ? -24.581 2.018 0.044 1.00 94.50 331 ALA A CA 1
ATOM 2666 C C . ALA A 1 331 ? -25.550 0.886 -0.357 1.00 94.50 331 ALA A C 1
ATOM 2668 O O . ALA A 1 331 ? -26.599 0.748 0.270 1.00 94.50 331 ALA A O 1
ATOM 2669 N N . ASP A 1 332 ? -25.179 0.053 -1.340 1.00 94.69 332 ASP A N 1
ATOM 2670 C CA . ASP A 1 332 ? -25.975 -1.110 -1.763 1.00 94.69 332 ASP A CA 1
ATOM 2671 C C . ASP A 1 332 ? -26.018 -2.194 -0.680 1.00 94.69 332 ASP A C 1
ATOM 2673 O O . ASP A 1 332 ? -27.042 -2.844 -0.473 1.00 94.69 332 ASP A O 1
ATOM 2677 N N . LEU A 1 333 ? -24.880 -2.421 -0.019 1.00 96.56 333 LEU A N 1
ATOM 2678 C CA . LEU A 1 333 ? -24.693 -3.499 0.954 1.00 96.56 333 LEU A CA 1
ATOM 2679 C C . LEU A 1 333 ? -25.194 -3.121 2.349 1.00 96.56 333 LEU A C 1
ATOM 2681 O O . LEU A 1 333 ? -25.604 -3.990 3.115 1.00 96.56 333 LEU A O 1
ATOM 2685 N N . TYR A 1 334 ? -25.209 -1.827 2.657 1.00 96.50 334 TYR A N 1
ATOM 2686 C CA . TYR A 1 334 ? -25.626 -1.290 3.944 1.00 96.50 334 TYR A CA 1
ATOM 2687 C C . TYR A 1 334 ? -26.779 -0.279 3.777 1.00 96.50 334 TYR A C 1
ATOM 2689 O O . TYR A 1 334 ? -26.626 0.878 4.157 1.00 96.50 334 TYR A O 1
ATOM 2697 N N . PRO A 1 335 ? -27.948 -0.640 3.210 1.00 94.19 335 PRO A N 1
ATOM 2698 C CA . PRO A 1 335 ? -28.974 0.335 2.811 1.00 94.19 335 PRO A CA 1
ATOM 2699 C C . PRO A 1 335 ? -29.698 1.021 3.983 1.00 94.19 335 PRO A C 1
ATOM 2701 O O . PRO A 1 335 ? -30.179 2.140 3.832 1.00 94.19 335 PRO A O 1
ATOM 2704 N N . ASN A 1 336 ? -29.768 0.371 5.151 1.00 91.88 336 ASN A N 1
ATOM 2705 C CA . ASN A 1 336 ? -30.607 0.801 6.283 1.00 91.88 336 ASN A CA 1
ATOM 2706 C C . ASN A 1 336 ? -29.814 1.290 7.508 1.00 91.88 336 ASN A C 1
ATOM 2708 O O . ASN A 1 336 ? -30.386 1.501 8.574 1.00 91.88 336 ASN A O 1
ATOM 2712 N N . GLY A 1 337 ? -28.498 1.423 7.389 1.00 94.31 337 GLY A N 1
ATOM 2713 C CA . GLY A 1 337 ? -27.603 1.768 8.489 1.00 94.31 337 GLY A CA 1
ATOM 2714 C C . GLY A 1 337 ? -26.164 1.474 8.105 1.00 94.31 337 GLY A C 1
ATOM 2715 O O . GLY A 1 337 ? -25.926 0.960 7.019 1.00 94.31 337 GLY A O 1
ATOM 2716 N N . ASP A 1 338 ? -25.216 1.808 8.969 1.00 97.69 338 ASP A N 1
ATOM 2717 C CA . ASP A 1 338 ? -23.796 1.546 8.735 1.00 97.69 338 ASP A CA 1
ATOM 2718 C C . ASP A 1 338 ? -23.353 0.215 9.361 1.00 97.69 338 ASP A C 1
ATOM 2720 O O . ASP A 1 338 ? -24.099 -0.455 10.076 1.00 97.69 338 ASP A O 1
ATOM 2724 N N . LEU A 1 339 ? -22.120 -0.172 9.052 1.00 98.25 339 LEU A N 1
ATOM 2725 C CA . LEU A 1 339 ? -21.490 -1.414 9.484 1.00 98.25 339 LEU A CA 1
ATOM 2726 C C . LEU A 1 339 ? -21.488 -1.560 11.016 1.00 98.25 339 LEU A C 1
ATOM 2728 O O . LEU A 1 339 ? -21.036 -0.671 11.738 1.00 98.25 339 LEU A O 1
ATOM 2732 N N . VAL A 1 340 ? -21.936 -2.719 11.506 1.00 98.44 340 VAL A N 1
ATOM 2733 C CA . VAL A 1 340 ? -21.854 -3.114 12.920 1.00 98.44 340 VAL A CA 1
ATOM 2734 C C . VAL A 1 340 ? -21.051 -4.406 13.020 1.00 98.44 340 VAL A C 1
ATOM 2736 O O . VAL A 1 340 ? -21.497 -5.455 12.561 1.00 98.44 340 VAL A O 1
ATOM 2739 N N . PHE A 1 341 ? -19.877 -4.325 13.635 1.00 98.81 341 PHE A N 1
ATOM 2740 C CA . PHE A 1 341 ? -18.976 -5.442 13.876 1.00 98.81 341 PHE A CA 1
ATOM 2741 C C . PHE A 1 341 ? -19.082 -5.886 15.336 1.00 98.81 341 PHE A C 1
ATOM 2743 O O . PHE A 1 341 ? -18.942 -5.071 16.247 1.00 98.81 341 PHE A O 1
ATOM 2750 N N . LYS A 1 342 ? -19.338 -7.172 15.577 1.00 98.75 342 LYS A N 1
ATOM 2751 C CA . LYS A 1 342 ? -19.469 -7.734 16.928 1.00 98.75 342 LYS A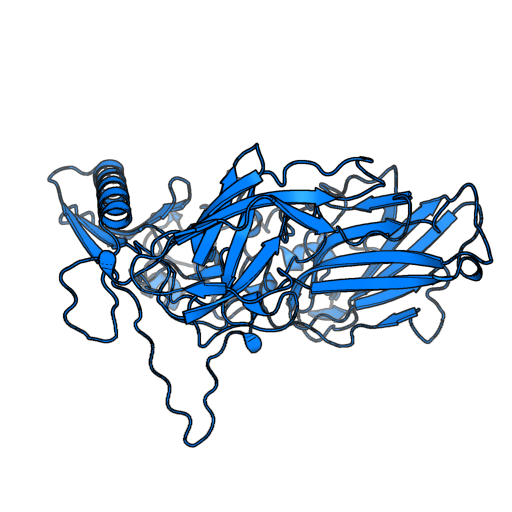 CA 1
ATOM 2752 C C . LYS A 1 342 ? -18.282 -8.639 17.229 1.00 98.75 342 LYS A C 1
ATOM 2754 O O . LYS A 1 342 ? -18.121 -9.674 16.582 1.00 98.75 342 LYS A O 1
ATOM 2759 N N . ILE A 1 343 ? -17.463 -8.269 18.210 1.00 98.75 343 ILE A N 1
ATOM 2760 C CA . ILE A 1 343 ? -16.306 -9.067 18.632 1.00 98.75 343 ILE A CA 1
ATOM 2761 C C . ILE A 1 343 ? -16.768 -10.466 19.062 1.00 98.75 343 ILE A C 1
ATOM 2763 O O . ILE A 1 343 ? -17.742 -10.617 19.794 1.00 98.75 343 ILE A O 1
ATOM 2767 N N . GLY A 1 344 ? -16.078 -11.497 18.568 1.00 97.75 344 GLY A N 1
ATOM 2768 C CA . GLY A 1 344 ? -16.411 -12.903 18.824 1.00 97.75 344 GLY A CA 1
ATOM 2769 C C . GLY A 1 344 ? -17.558 -13.470 17.976 1.00 97.75 344 GLY A C 1
ATOM 2770 O O . GLY A 1 344 ? -17.820 -14.667 18.064 1.00 97.75 344 GLY A O 1
ATOM 2771 N N . VAL A 1 345 ? -18.221 -12.653 17.146 1.00 98.44 345 VAL A N 1
ATOM 2772 C CA . VAL A 1 345 ? -19.318 -13.088 16.259 1.00 98.44 345 VAL A CA 1
ATOM 2773 C C . VAL A 1 345 ? -19.016 -12.789 14.791 1.00 98.44 345 VAL A C 1
ATOM 2775 O O . VAL A 1 345 ? -19.189 -13.665 13.948 1.00 98.44 345 VAL A O 1
ATOM 2778 N N . SER A 1 346 ? -18.583 -11.567 14.482 1.00 98.69 346 SER A N 1
ATOM 2779 C CA . SER A 1 346 ? -18.267 -11.129 13.121 1.00 98.69 346 SER A CA 1
ATOM 2780 C C . SER A 1 346 ? -16.897 -11.637 12.650 1.00 98.69 346 SER A C 1
ATOM 2782 O O . SER A 1 346 ? -15.965 -11.776 13.442 1.00 98.69 346 SER A O 1
ATOM 2784 N N . ASP A 1 347 ? -16.757 -11.862 11.344 1.00 98.44 347 ASP A N 1
ATOM 2785 C CA . ASP A 1 347 ? -15.511 -12.237 10.663 1.00 98.44 347 ASP A CA 1
ATOM 2786 C C . ASP A 1 347 ? -15.030 -11.055 9.818 1.00 98.44 347 ASP A C 1
ATOM 2788 O O . ASP A 1 347 ? -15.689 -10.674 8.853 1.00 98.44 347 ASP A O 1
ATOM 2792 N N . TYR A 1 348 ? -13.876 -10.465 10.139 1.00 98.38 348 TYR A N 1
ATOM 2793 C CA . TYR A 1 348 ? -13.382 -9.273 9.433 1.00 98.38 348 TYR A CA 1
ATOM 2794 C C . TYR A 1 348 ? -13.162 -9.508 7.931 1.00 98.38 348 TYR A C 1
ATOM 2796 O O . TYR A 1 348 ? -13.232 -8.574 7.140 1.00 98.38 348 TYR A O 1
ATOM 2804 N N . ARG A 1 349 ? -12.997 -10.762 7.500 1.00 97.50 349 ARG A N 1
ATOM 2805 C CA . ARG A 1 349 ? -12.849 -11.106 6.078 1.00 97.50 349 ARG A CA 1
ATOM 2806 C C . ARG A 1 349 ? -14.154 -10.977 5.287 1.00 97.50 349 ARG A C 1
ATOM 2808 O O . ARG A 1 349 ? -14.140 -11.002 4.058 1.00 97.50 349 ARG A O 1
ATOM 2815 N N . LYS A 1 350 ? -15.292 -10.891 5.981 1.00 97.56 350 LYS A N 1
ATOM 2816 C CA . LYS A 1 350 ? -16.647 -10.905 5.400 1.00 97.56 350 LYS A CA 1
ATOM 2817 C C . LYS A 1 350 ? -17.493 -9.718 5.841 1.00 97.56 350 LYS A C 1
ATOM 2819 O O . LYS A 1 350 ? -18.255 -9.182 5.047 1.00 97.56 350 LYS A O 1
ATOM 2824 N N . ASP A 1 351 ? -17.333 -9.312 7.092 1.00 98.31 351 ASP A N 1
ATOM 2825 C CA . ASP A 1 351 ? -18.207 -8.358 7.768 1.00 98.31 351 ASP A CA 1
ATOM 2826 C C . ASP A 1 351 ? -17.545 -6.989 7.961 1.00 98.31 351 ASP A C 1
ATOM 2828 O O . ASP A 1 351 ? -18.218 -6.037 8.357 1.00 98.31 351 ASP A O 1
ATOM 2832 N N . TRP A 1 352 ? -16.242 -6.873 7.679 1.00 98.69 352 TRP A N 1
ATOM 2833 C CA . TRP A 1 352 ? -15.508 -5.611 7.710 1.00 98.69 352 TRP A CA 1
ATOM 2834 C C . TRP A 1 352 ? -15.223 -5.130 6.292 1.00 98.69 352 TRP A C 1
ATOM 2836 O O . TRP A 1 352 ? -14.381 -5.697 5.605 1.00 98.69 352 TRP A O 1
ATOM 2846 N N . PHE A 1 353 ? -15.930 -4.104 5.827 1.00 98.69 353 PHE A N 1
ATOM 2847 C CA . PHE A 1 353 ? -15.752 -3.587 4.471 1.00 98.69 353 PHE A CA 1
ATOM 2848 C C . PHE A 1 353 ? -14.336 -3.009 4.286 1.00 98.69 353 PHE A C 1
ATOM 2850 O O . PHE A 1 353 ? -13.824 -2.330 5.172 1.00 98.69 353 PHE A O 1
ATOM 2857 N N . PHE A 1 354 ? -13.696 -3.250 3.139 1.00 98.44 354 PHE A N 1
ATOM 2858 C CA . PHE A 1 354 ? -12.269 -2.927 2.940 1.00 98.44 354 PHE A CA 1
ATOM 2859 C C . PHE A 1 354 ? -11.908 -1.432 3.064 1.00 98.44 354 PHE A C 1
ATOM 2861 O O . PHE A 1 354 ? -10.755 -1.087 3.320 1.00 98.44 354 PHE A O 1
ATOM 2868 N N . ALA A 1 355 ? -12.877 -0.528 2.886 1.00 98.12 355 ALA A N 1
ATOM 2869 C CA . ALA A 1 355 ? -12.671 0.913 2.991 1.00 98.12 355 ALA A CA 1
ATOM 2870 C C . ALA A 1 355 ? -13.820 1.607 3.741 1.00 98.12 355 ALA A C 1
ATOM 2872 O O . ALA A 1 355 ? -14.986 1.506 3.375 1.00 98.12 355 ALA A O 1
ATOM 2873 N N . HIS A 1 356 ? -13.497 2.389 4.763 1.00 98.50 356 HIS A N 1
ATOM 2874 C CA . HIS A 1 356 ? -14.442 3.258 5.456 1.00 98.50 356 HIS A CA 1
ATOM 2875 C C . HIS A 1 356 ? -14.714 4.493 4.609 1.00 98.50 356 HIS A C 1
ATOM 2877 O O . HIS A 1 356 ? -13.959 5.466 4.632 1.00 98.50 356 HIS A O 1
ATOM 2883 N N . VAL A 1 357 ? -15.763 4.392 3.798 1.00 97.69 357 VAL A N 1
ATOM 2884 C CA . VAL A 1 357 ? -16.116 5.330 2.729 1.00 97.69 357 VAL A CA 1
ATOM 2885 C C . VAL A 1 357 ? -17.355 6.139 3.075 1.00 97.69 357 VAL A C 1
ATOM 2887 O O . VAL A 1 357 ? -18.104 5.815 3.998 1.00 97.69 357 VAL A O 1
ATOM 2890 N N . THR A 1 358 ? -17.589 7.191 2.302 1.00 96.31 358 THR A N 1
ATOM 2891 C CA . THR A 1 358 ? -18.838 7.947 2.344 1.00 96.31 358 THR A CA 1
ATOM 2892 C C . THR A 1 358 ? -20.020 7.118 1.842 1.00 96.31 358 THR A C 1
ATOM 2894 O O . THR A 1 358 ? -19.881 6.165 1.073 1.00 96.31 358 THR A O 1
ATOM 2897 N N . ARG A 1 359 ? -21.222 7.508 2.263 1.00 95.50 359 ARG A N 1
ATOM 2898 C CA . ARG A 1 359 ? -22.482 6.948 1.773 1.00 95.50 359 ARG A CA 1
ATOM 2899 C C . ARG A 1 359 ? -23.036 7.825 0.662 1.00 95.50 359 ARG A C 1
ATOM 2901 O O . ARG A 1 359 ? -23.277 9.008 0.886 1.00 95.50 359 ARG A O 1
ATOM 2908 N N . ARG A 1 360 ? -23.295 7.247 -0.510 1.00 94.12 360 ARG A N 1
ATOM 2909 C CA . ARG A 1 360 ? -24.044 7.923 -1.576 1.00 94.12 360 ARG A CA 1
ATOM 2910 C C . ARG A 1 360 ? -25.534 7.947 -1.226 1.00 94.12 360 ARG A C 1
ATOM 2912 O O . ARG A 1 360 ? -26.143 6.896 -1.038 1.00 94.12 360 ARG A O 1
ATOM 2919 N N . ASN A 1 361 ? -26.105 9.141 -1.141 1.00 91.44 361 ASN A N 1
ATOM 2920 C CA . ASN A 1 361 ? -27.525 9.366 -0.885 1.00 91.44 361 ASN A CA 1
ATOM 2921 C C . ASN A 1 361 ? -28.345 9.279 -2.185 1.00 91.44 361 ASN A C 1
ATOM 2923 O O . ASN A 1 361 ? -27.801 9.329 -3.290 1.00 91.44 361 ASN A O 1
ATOM 2927 N N . LEU A 1 362 ? -29.675 9.193 -2.059 1.00 89.44 362 LEU A N 1
ATOM 2928 C CA . LEU A 1 362 ? -30.600 9.107 -3.203 1.00 89.44 362 LEU A CA 1
ATOM 2929 C C . LEU A 1 362 ? -30.534 10.326 -4.139 1.00 89.44 362 LEU A C 1
ATOM 2931 O O . LEU A 1 362 ? -30.800 10.205 -5.331 1.00 89.44 362 LEU A O 1
ATOM 2935 N N . ASP A 1 363 ? -30.161 11.492 -3.612 1.00 92.25 363 ASP A N 1
ATOM 2936 C CA . ASP A 1 363 ? -29.963 12.733 -4.368 1.00 92.25 363 ASP A CA 1
ATOM 2937 C C . ASP A 1 363 ? -28.549 12.859 -4.973 1.00 92.25 363 ASP A C 1
ATOM 2939 O O . ASP A 1 363 ? -28.200 13.902 -5.522 1.00 92.25 363 ASP A O 1
ATOM 2943 N N . ASN A 1 364 ? -27.740 11.794 -4.904 1.00 88.69 364 ASN A N 1
ATOM 2944 C CA . ASN A 1 364 ? -26.334 11.732 -5.316 1.00 88.69 364 ASN A CA 1
ATOM 2945 C C . ASN A 1 364 ? -25.368 12.609 -4.504 1.00 88.69 364 ASN A C 1
ATOM 2947 O O . ASN A 1 364 ? -24.210 12.758 -4.900 1.00 88.69 364 ASN A O 1
ATOM 2951 N N . THR A 1 365 ? -25.797 13.152 -3.364 1.00 94.38 365 THR A N 1
ATOM 2952 C CA . THR A 1 365 ? -24.871 13.734 -2.385 1.00 94.38 365 THR A CA 1
ATOM 2953 C C . THR A 1 365 ? -24.154 12.637 -1.597 1.00 94.38 365 THR A C 1
ATOM 2955 O O . THR A 1 365 ? -24.548 11.467 -1.626 1.00 94.38 365 THR A O 1
ATOM 2958 N N . TYR A 1 366 ? -23.093 13.011 -0.882 1.00 96.06 366 TYR A N 1
ATOM 2959 C CA . TYR A 1 366 ? -22.334 12.098 -0.033 1.00 96.06 366 TYR A CA 1
ATOM 2960 C C . TYR A 1 366 ? -22.535 12.456 1.439 1.00 96.06 366 TYR A C 1
ATOM 2962 O O . TYR A 1 366 ? -22.453 13.620 1.826 1.00 96.06 366 TYR A O 1
ATOM 2970 N N . GLY A 1 367 ? -22.823 11.443 2.254 1.00 96.56 367 GLY A N 1
ATOM 2971 C CA . GLY A 1 367 ? -22.958 11.544 3.703 1.00 96.56 367 GLY A CA 1
ATOM 2972 C C . GLY A 1 367 ? -21.823 10.827 4.445 1.00 96.56 367 GLY A C 1
ATOM 2973 O O . GLY A 1 367 ? -21.232 9.889 3.898 1.00 96.56 367 GLY A O 1
ATOM 2974 N N . PRO A 1 368 ? -21.515 11.247 5.685 1.00 97.31 368 PRO A N 1
ATOM 2975 C CA . PRO A 1 368 ? -20.585 10.529 6.550 1.00 97.31 368 PRO A CA 1
ATOM 2976 C C . PRO A 1 368 ? -21.158 9.163 6.945 1.00 97.31 368 PRO A C 1
ATOM 2978 O O . PRO A 1 368 ? -22.377 8.984 6.977 1.00 97.31 368 PRO A O 1
ATOM 2981 N N . THR A 1 369 ? -20.284 8.229 7.304 1.00 98.06 369 THR A N 1
ATOM 2982 C CA . THR A 1 369 ? -20.655 6.897 7.806 1.00 98.06 369 THR A CA 1
ATOM 2983 C C . THR A 1 369 ? -20.068 6.681 9.197 1.00 98.06 369 THR A C 1
ATOM 2985 O O . THR A 1 369 ? -19.054 7.277 9.562 1.00 98.06 369 THR A O 1
ATOM 2988 N N . THR A 1 370 ? -20.760 5.910 10.036 1.00 98.19 370 THR A N 1
ATOM 2989 C CA . THR A 1 370 ? -20.352 5.599 11.412 1.00 98.19 370 THR A CA 1
ATOM 2990 C C . THR A 1 370 ? -20.439 4.105 11.677 1.00 98.19 370 THR A C 1
ATOM 2992 O O . THR A 1 370 ? -21.516 3.561 11.906 1.00 98.19 370 THR A O 1
ATOM 2995 N N . TRP A 1 371 ? -19.290 3.443 11.683 1.00 98.62 371 TRP A N 1
ATOM 2996 C CA . TRP A 1 371 ? -19.175 2.027 12.001 1.00 98.62 371 TRP A CA 1
ATOM 2997 C C . TRP A 1 371 ? -19.179 1.811 13.511 1.00 98.62 371 TRP A C 1
ATOM 2999 O O . TRP A 1 371 ? -18.729 2.665 14.278 1.00 98.62 371 TRP A O 1
ATOM 3009 N N . GLN A 1 372 ? -19.673 0.656 13.942 1.00 98.75 372 GLN A N 1
ATOM 3010 C CA . GLN A 1 372 ? -19.730 0.270 15.350 1.00 98.75 372 GLN A CA 1
ATOM 3011 C C . GLN A 1 372 ? -18.915 -0.995 15.580 1.00 98.75 372 GLN A C 1
ATOM 3013 O O . GLN A 1 372 ? -19.064 -1.961 14.839 1.00 98.75 372 GLN A O 1
ATOM 3018 N N . ILE A 1 373 ? -18.100 -1.007 16.630 1.00 98.88 373 ILE A N 1
ATOM 3019 C CA . ILE A 1 373 ? -17.466 -2.210 17.171 1.00 98.88 373 ILE A CA 1
ATOM 3020 C C . ILE A 1 373 ? -18.109 -2.473 18.532 1.00 98.88 373 ILE A C 1
ATOM 3022 O O . ILE A 1 373 ? -17.845 -1.729 19.476 1.00 98.88 373 ILE A O 1
ATOM 3026 N N . SER A 1 374 ? -18.962 -3.493 18.624 1.00 98.75 374 SER A N 1
ATOM 3027 C CA . SER A 1 374 ? -19.574 -3.948 19.882 1.00 98.75 374 SER A CA 1
ATOM 3028 C C . SER A 1 374 ? -18.761 -5.099 20.479 1.00 98.75 374 SER A C 1
ATOM 3030 O O . SER A 1 374 ? -18.343 -6.012 19.759 1.00 98.75 374 SER A O 1
ATOM 3032 N N . PHE A 1 375 ? -18.502 -5.036 21.783 1.00 98.81 375 PHE A N 1
ATOM 3033 C CA . PHE A 1 375 ? -17.726 -6.026 22.525 1.00 98.81 375 PHE A CA 1
ATOM 3034 C C . PHE A 1 375 ? -18.123 -6.062 23.999 1.00 98.81 375 PHE A C 1
ATOM 3036 O O . PHE A 1 375 ? -18.461 -5.034 24.585 1.00 98.81 375 PHE A O 1
ATOM 3043 N N . ASP A 1 376 ? -18.011 -7.235 24.615 1.00 98.31 376 ASP A N 1
ATOM 3044 C CA . ASP A 1 376 ? -18.290 -7.419 26.036 1.00 98.31 376 ASP A CA 1
ATOM 3045 C C . ASP A 1 376 ? -17.005 -7.408 26.870 1.00 98.31 376 ASP A C 1
ATOM 3047 O O . ASP A 1 376 ? -16.001 -8.023 26.503 1.00 98.31 376 ASP A O 1
ATOM 3051 N N . LEU A 1 377 ? -17.050 -6.754 28.033 1.00 98.19 377 LEU A N 1
ATOM 3052 C CA . LEU A 1 377 ? -15.999 -6.833 29.051 1.00 98.19 377 LEU A CA 1
ATOM 3053 C C . LEU A 1 377 ? -16.529 -7.507 30.316 1.00 98.19 377 LEU A C 1
ATOM 3055 O O . LEU A 1 377 ? -17.538 -7.092 30.883 1.00 98.19 377 LEU A O 1
ATOM 3059 N N . THR A 1 378 ? -15.825 -8.528 30.802 1.00 96.62 378 THR A N 1
ATOM 3060 C CA . THR A 1 378 ? -16.173 -9.219 32.057 1.00 96.62 378 THR A CA 1
ATOM 3061 C C . THR A 1 378 ? -15.688 -8.473 33.298 1.00 96.62 378 THR A C 1
ATOM 3063 O O . THR A 1 378 ? -16.258 -8.633 34.374 1.00 96.62 378 THR A O 1
ATOM 3066 N N . ASN A 1 379 ? -14.652 -7.646 33.150 1.00 95.81 379 ASN A N 1
ATOM 3067 C CA . ASN A 1 379 ? -14.111 -6.793 34.195 1.00 95.81 379 ASN A CA 1
ATOM 3068 C C . ASN A 1 379 ? -13.646 -5.460 33.600 1.00 95.81 379 ASN A C 1
ATOM 3070 O O . ASN A 1 379 ? -13.121 -5.422 32.485 1.00 95.81 379 ASN A O 1
ATOM 3074 N N . VAL A 1 380 ? -13.796 -4.385 34.371 1.00 97.31 380 VAL A N 1
ATOM 3075 C CA . VAL A 1 380 ? -13.289 -3.054 34.034 1.00 97.31 380 VAL A CA 1
ATOM 3076 C C . VAL A 1 380 ? -12.556 -2.496 35.243 1.00 97.31 380 VAL A C 1
ATOM 3078 O O . VAL A 1 380 ? -13.139 -2.409 36.321 1.00 97.31 380 VAL A O 1
ATOM 3081 N N . ASP A 1 381 ? -11.295 -2.104 35.066 1.00 97.06 381 ASP A N 1
ATOM 3082 C CA . ASP A 1 381 ? -10.590 -1.311 36.073 1.00 97.06 381 ASP A CA 1
ATOM 3083 C C . ASP A 1 381 ? -10.922 0.172 35.854 1.00 97.06 381 ASP A C 1
ATOM 3085 O O . ASP A 1 381 ? -10.435 0.758 34.883 1.00 97.06 381 ASP A O 1
ATOM 3089 N N . PRO A 1 382 ? -11.724 0.814 36.724 1.00 95.06 382 PRO A N 1
ATOM 3090 C CA . PRO A 1 382 ? -12.086 2.218 36.557 1.00 95.06 382 PRO A CA 1
ATOM 3091 C C . PRO A 1 382 ? -10.883 3.166 36.668 1.00 95.06 382 PRO A C 1
ATOM 3093 O O . PRO A 1 382 ? -10.957 4.284 36.161 1.00 95.06 382 PRO A O 1
ATOM 3096 N N . ASN A 1 383 ? -9.785 2.741 37.301 1.00 96.38 383 ASN A N 1
ATOM 3097 C CA . ASN A 1 383 ? -8.553 3.524 37.415 1.00 96.38 383 ASN A CA 1
ATOM 3098 C C . ASN A 1 383 ? -7.537 3.189 36.310 1.00 96.38 383 ASN A C 1
ATOM 3100 O O . ASN A 1 383 ? -6.529 3.885 36.174 1.00 96.38 383 ASN A O 1
ATOM 3104 N N . GLY A 1 384 ? -7.797 2.141 35.527 1.00 96.69 384 GLY A N 1
ATOM 3105 C CA . GLY A 1 384 ? -6.932 1.675 34.456 1.00 96.69 384 GLY A CA 1
ATOM 3106 C C . GLY A 1 384 ? -7.041 2.521 33.188 1.00 96.69 384 GLY A C 1
ATOM 3107 O O . GLY A 1 384 ? -8.057 3.169 32.915 1.00 96.69 384 GLY A O 1
ATOM 3108 N N . ILE A 1 385 ? -5.983 2.477 32.378 1.00 98.12 385 ILE A N 1
ATOM 3109 C CA . ILE A 1 385 ? -5.963 3.037 31.024 1.00 98.12 385 ILE A CA 1
ATOM 3110 C C . ILE A 1 385 ? -5.939 1.878 30.034 1.00 98.12 385 ILE A C 1
ATOM 3112 O O . ILE A 1 385 ? -5.019 1.063 30.044 1.00 98.12 385 ILE A O 1
ATOM 3116 N N . TYR A 1 386 ? -6.947 1.842 29.173 1.00 98.50 386 TYR A N 1
ATOM 3117 C CA . TYR A 1 386 ? -7.044 0.938 28.036 1.00 98.50 386 TYR A CA 1
ATOM 3118 C C . TYR A 1 386 ? -6.465 1.634 26.804 1.00 98.50 386 TYR A C 1
ATOM 3120 O O . TYR A 1 386 ? -6.536 2.860 26.695 1.00 98.50 386 TYR A O 1
ATOM 3128 N N . TYR A 1 387 ? -5.911 0.876 25.863 1.00 98.38 387 TYR A N 1
ATOM 3129 C CA . TYR A 1 387 ? -5.317 1.439 24.648 1.00 98.38 387 TYR A CA 1
ATOM 3130 C C . TYR A 1 387 ? -6.019 0.881 23.419 1.00 98.38 387 TYR A C 1
ATOM 3132 O O . TYR A 1 387 ? -5.928 -0.310 23.136 1.00 98.38 387 TYR A O 1
ATOM 3140 N N . LEU A 1 388 ? -6.710 1.745 22.679 1.00 98.69 388 LEU A N 1
ATOM 3141 C CA . LEU A 1 388 ? -7.210 1.433 21.347 1.00 98.69 388 LEU A CA 1
ATOM 3142 C C . LEU A 1 388 ? -6.154 1.855 20.327 1.00 98.69 388 LEU A C 1
ATOM 3144 O O . LEU A 1 388 ? -5.930 3.047 20.111 1.00 98.69 388 LEU A O 1
ATOM 3148 N N . ARG A 1 389 ? -5.518 0.872 19.698 1.00 98.19 389 ARG A N 1
ATOM 3149 C CA . ARG A 1 389 ? -4.587 1.082 18.594 1.00 98.19 389 ARG A CA 1
ATOM 3150 C C . ARG A 1 389 ? -5.321 0.964 17.277 1.00 98.19 389 ARG A C 1
ATOM 3152 O O . ARG A 1 389 ? -6.005 -0.030 17.040 1.00 98.19 389 ARG A O 1
ATOM 3159 N N . ILE A 1 390 ? -5.156 1.964 16.423 1.00 98.69 390 ILE A N 1
ATOM 3160 C CA . ILE A 1 390 ? -5.703 1.969 15.068 1.00 98.69 390 ILE A CA 1
ATOM 3161 C C . ILE A 1 390 ? -4.552 2.165 14.094 1.00 98.69 390 ILE A C 1
ATOM 3163 O O . ILE A 1 390 ? -3.894 3.203 14.111 1.00 98.69 390 ILE A O 1
ATOM 3167 N N . ALA A 1 391 ? -4.351 1.184 13.226 1.00 98.56 391 ALA A N 1
ATOM 3168 C CA . ALA A 1 391 ? -3.485 1.266 12.069 1.00 98.56 391 ALA A CA 1
ATOM 3169 C C . ALA A 1 391 ? -4.323 1.462 10.802 1.00 98.56 391 ALA A C 1
ATOM 3171 O O . ALA A 1 391 ? -5.297 0.746 10.554 1.00 98.56 391 ALA A O 1
ATOM 3172 N N . LEU A 1 392 ? -3.935 2.441 9.990 1.00 98.62 392 LEU A N 1
ATOM 3173 C CA . LEU A 1 392 ? -4.518 2.705 8.685 1.00 98.62 392 LEU A CA 1
ATOM 3174 C C . LEU A 1 392 ? -3.526 2.321 7.591 1.00 98.62 392 LEU A C 1
ATOM 3176 O O . LEU A 1 392 ? -2.431 2.881 7.521 1.00 98.62 392 LEU A O 1
ATOM 3180 N N . ALA A 1 393 ? -3.957 1.437 6.695 1.00 98.31 393 ALA A N 1
ATOM 3181 C CA . ALA A 1 393 ? -3.276 1.143 5.442 1.00 98.31 393 ALA A CA 1
ATOM 3182 C C . ALA A 1 393 ? -3.297 2.352 4.490 1.00 98.31 393 ALA A C 1
ATOM 3184 O O . ALA A 1 393 ? -2.393 2.529 3.676 1.00 98.31 393 ALA A O 1
ATOM 3185 N N . SER A 1 394 ? -4.340 3.191 4.547 1.00 97.75 394 SER A N 1
ATOM 3186 C CA . SER A 1 394 ? -4.438 4.399 3.720 1.00 97.75 394 SER A CA 1
ATOM 3187 C C . SER A 1 394 ? -5.447 5.414 4.251 1.00 97.75 394 SER A C 1
ATOM 3189 O O . SER A 1 394 ? -6.417 5.064 4.921 1.00 97.75 394 SER A O 1
ATOM 3191 N N . ALA A 1 395 ? -5.293 6.673 3.836 1.00 97.50 395 ALA A N 1
ATOM 3192 C CA . ALA A 1 395 ? -6.330 7.693 3.962 1.00 97.50 395 ALA A CA 1
ATOM 3193 C C . ALA A 1 395 ? -6.402 8.579 2.707 1.00 97.50 395 ALA A C 1
ATOM 3195 O O . ALA A 1 395 ? -5.389 9.045 2.172 1.00 97.50 395 ALA A O 1
ATOM 3196 N N . SER A 1 396 ? -7.621 8.852 2.247 1.00 96.38 396 SER A N 1
ATOM 3197 C CA 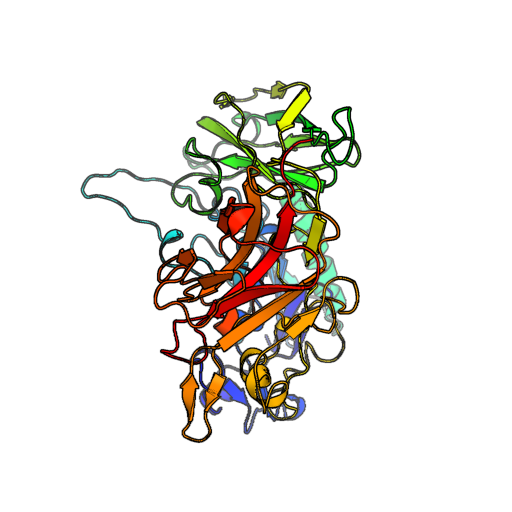. SER A 1 396 ? -7.916 9.741 1.119 1.00 96.38 396 SER A CA 1
ATOM 3198 C C . SER A 1 396 ? -8.866 10.824 1.595 1.00 96.38 396 SER A C 1
ATOM 3200 O O . SER A 1 396 ? -10.071 10.602 1.627 1.00 96.38 396 SER A O 1
ATOM 3202 N N . TYR A 1 397 ? -8.322 11.971 2.024 1.00 96.44 397 TYR A N 1
ATOM 3203 C CA . TYR A 1 397 ? -9.108 13.055 2.632 1.00 96.44 397 TYR A CA 1
ATOM 3204 C C . TYR A 1 397 ? -10.092 12.514 3.689 1.00 96.44 397 TYR A C 1
ATOM 3206 O O . TYR A 1 397 ? -11.276 12.857 3.691 1.00 96.44 397 TYR A O 1
ATOM 3214 N N . GLY A 1 398 ? -9.620 11.566 4.497 1.00 97.12 398 GLY A N 1
ATOM 3215 C CA . GLY A 1 398 ? -10.416 10.879 5.502 1.00 97.12 398 GLY A CA 1
ATOM 3216 C C . GLY A 1 398 ? -10.369 11.643 6.816 1.00 97.12 398 GLY A C 1
ATOM 3217 O O . GLY A 1 398 ? -9.402 12.343 7.089 1.00 97.12 398 GLY A O 1
ATOM 3218 N N . HIS A 1 399 ? -11.402 11.510 7.636 1.00 97.94 399 HIS A N 1
ATOM 3219 C CA . HIS A 1 399 ? -11.480 12.176 8.934 1.00 97.94 399 HIS A CA 1
ATOM 3220 C C . HIS A 1 399 ? -12.073 11.192 9.925 1.00 97.94 399 HIS A C 1
ATOM 3222 O O . HIS A 1 399 ? -13.279 10.954 9.894 1.00 97.94 399 HIS A O 1
ATOM 3228 N N . LEU A 1 400 ? -11.209 10.573 10.732 1.00 98.69 400 LEU A N 1
ATOM 3229 C CA . LEU A 1 400 ? -11.608 9.586 11.723 1.00 98.69 400 LEU A CA 1
ATOM 3230 C C . LEU A 1 400 ? -11.959 10.291 13.029 1.00 98.69 400 LEU A C 1
ATOM 3232 O O . LEU A 1 400 ? -11.120 10.955 13.638 1.00 98.69 400 LEU A O 1
ATOM 3236 N N . GLN A 1 401 ? -13.190 10.091 13.474 1.00 98.56 401 GLN A N 1
ATOM 3237 C CA . GLN A 1 401 ? -13.646 10.481 14.799 1.00 98.56 401 GLN A CA 1
ATOM 3238 C C . GLN A 1 401 ? -14.065 9.234 15.578 1.00 98.56 401 GLN A C 1
ATOM 3240 O O . GLN A 1 401 ? -14.694 8.338 15.015 1.00 98.56 401 GLN A O 1
ATOM 3245 N N . VAL A 1 402 ? -13.721 9.168 16.864 1.00 98.75 402 VAL A N 1
ATOM 3246 C CA . VAL A 1 402 ? -13.989 7.997 17.712 1.00 98.75 402 VAL A CA 1
ATOM 3247 C C . VAL A 1 402 ? -14.811 8.391 18.934 1.00 98.75 402 VAL A C 1
ATOM 3249 O O . VAL A 1 402 ? -14.449 9.332 19.637 1.00 98.75 402 VAL A O 1
ATOM 3252 N N . TRP A 1 403 ? -15.884 7.653 19.228 1.00 98.62 403 TRP A N 1
ATOM 3253 C CA . TRP A 1 403 ? -16.643 7.756 20.484 1.00 98.62 403 TRP A CA 1
ATOM 3254 C C . TRP A 1 403 ? -16.664 6.422 21.214 1.00 98.62 403 TRP A C 1
ATOM 3256 O O . TRP A 1 403 ? -16.682 5.363 20.593 1.00 98.62 403 TRP A O 1
ATOM 3266 N N . ILE A 1 404 ? -16.741 6.495 22.541 1.00 98.25 404 ILE A N 1
ATOM 3267 C CA . ILE A 1 404 ? -16.856 5.338 23.429 1.00 98.25 404 ILE A CA 1
ATOM 3268 C C . ILE A 1 404 ? -18.226 5.400 24.104 1.00 98.25 404 ILE A C 1
ATOM 3270 O O . ILE A 1 404 ? -18.512 6.382 24.794 1.00 98.25 404 ILE A O 1
ATOM 3274 N N . ASN A 1 405 ? -19.065 4.386 23.877 1.00 97.56 405 ASN A N 1
ATOM 3275 C CA . ASN A 1 405 ? -20.398 4.143 24.453 1.00 97.56 405 ASN A CA 1
ATOM 3276 C C . ASN A 1 405 ? -21.487 5.210 24.211 1.00 97.56 405 ASN A C 1
ATOM 3278 O O . ASN A 1 405 ? -22.662 4.875 24.107 1.00 97.56 405 ASN A O 1
ATOM 3282 N N . THR A 1 406 ? -21.146 6.493 24.100 1.00 92.19 406 THR A N 1
ATOM 3283 C CA . THR A 1 406 ? -22.101 7.605 23.998 1.00 92.19 406 THR A CA 1
ATOM 3284 C C . THR A 1 406 ? -21.867 8.408 22.709 1.00 92.19 406 THR A C 1
ATOM 3286 O O . THR A 1 406 ? -21.225 9.462 22.756 1.00 92.19 406 THR A O 1
ATOM 3289 N N . PRO A 1 407 ? -22.392 7.960 21.550 1.00 89.06 407 PRO A N 1
ATOM 3290 C CA . PRO A 1 407 ? -22.169 8.623 20.257 1.00 89.06 407 PRO A CA 1
ATOM 3291 C C . PRO A 1 407 ? -22.885 9.978 20.149 1.00 89.06 407 PRO A C 1
ATOM 3293 O O . PRO A 1 407 ? -22.571 10.785 19.283 1.00 89.06 407 PRO A O 1
ATOM 3296 N N . SER A 1 408 ? -23.839 10.253 21.045 1.00 86.44 408 SER A N 1
ATOM 3297 C CA . SER A 1 408 ? -24.560 11.526 21.122 1.00 86.44 408 SER A CA 1
ATOM 3298 C C . SER A 1 408 ? -23.748 12.660 21.758 1.00 86.44 408 SER A C 1
ATOM 3300 O O . SER A 1 408 ? -24.191 13.810 21.728 1.00 86.44 408 SER A O 1
ATOM 3302 N N . LYS A 1 409 ? -22.569 12.380 22.342 1.00 88.81 409 LYS A N 1
ATOM 3303 C CA . LYS A 1 409 ? -21.705 13.434 22.895 1.00 88.81 409 LYS A CA 1
ATOM 3304 C C . LYS A 1 409 ? -21.250 14.376 21.768 1.00 88.81 409 LYS A C 1
ATOM 3306 O O . LYS A 1 409 ? -20.704 13.893 20.777 1.00 88.81 409 LYS A O 1
ATOM 3311 N N . PRO A 1 410 ? -21.373 15.711 21.932 1.00 88.25 410 PRO A N 1
ATOM 3312 C CA . PRO A 1 410 ? -21.036 16.667 20.872 1.00 88.25 410 PRO A CA 1
ATOM 3313 C C . PRO A 1 410 ? -19.585 16.611 20.386 1.00 88.25 410 PRO A C 1
ATOM 3315 O O . PRO A 1 410 ? -19.304 17.012 19.261 1.00 88.25 410 PRO A O 1
ATOM 3318 N N . ARG A 1 411 ? -18.657 16.161 21.239 1.00 94.44 411 ARG A N 1
ATOM 3319 C CA . ARG A 1 411 ? -17.235 16.037 20.910 1.00 94.44 411 ARG A CA 1
ATOM 3320 C C . ARG A 1 411 ? -16.831 14.564 20.883 1.00 94.44 411 ARG A C 1
ATOM 3322 O O . ARG A 1 411 ? -17.182 13.858 21.836 1.00 94.44 411 ARG A O 1
ATOM 3329 N N . PRO A 1 412 ? -16.098 14.117 19.848 1.00 97.25 412 PRO A N 1
ATOM 3330 C CA . PRO A 1 412 ? -15.497 12.795 19.857 1.00 97.25 412 PRO A CA 1
ATOM 3331 C C . PRO A 1 412 ? -14.431 12.692 20.948 1.00 97.25 412 PRO A C 1
ATOM 3333 O O . PRO A 1 412 ? -13.876 13.694 21.402 1.00 97.25 412 PRO A O 1
ATOM 3336 N N . TRP A 1 413 ? -14.154 11.461 21.360 1.00 97.81 413 TRP A N 1
ATOM 3337 C CA . TRP A 1 413 ? -13.046 11.141 22.253 1.00 97.81 413 TRP A CA 1
ATOM 3338 C C . TRP A 1 413 ? -11.693 11.321 21.558 1.00 97.81 413 TRP A C 1
ATOM 3340 O O . TRP A 1 413 ? -10.744 11.818 22.157 1.00 97.81 413 TRP A O 1
ATOM 3350 N N . PHE A 1 414 ? -11.629 10.959 20.278 1.00 98.38 414 PHE A N 1
ATOM 3351 C CA . PHE A 1 414 ? -10.452 11.127 19.436 1.00 98.38 414 PHE A CA 1
ATOM 3352 C C . PHE A 1 414 ? -10.852 11.658 18.061 1.00 98.38 414 PHE A C 1
ATOM 3354 O O . PHE A 1 414 ? -11.894 11.278 17.527 1.00 98.38 414 PHE A O 1
ATOM 3361 N N . ASP A 1 415 ? -10.029 12.540 17.503 1.00 97.88 415 ASP A N 1
ATOM 3362 C CA . ASP A 1 415 ? -10.279 13.213 16.233 1.00 97.88 415 ASP A CA 1
ATOM 3363 C C . ASP A 1 415 ? -8.949 13.404 15.492 1.00 97.88 415 ASP A C 1
ATOM 3365 O O . ASP A 1 415 ? -8.048 14.079 15.994 1.00 97.88 415 ASP A O 1
ATOM 3369 N N . THR A 1 416 ? -8.815 12.805 14.307 1.00 97.69 416 THR A N 1
ATOM 3370 C CA . THR A 1 416 ? -7.602 12.945 13.482 1.00 97.69 416 THR A CA 1
ATOM 3371 C C . THR A 1 416 ? -7.511 14.283 12.754 1.00 97.69 416 THR A C 1
ATOM 3373 O O . THR A 1 416 ? -6.485 14.571 12.141 1.00 97.69 416 THR A O 1
ATOM 3376 N N . LEU A 1 417 ? -8.593 15.067 12.738 1.00 96.31 417 LEU A N 1
ATOM 3377 C CA . LEU A 1 417 ? -8.922 16.014 11.675 1.00 96.31 417 LEU A CA 1
ATOM 3378 C C . LEU A 1 417 ? -8.922 15.316 10.303 1.00 96.31 417 LEU A C 1
ATOM 3380 O O . LEU A 1 417 ? -8.938 14.085 10.204 1.00 96.31 417 LEU A O 1
ATOM 3384 N N . GLN A 1 418 ? -8.931 16.094 9.224 1.00 96.19 418 GLN A N 1
ATOM 3385 C CA . GLN A 1 418 ? -8.796 15.541 7.884 1.00 96.19 418 GLN A CA 1
ATOM 3386 C C . GLN A 1 418 ? -7.335 15.159 7.605 1.00 96.19 418 GLN A C 1
ATOM 3388 O O . GLN A 1 418 ? -6.443 16.004 7.664 1.00 96.19 418 GLN A O 1
ATOM 3393 N N . ILE A 1 419 ? -7.112 13.900 7.240 1.00 96.12 419 ILE A N 1
ATOM 3394 C CA . ILE A 1 419 ? -5.807 13.292 6.977 1.00 96.12 419 ILE A CA 1
ATOM 3395 C C . ILE A 1 419 ? -5.767 12.590 5.615 1.00 96.12 419 ILE A C 1
ATOM 3397 O O . ILE A 1 419 ? -6.787 12.347 4.958 1.00 96.12 419 ILE A O 1
ATOM 3401 N N . GLY A 1 420 ? -4.556 12.226 5.199 1.00 93.25 420 GLY A N 1
ATOM 3402 C CA . GLY A 1 420 ? -4.316 11.524 3.947 1.00 93.25 420 GLY A CA 1
ATOM 3403 C C . GLY A 1 420 ? -4.299 12.455 2.742 1.00 93.25 420 GLY A C 1
ATOM 3404 O O . GLY A 1 420 ? -4.014 13.636 2.897 1.00 93.25 420 GLY A O 1
ATOM 3405 N N . GLN A 1 421 ? -4.590 11.869 1.574 1.00 93.88 421 GLN A N 1
ATOM 3406 C CA . GLN A 1 421 ? -4.512 12.385 0.183 1.00 93.88 421 GLN A CA 1
ATOM 3407 C C . GLN A 1 421 ? -3.909 11.315 -0.760 1.00 93.88 421 GLN A C 1
ATOM 3409 O O . GLN A 1 421 ? -3.446 11.615 -1.862 1.00 93.88 421 GLN A O 1
ATOM 3414 N N . SER A 1 422 ? -3.938 10.032 -0.365 1.00 94.62 422 SER A N 1
ATOM 3415 C CA . SER A 1 422 ? -3.398 8.939 -1.182 1.00 94.62 422 SER A CA 1
ATOM 3416 C C . SER A 1 422 ? -4.130 8.790 -2.522 1.00 94.62 422 SER A C 1
ATOM 3418 O O . SER A 1 422 ? -3.516 8.496 -3.554 1.00 94.62 422 SER A O 1
ATOM 3420 N N . ASN A 1 423 ? -5.444 9.028 -2.513 1.00 95.69 423 ASN A N 1
ATOM 3421 C CA . ASN A 1 423 ? -6.379 8.645 -3.569 1.00 95.69 423 ASN A CA 1
ATOM 3422 C C . ASN A 1 423 ? -6.365 7.134 -3.845 1.00 95.69 423 ASN A C 1
ATOM 3424 O O . ASN A 1 423 ? -6.678 6.722 -4.957 1.00 95.69 423 ASN A O 1
ATOM 3428 N N . ALA A 1 424 ? -6.001 6.302 -2.861 1.00 96.69 424 ALA A N 1
ATOM 3429 C CA . ALA A 1 424 ? -5.959 4.849 -3.031 1.00 96.69 424 ALA A CA 1
ATOM 3430 C C . ALA A 1 424 ? -7.329 4.281 -3.437 1.00 96.69 424 ALA A C 1
ATOM 3432 O O . ALA A 1 424 ? -7.394 3.471 -4.354 1.00 96.69 424 ALA A O 1
ATOM 3433 N N . ILE A 1 425 ? -8.419 4.792 -2.848 1.00 96.88 425 ILE A N 1
ATOM 3434 C CA . ILE A 1 425 ? -9.799 4.389 -3.175 1.00 96.88 425 ILE A CA 1
ATOM 3435 C C . ILE A 1 425 ? -10.114 4.637 -4.659 1.00 96.88 425 ILE A C 1
ATOM 3437 O O . ILE A 1 425 ? -10.621 3.753 -5.340 1.00 96.88 425 ILE A O 1
ATOM 3441 N N . ALA A 1 426 ? -9.781 5.825 -5.172 1.00 96.06 426 ALA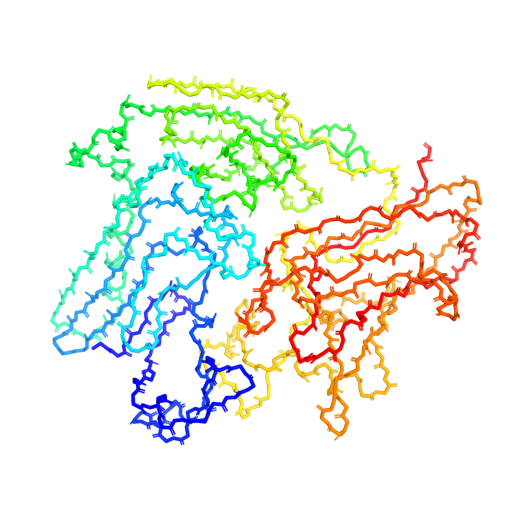 A N 1
ATOM 3442 C CA . ALA A 1 426 ? -10.023 6.189 -6.570 1.00 96.06 426 ALA A CA 1
ATOM 3443 C C . ALA A 1 426 ? -9.099 5.455 -7.556 1.00 96.06 426 ALA A C 1
ATOM 3445 O O . ALA A 1 426 ? -9.415 5.330 -8.733 1.00 96.06 426 ALA A O 1
ATOM 3446 N N . ARG A 1 427 ? -7.940 4.997 -7.074 1.00 97.19 427 ARG A N 1
ATOM 3447 C CA . ARG A 1 427 ? -6.868 4.373 -7.861 1.00 97.19 427 ARG A CA 1
ATOM 3448 C C . ARG A 1 427 ? -6.791 2.863 -7.640 1.00 97.19 427 ARG A C 1
ATOM 3450 O O . ARG A 1 427 ? -5.709 2.287 -7.754 1.00 97.19 427 ARG A O 1
ATOM 3457 N N . HIS A 1 428 ? -7.920 2.251 -7.281 1.00 96.94 428 HIS A N 1
ATOM 3458 C CA . HIS A 1 428 ? -8.087 0.805 -7.106 1.00 96.94 428 HIS A CA 1
ATOM 3459 C C . HIS A 1 428 ? -6.993 0.161 -6.242 1.00 96.94 428 HIS A C 1
ATOM 3461 O O . HIS A 1 428 ? -6.464 -0.897 -6.573 1.00 96.94 428 HIS A O 1
ATOM 3467 N N . GLY A 1 429 ? -6.592 0.854 -5.177 1.00 96.69 429 GLY A N 1
ATOM 3468 C CA . GLY A 1 429 ? -5.591 0.401 -4.219 1.00 96.69 429 GLY A CA 1
ATOM 3469 C C . GLY A 1 429 ? -6.224 -0.036 -2.902 1.00 96.69 429 GLY A C 1
ATOM 3470 O O . GLY A 1 429 ? -7.361 0.308 -2.597 1.00 96.69 429 GLY A O 1
ATOM 3471 N N . ILE A 1 430 ? -5.441 -0.754 -2.105 1.00 97.12 430 ILE A N 1
ATOM 3472 C CA . ILE A 1 430 ? -5.787 -1.225 -0.749 1.00 97.12 430 ILE A CA 1
ATOM 3473 C C . ILE A 1 430 ? -4.839 -0.676 0.327 1.00 97.12 430 ILE A C 1
ATOM 3475 O O . ILE A 1 430 ? -4.970 -1.000 1.500 1.00 97.12 430 ILE A O 1
ATOM 3479 N N . HIS A 1 431 ? -3.880 0.165 -0.062 1.00 97.69 431 HIS A N 1
ATOM 3480 C CA . HIS A 1 431 ? -2.972 0.858 0.849 1.00 97.69 431 HIS A CA 1
ATOM 3481 C C . HIS A 1 431 ? -2.408 2.133 0.204 1.00 97.69 431 HIS A C 1
ATOM 3483 O O . HIS A 1 431 ? -2.576 2.397 -0.989 1.00 97.69 431 HIS A O 1
ATOM 3489 N N . GLY A 1 432 ? -1.770 2.959 1.026 1.00 96.38 432 GLY A N 1
ATOM 3490 C CA . GLY A 1 432 ? -0.992 4.139 0.669 1.00 96.38 432 GLY A CA 1
ATOM 3491 C C . GLY A 1 432 ? 0.079 4.360 1.735 1.00 96.38 432 GLY A C 1
ATOM 3492 O O . GLY A 1 432 ? 0.807 3.429 2.063 1.00 96.38 432 GLY A O 1
ATOM 3493 N N . LEU A 1 433 ? 0.169 5.573 2.286 1.00 94.94 433 LEU A N 1
ATOM 3494 C CA . LEU A 1 433 ? 1.002 5.812 3.469 1.00 94.94 433 LEU A CA 1
ATOM 3495 C C . LEU A 1 433 ? 0.360 5.232 4.728 1.00 94.94 433 LEU A C 1
ATOM 3497 O O . LEU A 1 433 ? -0.841 5.409 4.954 1.00 94.94 433 LEU A O 1
ATOM 3501 N N . TYR A 1 434 ? 1.198 4.597 5.542 1.00 96.38 434 TYR A N 1
ATOM 3502 C CA . TYR A 1 434 ? 0.815 3.931 6.774 1.00 96.38 434 TYR A CA 1
ATOM 3503 C C . TYR A 1 434 ? 0.744 4.926 7.931 1.00 96.38 434 TYR A C 1
ATOM 3505 O O . TYR A 1 434 ? 1.632 5.767 8.100 1.00 96.38 434 TYR A O 1
ATOM 3513 N N . MET A 1 435 ? -0.308 4.832 8.742 1.00 96.00 435 MET A N 1
ATOM 3514 C CA . MET A 1 435 ? -0.518 5.706 9.899 1.00 96.00 435 MET A CA 1
ATOM 3515 C C . MET A 1 435 ? -0.981 4.887 11.097 1.00 96.00 435 MET A C 1
ATOM 3517 O O . MET A 1 435 ? -1.849 4.031 10.953 1.00 96.00 435 MET A O 1
ATOM 3521 N N . THR A 1 436 ? -0.452 5.185 12.281 1.00 96.81 436 THR A N 1
ATOM 3522 C CA . THR A 1 436 ? -0.871 4.563 13.540 1.00 96.81 436 THR A CA 1
ATOM 3523 C C . THR A 1 436 ? -1.353 5.615 14.530 1.00 96.81 436 THR A C 1
ATOM 3525 O O . THR A 1 436 ? -0.833 6.730 14.591 1.00 96.81 436 THR A O 1
ATOM 3528 N N . PHE A 1 437 ? -2.363 5.253 15.315 1.00 97.75 437 PHE A N 1
ATOM 3529 C CA . PHE A 1 437 ? -2.914 6.075 16.383 1.00 97.75 437 PHE A CA 1
ATOM 3530 C C . PHE A 1 437 ? -3.044 5.243 17.651 1.00 97.75 437 PHE A C 1
ATOM 3532 O O . PHE A 1 437 ? -3.670 4.184 17.633 1.00 97.75 437 PHE A O 1
ATOM 3539 N N . ASP A 1 438 ? -2.501 5.765 18.748 1.00 96.62 438 ASP A N 1
ATOM 3540 C CA . ASP A 1 438 ? -2.611 5.178 20.080 1.00 96.62 438 ASP A CA 1
ATOM 3541 C C . ASP A 1 438 ? -3.582 6.012 20.920 1.00 96.62 438 ASP A C 1
ATOM 3543 O O . ASP A 1 438 ? -3.266 7.117 21.366 1.00 96.62 438 ASP A O 1
ATOM 3547 N N . ILE A 1 439 ? -4.793 5.493 21.115 1.00 98.31 439 ILE A N 1
ATOM 3548 C CA . ILE A 1 439 ? -5.884 6.202 21.783 1.00 98.31 439 ILE A CA 1
ATOM 3549 C C . ILE A 1 439 ? -6.043 5.644 23.196 1.00 98.31 439 ILE A C 1
ATOM 3551 O O . ILE A 1 439 ? -6.471 4.507 23.387 1.00 98.31 439 ILE A O 1
ATOM 3555 N N . GLN A 1 440 ? -5.733 6.463 24.197 1.00 98.19 440 GLN A N 1
ATOM 3556 C CA . GLN A 1 440 ? -5.952 6.121 25.602 1.00 98.19 440 GLN A CA 1
ATOM 3557 C C . GLN A 1 440 ? -7.436 6.245 25.957 1.00 98.19 440 GLN A C 1
ATOM 3559 O O . GLN A 1 440 ? -8.055 7.278 25.702 1.00 98.19 440 GLN A O 1
ATOM 3564 N N . ILE A 1 441 ? -8.005 5.212 26.573 1.00 98.31 441 ILE A N 1
ATOM 3565 C CA . ILE A 1 441 ? -9.396 5.149 27.024 1.00 98.31 441 ILE A CA 1
ATOM 3566 C C . ILE A 1 441 ? -9.386 4.904 28.540 1.00 98.31 441 ILE A C 1
ATOM 3568 O O . ILE A 1 441 ? -9.029 3.810 28.980 1.00 98.31 441 ILE A O 1
ATOM 3572 N N . PRO A 1 442 ? -9.764 5.898 29.362 1.00 97.75 442 PRO A N 1
ATOM 3573 C CA . PRO A 1 442 ? -9.958 5.697 30.791 1.00 97.75 442 PRO A CA 1
ATOM 3574 C C . PRO A 1 442 ? -11.011 4.621 31.046 1.00 97.75 442 PRO A C 1
ATOM 3576 O O . PRO A 1 442 ? -12.076 4.641 30.423 1.00 97.75 442 PRO A O 1
ATOM 3579 N N . GLY A 1 443 ? -10.758 3.733 32.006 1.00 97.62 443 GLY A N 1
ATOM 3580 C CA . GLY A 1 443 ? -11.705 2.682 32.376 1.00 97.62 443 GLY A CA 1
ATOM 3581 C C . GLY A 1 443 ? -13.077 3.211 32.804 1.00 97.62 443 GLY A C 1
ATOM 3582 O O . GLY A 1 443 ? -14.078 2.540 32.596 1.00 97.62 443 GLY A O 1
ATOM 3583 N N . THR A 1 444 ? -13.163 4.454 33.293 1.00 97.19 444 THR A N 1
ATOM 3584 C CA . THR A 1 444 ? -14.438 5.135 33.597 1.00 97.19 444 THR A CA 1
ATOM 3585 C C . THR A 1 444 ? -15.352 5.366 32.387 1.00 97.19 444 THR A C 1
ATOM 3587 O O . THR A 1 444 ? -16.528 5.678 32.573 1.00 97.19 444 THR A O 1
ATOM 3590 N N . LEU A 1 445 ? -14.845 5.243 31.154 1.00 96.94 445 LEU A N 1
ATOM 3591 C CA . LEU A 1 445 ? -15.653 5.297 29.930 1.00 96.94 445 LEU A CA 1
ATOM 3592 C C . LEU A 1 445 ? -16.210 3.931 29.515 1.00 96.94 445 LEU A C 1
ATOM 3594 O O . LEU A 1 445 ? -17.064 3.878 28.628 1.00 96.94 445 LEU A O 1
ATOM 3598 N N . LEU A 1 446 ? -15.718 2.855 30.126 1.00 98.12 446 LEU A N 1
ATOM 3599 C CA . LEU A 1 446 ? -16.097 1.477 29.851 1.00 98.12 446 LEU A CA 1
ATOM 3600 C C . LEU A 1 446 ? -16.984 0.937 30.977 1.00 98.12 446 LEU A C 1
ATOM 3602 O O . LEU A 1 446 ? -17.011 1.462 32.089 1.00 98.12 446 LEU A O 1
ATOM 3606 N N . GLN A 1 447 ? -17.717 -0.129 30.681 1.00 97.94 447 GLN A N 1
ATOM 3607 C CA . GLN A 1 447 ? -18.591 -0.801 31.639 1.00 97.94 447 GLN A CA 1
ATOM 3608 C C . GLN A 1 447 ? -18.455 -2.320 31.549 1.00 97.94 447 GLN A C 1
ATOM 3610 O O . GLN A 1 447 ? -17.995 -2.854 30.542 1.00 97.94 447 GLN A O 1
ATOM 3615 N N . ILE A 1 448 ? -18.854 -3.021 32.609 1.00 98.25 448 ILE A N 1
ATOM 3616 C CA . ILE A 1 448 ? -19.011 -4.478 32.562 1.00 98.25 448 ILE A CA 1
ATOM 3617 C C . ILE A 1 448 ? -20.215 -4.800 31.664 1.00 98.25 448 ILE A C 1
ATOM 3619 O O . ILE A 1 448 ? -21.264 -4.167 31.788 1.00 98.25 448 ILE A O 1
ATOM 3623 N N . GLY A 1 449 ? -20.066 -5.792 30.788 1.00 98.12 449 GLY A N 1
ATOM 3624 C CA . GLY A 1 449 ? -21.025 -6.116 29.731 1.00 98.12 449 GLY A CA 1
ATOM 3625 C C . GLY A 1 449 ? -20.716 -5.378 28.429 1.00 98.12 449 GLY A C 1
ATOM 3626 O O . GLY A 1 449 ? -19.547 -5.125 28.125 1.00 98.12 449 GLY A O 1
ATOM 3627 N N . GLU A 1 450 ? -21.762 -5.044 27.672 1.00 98.31 450 GLU A N 1
ATOM 3628 C CA . GLU A 1 450 ? -21.622 -4.502 26.319 1.00 98.31 450 GLU A CA 1
ATOM 3629 C C . GLU A 1 450 ? -21.022 -3.094 26.326 1.00 98.31 450 GLU A C 1
ATOM 3631 O O . GLU A 1 450 ? -21.474 -2.192 27.036 1.00 98.31 450 GLU A O 1
ATOM 3636 N N . ASN A 1 451 ? -20.020 -2.903 25.476 1.00 98.75 451 ASN A N 1
ATOM 3637 C CA . ASN A 1 451 ? -19.434 -1.623 25.123 1.00 98.75 451 ASN A CA 1
ATOM 3638 C C . ASN A 1 451 ? -19.449 -1.466 23.604 1.00 98.75 451 ASN A C 1
ATOM 3640 O O . ASN A 1 451 ? -19.342 -2.442 22.864 1.00 98.75 451 ASN A O 1
ATOM 3644 N N . ILE A 1 452 ? -19.535 -0.223 23.134 1.00 98.81 452 ILE A N 1
ATOM 3645 C CA . ILE A 1 452 ? -19.505 0.101 21.710 1.00 98.81 452 ILE A CA 1
ATOM 3646 C C . ILE A 1 452 ? -18.486 1.208 21.457 1.00 98.81 452 ILE A C 1
ATOM 3648 O O . ILE A 1 452 ? -18.574 2.300 22.026 1.00 98.81 452 ILE A O 1
ATOM 3652 N N . ILE A 1 453 ? -17.544 0.942 20.556 1.00 98.88 453 ILE A N 1
ATOM 3653 C CA . ILE A 1 453 ? -16.696 1.967 19.945 1.00 98.88 453 ILE A CA 1
ATOM 3654 C C . ILE A 1 453 ? -17.321 2.371 18.616 1.00 98.88 453 ILE A C 1
ATOM 3656 O O . ILE A 1 453 ? -17.569 1.532 17.753 1.00 98.88 453 ILE A O 1
ATOM 3660 N N . TYR A 1 454 ? -17.551 3.667 18.444 1.00 98.81 454 TYR A N 1
ATOM 3661 C CA . TYR A 1 454 ? -18.054 4.239 17.203 1.00 98.81 454 TYR A CA 1
ATOM 3662 C C . TYR A 1 454 ? -16.890 4.849 16.442 1.00 98.81 454 TYR A C 1
ATOM 3664 O O . TYR A 1 454 ? -16.214 5.731 16.970 1.00 98.81 454 TYR A O 1
ATOM 3672 N N . LEU A 1 455 ? -16.681 4.404 15.210 1.00 98.81 455 LEU A N 1
ATOM 3673 C CA . LEU A 1 455 ? -15.714 4.967 14.280 1.00 98.81 455 LEU A CA 1
ATOM 3674 C C . LEU A 1 455 ? -16.497 5.732 13.223 1.00 98.81 455 LEU A C 1
ATOM 3676 O O . LEU A 1 455 ? -17.264 5.131 12.483 1.00 98.81 455 LEU A O 1
ATOM 3680 N N . LYS A 1 456 ? -16.308 7.042 13.124 1.00 98.44 456 LYS A N 1
ATOM 3681 C CA . LYS A 1 456 ? -16.960 7.865 12.106 1.00 98.44 456 LYS A CA 1
ATOM 3682 C C . LYS A 1 456 ? -15.949 8.349 11.089 1.00 98.44 456 LYS A C 1
ATOM 3684 O O . LYS A 1 456 ? -14.965 8.985 11.460 1.00 98.44 456 LYS A O 1
ATOM 3689 N N . GLN A 1 457 ? -16.244 8.110 9.820 1.00 98.12 457 GLN A N 1
ATOM 3690 C CA . GLN A 1 457 ? -15.669 8.847 8.711 1.00 98.12 457 GLN A CA 1
ATOM 3691 C C . GLN A 1 457 ? -16.518 10.111 8.531 1.00 98.12 457 GLN A C 1
ATOM 3693 O O . GLN A 1 457 ? -17.697 10.040 8.191 1.00 98.12 457 GLN A O 1
ATOM 3698 N N . ALA A 1 458 ? -15.957 11.276 8.858 1.00 97.38 458 ALA A N 1
ATOM 3699 C CA . ALA A 1 458 ? -16.717 12.526 8.901 1.00 97.38 458 ALA A CA 1
ATOM 3700 C C . ALA A 1 458 ? -16.650 13.349 7.599 1.00 97.38 458 ALA A C 1
ATOM 3702 O O . ALA A 1 458 ? -17.567 14.125 7.323 1.00 97.38 458 ALA A O 1
ATOM 3703 N N . SER A 1 459 ? -15.597 13.192 6.791 1.00 96.81 459 SER A N 1
ATOM 3704 C CA . SER A 1 459 ? -15.408 13.950 5.546 1.00 96.81 459 SER A CA 1
ATOM 3705 C C . SER A 1 459 ? -16.292 13.423 4.416 1.00 96.81 459 SER A C 1
ATOM 3707 O O . SER A 1 459 ? -15.977 12.409 3.811 1.00 96.81 459 SER A O 1
ATOM 3709 N N . ALA A 1 460 ? -17.338 14.148 4.032 1.00 95.62 460 ALA A N 1
ATOM 3710 C CA . ALA A 1 460 ? -18.292 13.675 3.024 1.00 95.62 460 ALA A CA 1
ATOM 3711 C C . ALA A 1 460 ? -18.342 14.529 1.746 1.00 95.62 460 ALA A C 1
ATOM 3713 O O . ALA A 1 460 ? -19.398 14.728 1.158 1.00 95.62 460 ALA A O 1
ATOM 3714 N N . ASN A 1 461 ? -17.196 15.056 1.307 1.00 92.44 461 ASN A N 1
ATOM 3715 C CA . ASN A 1 461 ? -17.144 15.989 0.173 1.00 92.44 461 ASN A CA 1
ATOM 3716 C C . ASN A 1 461 ? -17.221 15.297 -1.202 1.00 92.44 461 ASN A C 1
ATOM 3718 O O . ASN A 1 461 ? -17.395 15.970 -2.215 1.00 92.44 461 ASN A O 1
ATOM 3722 N N . GLY A 1 462 ? -17.083 13.971 -1.259 1.00 94.44 462 GLY A N 1
ATOM 3723 C CA . GLY A 1 462 ? -17.095 13.204 -2.498 1.00 94.44 462 GLY A CA 1
ATOM 3724 C C . GLY A 1 462 ? -17.011 11.685 -2.290 1.00 94.44 462 GLY A C 1
ATOM 3725 O O . GLY A 1 462 ? -16.896 11.206 -1.157 1.00 94.44 462 GLY A O 1
ATOM 3726 N N . PRO A 1 463 ? -17.037 10.913 -3.392 1.00 94.69 463 PRO A N 1
ATOM 3727 C CA . PRO A 1 463 ? -17.083 9.446 -3.354 1.00 94.69 463 PRO A CA 1
ATOM 3728 C C . PRO A 1 463 ? -15.787 8.795 -2.865 1.00 94.69 463 PRO A C 1
ATOM 3730 O O . PRO A 1 463 ? -15.793 7.650 -2.427 1.00 94.69 463 PRO A O 1
ATOM 3733 N N . PHE A 1 464 ? -14.668 9.510 -2.976 1.00 96.06 464 PHE A N 1
ATOM 3734 C CA . PHE A 1 464 ? -13.332 8.980 -2.698 1.00 96.06 464 PHE A CA 1
ATOM 3735 C C . PHE A 1 464 ? -12.796 9.391 -1.325 1.00 96.06 464 PHE A C 1
ATOM 3737 O O . PHE A 1 464 ? -11.651 9.078 -0.999 1.00 96.06 464 PHE A O 1
ATOM 3744 N N . ASN A 1 465 ? -13.598 10.106 -0.528 1.00 97.12 465 ASN A N 1
ATOM 3745 C CA . ASN A 1 465 ? -13.252 10.382 0.857 1.00 97.12 465 ASN A CA 1
ATOM 3746 C C . ASN A 1 465 ? -13.341 9.088 1.669 1.00 97.12 465 ASN A C 1
ATOM 3748 O O . ASN A 1 465 ? -14.376 8.423 1.673 1.00 97.12 465 ASN A O 1
ATOM 3752 N N . GLY A 1 466 ? -12.279 8.748 2.393 1.00 97.75 466 GLY A N 1
ATOM 3753 C CA . GLY A 1 466 ? -12.311 7.555 3.224 1.00 97.75 466 GLY A CA 1
ATOM 3754 C C . GLY A 1 466 ? -10.981 7.141 3.825 1.00 97.75 466 GLY A C 1
ATOM 3755 O O . GLY A 1 466 ? -9.943 7.781 3.629 1.00 97.75 466 GLY A O 1
ATOM 3756 N N . LEU A 1 467 ? -11.054 6.054 4.583 1.00 98.56 467 LEU A N 1
ATOM 3757 C CA . LEU A 1 467 ? -9.950 5.429 5.303 1.00 98.56 467 LEU A CA 1
ATOM 3758 C C . LEU A 1 467 ? -9.902 3.947 4.924 1.00 98.56 467 LEU A C 1
ATOM 3760 O O . LEU A 1 467 ? -10.938 3.335 4.690 1.00 98.56 467 LEU A O 1
ATOM 3764 N N . MET A 1 468 ? -8.716 3.362 4.894 1.00 98.75 468 MET A N 1
ATOM 3765 C CA . MET A 1 468 ? -8.519 1.917 4.805 1.00 98.75 468 MET A CA 1
ATOM 3766 C C . MET A 1 468 ? -7.802 1.495 6.074 1.00 98.75 468 MET A C 1
ATOM 3768 O O . MET A 1 468 ? -6.732 2.027 6.376 1.00 98.75 468 MET A O 1
ATOM 3772 N N . TYR A 1 469 ? -8.421 0.598 6.831 1.00 98.75 469 TYR A N 1
ATOM 3773 C CA . TYR A 1 469 ? -7.803 0.028 8.019 1.00 98.75 469 TYR A CA 1
ATOM 3774 C C . TYR A 1 469 ? -6.787 -1.030 7.597 1.00 98.75 469 TYR A C 1
ATOM 3776 O O . TYR A 1 469 ? -6.955 -1.654 6.558 1.00 98.75 469 TYR A O 1
ATOM 3784 N N . ASP A 1 470 ? -5.739 -1.164 8.396 1.00 98.62 470 ASP A N 1
ATOM 3785 C CA . ASP A 1 470 ? -4.823 -2.309 8.388 1.00 98.62 470 ASP A CA 1
ATOM 3786 C C . ASP A 1 470 ? -5.177 -3.203 9.575 1.00 98.62 470 ASP A C 1
ATOM 3788 O O . ASP A 1 470 ? -5.569 -4.354 9.446 1.00 98.62 470 ASP A O 1
ATOM 3792 N N . TYR A 1 471 ? -5.165 -2.615 10.769 1.00 98.69 471 TYR A N 1
ATOM 3793 C CA . TYR A 1 471 ? -5.335 -3.378 11.991 1.00 98.69 471 TYR A CA 1
ATOM 3794 C C . TYR A 1 471 ? -5.898 -2.510 13.115 1.00 98.69 471 TYR A C 1
ATOM 3796 O O . TYR A 1 471 ? -5.555 -1.334 13.251 1.00 98.69 471 TYR A O 1
ATOM 3804 N N . ILE A 1 472 ? -6.775 -3.081 13.937 1.00 98.75 472 ILE A N 1
ATOM 3805 C CA . ILE A 1 472 ? -7.326 -2.425 15.127 1.00 98.75 472 ILE A CA 1
ATOM 3806 C C . ILE A 1 472 ? -7.169 -3.364 16.312 1.00 98.75 472 ILE A C 1
ATOM 3808 O O . ILE A 1 472 ? -7.530 -4.533 16.221 1.00 98.75 472 ILE A O 1
ATOM 3812 N N . ARG A 1 473 ? -6.686 -2.851 17.443 1.00 98.50 473 ARG A N 1
ATOM 3813 C CA . ARG A 1 473 ? -6.515 -3.627 18.675 1.00 98.50 473 ARG A CA 1
ATOM 3814 C C . ARG A 1 473 ? -6.947 -2.834 19.895 1.00 98.50 473 ARG A C 1
ATOM 3816 O O . ARG A 1 473 ? -6.550 -1.683 20.039 1.00 98.50 473 ARG A O 1
ATOM 3823 N N . LEU A 1 474 ? -7.684 -3.469 20.805 1.00 98.69 474 LEU A N 1
ATOM 3824 C CA . LEU A 1 474 ? -7.908 -2.942 22.151 1.00 98.69 474 LEU A CA 1
ATOM 3825 C C . LEU A 1 474 ? -7.059 -3.710 23.165 1.00 98.69 474 LEU A C 1
ATOM 3827 O O . LEU A 1 474 ? -7.125 -4.936 23.247 1.00 98.69 474 LEU A O 1
ATOM 3831 N N . GLU A 1 475 ? -6.290 -2.977 23.961 1.00 98.19 475 GLU A N 1
ATOM 3832 C CA . GLU A 1 475 ? -5.476 -3.496 25.059 1.00 98.19 475 GLU A CA 1
ATOM 3833 C C . GLU A 1 475 ? -6.086 -3.103 26.406 1.00 98.19 475 GLU A C 1
ATOM 3835 O O . GLU A 1 475 ? -6.561 -1.975 26.582 1.00 98.19 475 GLU A O 1
ATOM 3840 N N . GLY A 1 476 ? -6.057 -4.035 27.359 1.00 97.44 476 GLY A N 1
ATOM 3841 C CA . GLY A 1 476 ? -6.383 -3.765 28.757 1.00 97.44 476 GLY A CA 1
ATOM 3842 C C . GLY A 1 476 ? -5.274 -2.988 29.474 1.00 97.44 476 GLY A C 1
ATOM 3843 O O . GLY A 1 476 ? -4.183 -2.833 28.923 1.00 97.44 476 GLY A O 1
ATOM 3844 N N . PRO A 1 477 ? -5.513 -2.520 30.710 1.00 95.75 477 PRO A N 1
ATOM 3845 C CA . PRO A 1 477 ? -4.439 -2.011 31.551 1.00 95.75 477 PRO A CA 1
ATOM 3846 C C . PRO A 1 477 ? -3.390 -3.112 31.809 1.00 95.75 477 PRO A C 1
ATOM 3848 O O . PRO A 1 477 ? -3.749 -4.298 31.825 1.00 95.75 477 PRO A O 1
ATOM 3851 N N . PRO A 1 478 ? -2.107 -2.747 32.007 1.00 89.50 478 PRO A N 1
ATOM 3852 C CA . PRO A 1 478 ? -1.082 -3.702 32.411 1.00 89.50 478 PRO A CA 1
ATOM 3853 C C . PRO A 1 478 ? -1.513 -4.451 33.678 1.00 89.50 478 PRO A C 1
ATOM 3855 O O . PRO A 1 478 ? -2.107 -3.848 34.574 1.00 89.50 478 PRO A O 1
ATOM 3858 N N . GLN A 1 479 ? -1.223 -5.752 33.730 1.00 71.75 479 GLN A N 1
ATOM 3859 C CA . GLN A 1 479 ? -1.501 -6.600 34.894 1.00 71.75 479 GLN A CA 1
ATOM 3860 C C . GLN A 1 479 ? -0.353 -6.598 35.897 1.00 71.75 479 GLN A C 1
ATOM 3862 O O . GLN A 1 479 ? 0.817 -6.553 35.450 1.00 71.75 479 GLN A O 1
#